Protein AF-A0A1Q8AJU6-F1 (afdb_monomer_lite)

Sequence (545 aa):
MKRQIVTFAAGGICALSWLALGLWSGASAQSSFPDPNANCPPAECGRVSPFIPMQSAEAVHMGLVWKKDSEKPKILFHARFPQYIPNDMSDPALVDRAIARGAFTTAGNQFNSSLRDVLHGFDPFLGLGQARSADDSFQRLTYGGYLMRQGLSMSVPTRIKANRTMERQLLFDISHPDAFKNTEPQNGKFHTALLDEADFAMNRAAFAENGYSKNMFYNTYCNARVTLADGRVYVFGGHDMQSDNGLYKVQVFDPETETWRKRREPCDLANWKRDPFGRELFARDPNAQFFDNCDPRNQQSTQPSEPSDQKYARWYPSAAPLPNDMVLVLGGFDQDNTVAPDPARATKGRANQSQSDTAFTASRVNIVVPEVYDPKTDRNIALENARMAFPLYPQMESVQTGPGRDDWKVCTMNGEIDYGAETAEDTPATPGYRNAQGVRTLGGARFGVGGGTPNFTKGTTWCLDVLGALKDPNRNMPAQNHWTLVDTASEVRPYCVVHDLRHGRQRSDRDRRAHRLRRCEPAMGEGGQHPAAARHDQGRAAARR

Radius of gyration: 27.24 Å; chains: 1; bounding box: 111×90×65 Å

Foldseek 3Di:
DDDDDDDDDDDPDVPVVVVVVVVVVLVVVCVVPDFPCPPPDCVPPNGQALFDQDPFPFWPDWDWFDDPPDPFTKIWTFGFPLQDFLCLQFPPVLLVLLVVLQAVNDPPSAQFPQRRADPQGDDPSSPSDQRDQLARLCCQAFQVVFDPPDCSNSRSRDQAPVSRPARRTKIFRCVDPLHRDAPDDPRHDSDSSSGYNRRCVSNVVRMDRADVVQQHAAGQAQWAWDQFPVRKIKTAWHDGRYPQAIFQDIWIADPNVSGIDHDDHAQSSVVCVVQRSCPVPCVVPVPDRYPPPARVLQVCRRHNDDQLGHLDGFRQWYWDQDLVRKIKIDKGKHWQSNQHFQPCSSVCSSVSHRGDRPVRVQRMFMFFWMKIADPVVSHIDTQLAAGWHDFRNWDKDWAAQDDDSLRIWIKTWLIGPVQDDQVQAAADPDPGQQDSSRGGHGGTQRDDDVGPDDLSWFGWIKIFSPVCSVPDPCRVPHHNPRIDTDDTDPGDDGDADDPDPPDDPDDDDPPPPDPPDDRRDHPDDPDDDPDPDDPPDDDDDDDDD

Secondary structure (DSSP, 8-state):
-----------SSTTTHHHHHHHHHHHHHHTTS--TTTTS-HHHH-PPPS----SSTT--EEEEE--TT-SS-EEEEE-SSTTS-HHHHS-HHHHHHHHHTTTTTSTT-S--GGGT--SS---TTTT--S---SS-HHHHHTTTT----SGGGGTS--S-GGGGGS-SEEEE-TTSTTTT--S-TTT---SGGG--HHHHHHHGGGEEE-SGGGT--S--TT-EEEE-TTS-EEEE----SSTT--B--EEEEETTTTEEPP-PPPHHHHHHHHSGGGHHHHHH-TT--SBTTB-TTSHHHHS---TT--SS-BBS-EEEE-TTS-EEEE--EE--TTS---TTHHHHHTTTPPP--HHHHHT-EEE---EEEETTTTEEEE-TTB--B--SS--EEEEE-SSSTT-EEEEEES-BS-S--GGGS---SSSSSB-TT--B-SSEEE-BTTB------S-EEEEE-HHHHHH-TTTTS--BTTEEEEEE-S------------------TT-TT---------------PPPP-------------

Structure (mmCIF, N/CA/C/O backbone):
data_AF-A0A1Q8AJU6-F1
#
_entry.id   AF-A0A1Q8AJU6-F1
#
loop_
_atom_site.group_PDB
_atom_site.id
_atom_site.type_symbol
_atom_site.label_atom_id
_atom_site.label_alt_id
_atom_site.label_comp_id
_atom_site.label_asym_id
_atom_site.label_entity_id
_atom_site.label_seq_id
_atom_site.pdbx_PDB_ins_code
_atom_site.Cartn_x
_atom_site.Cartn_y
_atom_site.Cartn_z
_atom_site.occupancy
_atom_site.B_iso_or_equiv
_atom_site.auth_seq_id
_atom_site.auth_comp_id
_atom_site.auth_asym_id
_atom_site.auth_atom_id
_atom_site.pdbx_PDB_model_num
ATOM 1 N N . MET A 1 1 ? 84.936 -14.784 -27.485 1.00 31.22 1 MET A N 1
ATOM 2 C CA . MET A 1 1 ? 83.935 -14.213 -28.417 1.00 31.22 1 MET A CA 1
ATOM 3 C C . MET A 1 1 ? 82.621 -14.969 -28.267 1.00 31.22 1 MET A C 1
ATOM 5 O O . MET A 1 1 ? 82.679 -16.173 -28.435 1.00 31.22 1 MET A O 1
ATOM 9 N N . LYS A 1 2 ? 81.498 -14.245 -28.065 1.00 27.53 2 LYS A N 1
ATOM 10 C CA . LYS A 1 2 ? 80.086 -14.641 -28.338 1.00 27.53 2 LYS A CA 1
ATOM 11 C C . LYS A 1 2 ? 79.533 -15.838 -27.533 1.00 27.53 2 LYS A C 1
ATOM 13 O O . LYS A 1 2 ? 80.229 -16.809 -27.330 1.00 27.53 2 LYS A O 1
ATOM 18 N N . ARG A 1 3 ? 78.269 -15.936 -27.124 1.00 26.30 3 ARG A N 1
ATOM 19 C CA . ARG A 1 3 ? 77.118 -15.054 -26.841 1.00 26.30 3 ARG A CA 1
ATOM 20 C C . ARG A 1 3 ? 76.179 -15.984 -26.042 1.00 26.30 3 ARG A C 1
ATOM 22 O O . ARG A 1 3 ? 76.022 -17.134 -26.443 1.00 26.30 3 ARG A O 1
ATOM 29 N N . GLN A 1 4 ? 75.583 -15.527 -24.942 1.00 29.44 4 GLN A N 1
ATOM 30 C CA . GLN A 1 4 ? 74.501 -16.263 -24.273 1.00 29.44 4 GLN A CA 1
ATOM 31 C C . GLN A 1 4 ? 73.245 -16.244 -25.156 1.00 29.44 4 GLN A C 1
ATOM 33 O O . GLN A 1 4 ? 72.909 -15.202 -25.721 1.00 29.44 4 GLN A O 1
ATOM 38 N N . ILE A 1 5 ? 72.548 -17.378 -25.239 1.00 29.41 5 ILE A N 1
ATOM 39 C CA . ILE A 1 5 ? 71.154 -17.459 -25.682 1.00 29.41 5 ILE A CA 1
ATOM 40 C C . ILE A 1 5 ? 70.374 -18.158 -24.568 1.00 29.41 5 ILE A C 1
ATOM 42 O O . ILE A 1 5 ? 70.626 -19.316 -24.248 1.00 29.41 5 ILE A O 1
ATOM 46 N N . VAL A 1 6 ? 69.445 -17.406 -23.984 1.00 32.38 6 VAL A N 1
ATOM 47 C CA . VAL A 1 6 ? 68.338 -17.865 -23.141 1.00 32.38 6 VAL A CA 1
ATOM 48 C C . VAL A 1 6 ? 67.067 -17.655 -23.949 1.00 32.38 6 VAL A C 1
ATOM 50 O O . VAL A 1 6 ? 66.868 -16.542 -24.434 1.00 32.38 6 VAL A O 1
ATOM 53 N N . THR A 1 7 ? 66.227 -18.687 -24.079 1.00 29.64 7 THR A N 1
ATOM 54 C CA . THR A 1 7 ? 64.756 -18.666 -24.294 1.00 29.64 7 THR A CA 1
ATOM 55 C C . THR A 1 7 ? 64.281 -20.118 -24.530 1.00 29.64 7 THR A C 1
ATOM 57 O O . THR A 1 7 ? 65.058 -20.905 -25.051 1.00 29.64 7 THR A O 1
ATOM 60 N N . PHE A 1 8 ? 63.091 -20.620 -24.174 1.00 25.86 8 PHE A N 1
ATOM 61 C CA . PHE A 1 8 ? 61.785 -20.067 -23.789 1.00 25.86 8 PHE A CA 1
ATOM 62 C C . PHE A 1 8 ? 61.041 -21.114 -22.924 1.00 25.86 8 PHE A C 1
ATOM 64 O O . PHE A 1 8 ? 61.012 -22.284 -23.293 1.00 25.86 8 PHE A O 1
ATOM 71 N N . ALA A 1 9 ? 60.355 -20.694 -21.857 1.00 27.05 9 ALA A N 1
ATOM 72 C CA . ALA A 1 9 ? 59.189 -21.404 -21.315 1.00 27.05 9 ALA A CA 1
ATOM 73 C C . ALA A 1 9 ? 58.299 -20.401 -20.562 1.00 27.05 9 ALA A C 1
ATOM 75 O O . ALA A 1 9 ? 58.438 -20.198 -19.360 1.00 27.05 9 ALA A O 1
ATOM 76 N N . ALA A 1 10 ? 57.413 -19.720 -21.290 1.00 30.78 10 ALA A N 1
ATOM 77 C CA . ALA A 1 10 ? 56.381 -18.859 -20.721 1.00 30.78 10 ALA A CA 1
ATOM 78 C C . ALA A 1 10 ? 55.037 -19.236 -21.352 1.00 30.78 10 ALA A C 1
ATOM 80 O O . ALA A 1 10 ? 54.733 -18.853 -22.476 1.00 30.78 10 ALA A O 1
ATOM 81 N N . GLY A 1 11 ? 54.257 -20.030 -20.624 1.00 31.48 11 GLY A N 1
ATOM 82 C CA . GLY A 1 11 ? 52.937 -20.485 -21.044 1.00 31.48 11 GLY A CA 1
ATOM 83 C C . GLY A 1 11 ? 52.254 -21.239 -19.912 1.00 31.48 11 GLY A C 1
ATOM 84 O O . GLY A 1 11 ? 52.114 -22.450 -19.984 1.00 31.48 11 GLY A O 1
ATOM 85 N N . GLY A 1 12 ? 51.903 -20.543 -18.825 1.00 32.88 12 GLY A N 1
ATOM 86 C CA . GLY A 1 12 ? 51.253 -21.209 -17.688 1.00 32.88 12 GLY A CA 1
ATOM 87 C C . GLY A 1 12 ? 50.854 -20.355 -16.484 1.00 32.88 12 GLY A C 1
ATOM 88 O O . GLY A 1 12 ? 50.574 -20.928 -15.440 1.00 32.88 12 GLY A O 1
ATOM 89 N N . ILE A 1 13 ? 50.833 -19.016 -16.571 1.00 33.94 13 ILE A N 1
ATOM 90 C CA . ILE A 1 13 ? 50.554 -18.162 -15.391 1.00 33.94 13 ILE A CA 1
ATOM 91 C C . ILE A 1 13 ? 49.262 -17.326 -15.525 1.00 33.94 13 ILE A C 1
ATOM 93 O O . ILE A 1 13 ? 48.682 -16.936 -14.517 1.00 33.94 13 ILE A O 1
ATOM 97 N N . CYS A 1 14 ? 48.708 -17.121 -16.725 1.00 31.61 14 CYS A N 1
ATOM 98 C CA . CYS A 1 14 ? 47.535 -16.243 -16.889 1.00 31.61 14 CYS A CA 1
ATOM 99 C C . CYS A 1 14 ? 46.168 -16.873 -16.560 1.00 31.61 14 CYS A C 1
ATOM 101 O O . CYS A 1 14 ? 45.204 -16.131 -16.411 1.00 31.61 14 CYS A O 1
ATOM 103 N N . ALA A 1 15 ? 46.055 -18.199 -16.416 1.00 33.25 15 ALA A N 1
ATOM 104 C CA . ALA A 1 15 ? 44.768 -18.850 -16.126 1.00 33.25 15 ALA A CA 1
ATOM 105 C C . ALA A 1 15 ? 44.458 -18.976 -14.618 1.00 33.25 15 ALA A C 1
ATOM 107 O O . ALA A 1 15 ? 43.296 -19.071 -14.234 1.00 33.25 15 ALA A O 1
ATOM 108 N N . LEU A 1 16 ? 45.476 -18.933 -13.749 1.00 34.44 16 LEU A N 1
ATOM 109 C CA . LEU A 1 16 ? 45.309 -19.084 -12.293 1.00 34.44 16 LEU A CA 1
ATOM 110 C C . LEU A 1 16 ? 45.021 -17.758 -11.570 1.00 34.44 16 LEU A C 1
ATOM 112 O O . LEU A 1 16 ? 44.424 -17.75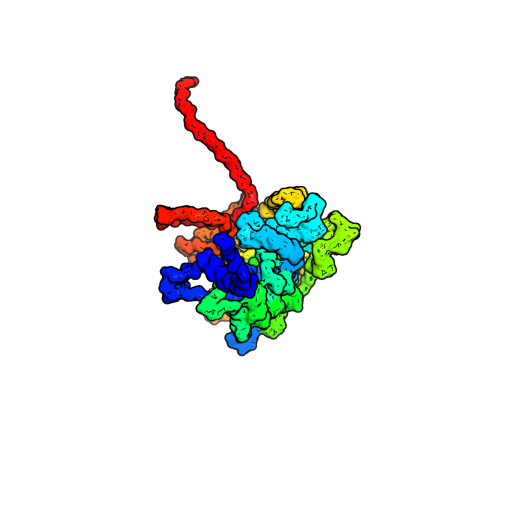9 -10.496 1.00 34.44 16 LEU A O 1
ATOM 116 N N . SER A 1 17 ? 45.376 -16.617 -12.163 1.00 32.22 17 SER A N 1
ATOM 117 C CA . SER A 1 17 ? 45.135 -15.292 -11.575 1.00 32.22 17 SER A CA 1
ATOM 118 C C . SER A 1 17 ? 43.679 -14.824 -11.686 1.00 32.22 17 SER A C 1
ATOM 120 O O . SER A 1 17 ? 43.228 -14.048 -10.846 1.00 32.22 17 SER A O 1
ATOM 122 N N . TRP A 1 18 ? 42.907 -15.335 -12.651 1.00 30.78 18 TRP A N 1
ATOM 123 C CA . TRP A 1 18 ? 41.479 -15.011 -12.791 1.00 30.78 18 TRP A CA 1
ATOM 124 C C . TRP A 1 18 ? 40.580 -15.762 -11.796 1.00 30.78 18 TRP A C 1
ATOM 126 O O . TRP A 1 18 ? 39.552 -15.229 -11.387 1.00 30.78 18 TRP A O 1
ATOM 136 N N . LEU A 1 19 ? 40.991 -16.947 -11.331 1.00 33.62 19 LEU A N 1
ATOM 137 C CA . LEU A 1 19 ? 40.275 -17.700 -10.289 1.00 33.62 19 LEU A CA 1
ATOM 138 C C . LEU A 1 19 ? 40.506 -17.128 -8.877 1.00 33.62 19 LEU A C 1
ATOM 140 O O . LEU A 1 19 ? 39.612 -17.186 -8.037 1.00 33.62 19 LEU A O 1
ATOM 144 N N . ALA A 1 20 ? 41.665 -16.512 -8.620 1.00 33.91 20 ALA A N 1
ATOM 145 C CA . ALA A 1 20 ? 41.986 -15.921 -7.317 1.00 33.91 20 ALA A CA 1
ATOM 146 C C . ALA A 1 20 ? 41.314 -14.552 -7.074 1.00 33.91 20 ALA A C 1
ATOM 148 O O . ALA A 1 20 ? 40.976 -14.224 -5.937 1.00 33.91 20 ALA A O 1
ATOM 149 N N . LEU A 1 21 ? 41.065 -13.765 -8.128 1.00 34.06 21 LEU A N 1
ATOM 150 C CA . LEU A 1 21 ? 40.417 -12.449 -8.015 1.00 34.06 21 LEU A CA 1
ATOM 151 C C . LEU A 1 21 ? 38.921 -12.540 -7.656 1.00 34.06 21 LEU A C 1
ATOM 153 O O . LEU A 1 21 ? 38.396 -11.637 -7.005 1.00 34.06 21 LEU A O 1
ATOM 157 N N . GLY A 1 22 ? 38.249 -13.642 -8.010 1.00 32.56 22 GLY A N 1
ATOM 158 C CA . GLY A 1 22 ? 36.867 -13.906 -7.592 1.00 32.56 22 GLY A CA 1
ATOM 159 C C . GLY A 1 22 ? 36.748 -14.161 -6.086 1.00 32.56 22 GLY A C 1
ATOM 160 O O . GLY A 1 22 ? 35.898 -13.565 -5.428 1.00 32.56 22 GLY A O 1
ATOM 161 N N . LEU A 1 23 ? 37.666 -14.958 -5.526 1.00 35.25 23 LEU A N 1
ATOM 162 C CA . LEU A 1 23 ? 37.679 -15.346 -4.107 1.00 35.25 23 LEU A CA 1
ATOM 163 C C . LEU A 1 23 ? 38.007 -14.183 -3.153 1.00 35.25 23 LEU A C 1
ATOM 165 O O . LEU A 1 23 ? 37.605 -14.203 -1.994 1.00 35.25 23 LEU A O 1
ATOM 169 N N . TRP A 1 24 ? 38.720 -13.151 -3.615 1.00 34.66 24 TRP A N 1
ATOM 170 C CA . TRP A 1 24 ? 39.114 -12.011 -2.770 1.00 34.66 24 TRP A CA 1
ATOM 171 C C . TRP A 1 24 ? 38.124 -10.839 -2.795 1.00 34.66 24 TRP A C 1
ATOM 173 O O . TRP A 1 24 ? 38.148 -9.993 -1.899 1.00 34.66 24 TRP A O 1
ATOM 183 N N . SER A 1 25 ? 37.221 -10.797 -3.778 1.00 41.56 25 SER A N 1
ATOM 184 C CA . SER A 1 25 ? 36.211 -9.738 -3.889 1.00 41.56 25 SER A CA 1
ATOM 185 C C . SER A 1 25 ? 35.169 -9.785 -2.756 1.00 41.56 25 SER A C 1
ATOM 187 O O . SER A 1 25 ? 34.806 -8.741 -2.214 1.00 41.56 25 SER A O 1
ATOM 189 N N . GLY A 1 26 ? 34.764 -10.986 -2.321 1.00 39.94 26 GLY A N 1
ATOM 190 C CA . GLY A 1 26 ? 33.839 -11.182 -1.197 1.00 39.94 26 GLY A CA 1
ATOM 191 C C . GLY A 1 26 ? 34.438 -10.778 0.155 1.00 39.94 26 GLY A C 1
ATOM 192 O O . GLY A 1 26 ? 33.827 -10.016 0.903 1.00 39.94 26 GLY A O 1
ATOM 193 N N . ALA A 1 27 ? 35.679 -11.193 0.433 1.00 41.84 27 ALA A N 1
ATOM 194 C CA . ALA A 1 27 ? 36.384 -10.854 1.673 1.00 41.84 27 ALA A CA 1
ATOM 195 C C . ALA A 1 27 ? 36.676 -9.342 1.803 1.00 41.84 27 ALA A C 1
ATOM 197 O O . ALA A 1 27 ? 36.556 -8.773 2.889 1.00 41.84 27 ALA A O 1
ATOM 198 N N . SER A 1 28 ? 37.003 -8.670 0.691 1.00 42.31 28 SER A N 1
ATOM 199 C CA . SER A 1 28 ? 37.232 -7.216 0.628 1.00 42.31 28 SER A CA 1
ATOM 200 C C . SER A 1 28 ? 35.961 -6.379 0.815 1.00 42.31 28 SER A C 1
ATOM 202 O O . SER A 1 28 ? 36.034 -5.232 1.258 1.00 42.31 28 SER A O 1
ATOM 204 N N . ALA A 1 29 ? 34.799 -6.896 0.424 1.00 42.94 29 ALA A N 1
ATOM 205 C CA . ALA A 1 29 ? 33.542 -6.170 0.551 1.00 42.94 29 ALA A CA 1
ATOM 206 C C . ALA A 1 29 ? 32.915 -6.376 1.943 1.00 42.94 29 ALA A C 1
ATOM 208 O O . ALA A 1 29 ? 32.362 -5.434 2.507 1.00 42.94 29 ALA A O 1
ATOM 209 N N . GLN A 1 30 ? 33.097 -7.551 2.558 1.00 49.72 30 GLN A N 1
ATOM 210 C CA . GLN A 1 30 ? 32.697 -7.810 3.948 1.00 49.72 30 GLN A CA 1
ATOM 211 C C . GLN A 1 30 ? 33.544 -7.011 4.955 1.00 49.72 30 GLN A C 1
ATOM 213 O O . GLN A 1 30 ? 33.018 -6.538 5.958 1.00 49.72 30 GLN A O 1
ATOM 218 N N . SER A 1 31 ? 34.830 -6.761 4.667 1.00 51.69 31 SER A N 1
ATOM 219 C CA . SER A 1 31 ? 35.675 -5.890 5.504 1.00 51.69 31 SER A CA 1
ATOM 220 C C . SER A 1 31 ? 35.243 -4.416 5.487 1.00 51.69 31 SER A C 1
ATOM 222 O O . SER A 1 31 ? 35.493 -3.695 6.452 1.00 51.69 31 SER A O 1
ATOM 224 N N . SER A 1 32 ? 34.552 -3.974 4.428 1.00 56.06 32 SER A N 1
ATOM 225 C CA . SER A 1 32 ? 33.973 -2.623 4.321 1.00 56.06 32 SER A CA 1
ATOM 226 C C . SER A 1 32 ? 32.671 -2.465 5.115 1.00 56.06 32 SER A C 1
ATOM 228 O O . SER A 1 32 ? 32.260 -1.342 5.405 1.00 56.06 32 SER A O 1
ATOM 230 N N . PHE A 1 33 ? 32.038 -3.578 5.495 1.00 60.44 33 PHE A N 1
ATOM 231 C CA . PHE A 1 33 ? 30.838 -3.608 6.321 1.00 60.44 33 PHE A CA 1
ATOM 232 C C . PHE A 1 33 ? 30.990 -4.666 7.427 1.00 60.44 33 PHE A C 1
ATOM 234 O O . PHE A 1 33 ? 30.360 -5.727 7.357 1.00 60.44 33 PHE A O 1
ATOM 241 N N . PRO A 1 34 ? 31.843 -4.410 8.436 1.00 64.69 34 PRO A N 1
ATOM 242 C CA . PRO A 1 34 ? 32.099 -5.374 9.498 1.00 64.69 34 PRO A CA 1
ATOM 243 C C . PRO A 1 34 ? 30.802 -5.750 10.216 1.00 64.69 34 PRO A C 1
ATOM 245 O O . PRO A 1 34 ? 29.851 -4.964 10.248 1.00 64.69 34 PRO A O 1
ATOM 248 N N . ASP A 1 35 ? 30.775 -6.949 10.800 1.00 70.62 35 ASP A N 1
ATOM 249 C CA . ASP A 1 35 ? 29.685 -7.355 11.684 1.00 70.62 35 ASP A CA 1
ATOM 250 C C . ASP A 1 35 ? 29.515 -6.266 12.770 1.00 70.62 35 ASP A C 1
ATOM 252 O O . ASP A 1 35 ? 30.467 -5.993 13.512 1.00 70.62 35 ASP A O 1
ATOM 256 N N . PRO A 1 36 ? 28.347 -5.596 12.854 1.00 70.75 36 PRO A N 1
ATOM 257 C CA . PRO A 1 36 ? 28.113 -4.538 13.836 1.00 70.75 36 PRO A CA 1
ATOM 258 C C . PRO A 1 36 ? 28.238 -5.036 15.283 1.00 70.75 36 PRO A C 1
ATOM 260 O O . PRO A 1 36 ? 28.523 -4.241 16.178 1.00 70.75 36 PRO A O 1
ATOM 263 N N . ASN A 1 37 ? 28.088 -6.343 15.501 1.00 75.94 37 ASN A N 1
ATOM 264 C CA . ASN A 1 37 ? 28.223 -7.006 16.788 1.00 75.94 37 ASN A CA 1
ATOM 265 C C . ASN A 1 37 ? 29.612 -7.637 16.988 1.00 75.94 37 ASN A C 1
ATOM 267 O O . ASN A 1 37 ? 29.845 -8.224 18.041 1.00 75.94 37 ASN A O 1
ATOM 271 N N . ALA A 1 38 ? 30.558 -7.487 16.048 1.00 76.94 38 ALA A N 1
ATOM 272 C CA . ALA A 1 38 ? 31.886 -8.117 16.116 1.00 76.94 38 ALA A CA 1
ATOM 273 C C . ALA A 1 38 ? 32.651 -7.805 17.413 1.00 76.94 38 ALA A C 1
ATOM 275 O O . ALA A 1 38 ? 33.454 -8.612 17.877 1.00 76.94 38 ALA A O 1
ATOM 276 N N . ASN A 1 39 ? 32.400 -6.629 17.995 1.00 82.19 39 ASN A N 1
ATOM 277 C CA . ASN A 1 39 ? 33.058 -6.147 19.209 1.00 82.19 39 ASN A CA 1
ATOM 278 C C . ASN A 1 39 ? 32.180 -6.272 20.467 1.00 82.19 39 ASN A C 1
ATOM 280 O O . ASN A 1 39 ? 32.500 -5.664 21.487 1.00 82.19 39 ASN A O 1
ATOM 284 N N . CYS A 1 40 ? 31.071 -7.010 20.401 1.00 80.12 40 CYS A N 1
ATOM 285 C CA . CYS A 1 40 ? 30.154 -7.206 21.517 1.00 80.12 40 CYS A CA 1
ATOM 286 C C . CYS A 1 40 ? 30.025 -8.697 21.857 1.00 80.12 40 CYS A C 1
ATOM 288 O O . CYS A 1 40 ? 29.910 -9.524 20.947 1.00 80.12 40 CYS A O 1
ATOM 290 N N . PRO A 1 41 ? 30.015 -9.079 23.148 1.00 84.56 41 PRO A N 1
ATOM 291 C CA . PRO A 1 41 ? 29.715 -10.448 23.537 1.00 84.56 41 PRO A CA 1
ATOM 292 C C . PRO A 1 41 ? 28.381 -10.911 22.923 1.00 84.56 41 PRO A C 1
ATOM 294 O O . PRO A 1 41 ? 27.370 -10.218 23.059 1.00 84.56 41 PRO A O 1
ATOM 297 N N . PRO A 1 42 ? 28.316 -12.103 22.302 1.00 78.38 42 PRO A N 1
ATOM 298 C CA . PRO A 1 42 ? 27.075 -12.625 21.729 1.00 78.38 42 PRO A CA 1
ATOM 299 C C . PRO A 1 42 ? 25.896 -12.701 22.703 1.00 78.38 42 PRO A C 1
ATOM 301 O O . PRO A 1 42 ? 24.750 -12.630 22.275 1.00 78.38 42 PRO A O 1
ATOM 304 N N . ALA A 1 43 ? 26.172 -12.852 24.001 1.00 84.25 43 ALA A N 1
ATOM 305 C CA . ALA A 1 43 ? 25.153 -12.864 25.047 1.00 84.25 43 ALA A CA 1
ATOM 306 C C . ALA A 1 43 ? 24.486 -11.492 25.264 1.00 84.25 43 ALA A C 1
ATOM 308 O O . ALA A 1 43 ? 23.384 -11.441 25.797 1.00 84.25 43 ALA A O 1
ATOM 309 N N . GLU A 1 44 ? 25.135 -10.398 24.854 1.00 82.81 44 GLU A N 1
ATOM 310 C CA . GLU A 1 44 ? 24.655 -9.026 25.051 1.00 82.81 44 GLU A CA 1
ATOM 311 C C . GLU A 1 44 ? 24.007 -8.456 23.785 1.00 82.81 44 GLU A C 1
ATOM 313 O O . GLU A 1 44 ? 22.920 -7.889 23.855 1.00 82.81 44 GLU A O 1
ATOM 318 N N . CYS A 1 45 ? 24.640 -8.631 22.619 1.00 81.81 45 CYS A N 1
ATOM 319 C CA . CYS A 1 45 ? 24.156 -8.046 21.359 1.00 81.81 45 CYS A CA 1
ATOM 320 C C . CYS A 1 45 ? 23.529 -9.058 20.390 1.00 81.81 45 CYS A C 1
ATOM 322 O O . CYS A 1 45 ? 23.017 -8.670 19.339 1.00 81.81 45 CYS A O 1
ATOM 324 N N . GLY A 1 46 ? 23.578 -10.354 20.710 1.00 76.75 46 GLY A N 1
ATOM 325 C CA . GLY A 1 46 ? 23.254 -11.420 19.765 1.00 76.75 46 GLY A CA 1
ATOM 326 C C . GLY A 1 46 ? 24.349 -11.631 18.711 1.00 76.75 46 GLY A C 1
ATOM 327 O O . GLY A 1 46 ? 25.249 -10.808 18.530 1.00 76.75 46 GLY A O 1
ATOM 328 N N . ARG A 1 47 ? 24.284 -12.757 17.992 1.00 70.38 47 ARG A N 1
ATOM 329 C CA . ARG A 1 47 ? 25.136 -13.008 16.815 1.00 70.38 47 ARG A CA 1
ATOM 330 C C . ARG A 1 47 ? 24.427 -12.519 15.563 1.00 70.38 47 ARG A C 1
ATOM 332 O O . ARG A 1 47 ? 23.239 -12.796 15.399 1.00 70.38 47 ARG A O 1
ATOM 339 N N . VAL A 1 48 ? 25.152 -11.858 14.665 1.00 67.69 48 VAL A N 1
ATOM 340 C CA . VAL A 1 48 ? 24.624 -11.601 13.324 1.00 67.69 48 VAL A CA 1
ATOM 341 C C . VAL A 1 48 ? 24.480 -12.932 12.598 1.00 67.69 48 VAL A C 1
ATOM 343 O O . VAL A 1 48 ? 25.397 -13.752 12.564 1.00 67.69 48 VAL A O 1
ATOM 346 N N . SER A 1 49 ? 23.279 -13.170 12.079 1.00 66.62 49 SER A N 1
ATOM 347 C CA . SER A 1 49 ? 22.957 -14.408 11.388 1.00 66.62 49 SER A CA 1
ATOM 348 C C . SER A 1 49 ? 23.573 -14.412 9.982 1.00 66.62 49 SER A C 1
ATOM 350 O O . SER A 1 49 ? 23.404 -13.426 9.261 1.00 66.62 49 SER A O 1
ATOM 352 N N . PRO A 1 50 ? 24.215 -15.514 9.545 1.00 63.31 50 PRO A N 1
ATOM 353 C CA . PRO A 1 50 ? 24.639 -15.694 8.152 1.00 63.31 50 PRO A CA 1
ATOM 354 C C . PRO A 1 50 ? 23.453 -15.890 7.194 1.00 63.31 50 PRO A C 1
ATOM 356 O O . PRO A 1 50 ? 23.623 -15.964 5.977 1.00 63.31 50 PRO A O 1
ATOM 359 N N . PHE A 1 51 ? 22.251 -16.044 7.749 1.00 67.75 51 PHE A N 1
ATOM 360 C CA . PHE A 1 51 ? 21.027 -16.310 7.023 1.00 67.75 51 PHE A CA 1
ATOM 361 C C . PHE A 1 51 ? 20.398 -14.992 6.581 1.00 67.75 51 PHE A C 1
ATOM 363 O O . PHE A 1 51 ? 19.663 -14.366 7.346 1.00 67.75 51 PHE A O 1
ATOM 370 N N . ILE A 1 52 ? 20.668 -14.571 5.343 1.00 69.25 52 ILE A N 1
ATOM 371 C CA . ILE A 1 52 ? 19.925 -13.467 4.733 1.00 69.25 52 ILE A CA 1
ATOM 372 C C . ILE A 1 52 ? 18.584 -14.023 4.230 1.00 69.25 52 ILE A C 1
ATOM 374 O O . ILE A 1 52 ? 18.579 -14.828 3.298 1.00 69.25 52 ILE A O 1
ATOM 378 N N . PRO A 1 53 ? 17.431 -13.596 4.784 1.00 63.47 53 PRO A N 1
ATOM 379 C CA . PRO A 1 53 ? 16.114 -14.059 4.338 1.00 63.47 53 PRO A CA 1
ATOM 380 C C . PRO A 1 53 ? 15.716 -13.548 2.949 1.00 63.47 53 PRO A C 1
ATOM 382 O O . PRO A 1 53 ? 14.564 -13.688 2.556 1.00 63.47 53 PRO A O 1
ATOM 385 N N . MET A 1 54 ? 16.596 -12.839 2.243 1.00 70.44 54 MET A N 1
ATOM 386 C CA . MET A 1 54 ? 16.194 -11.908 1.195 1.00 70.44 54 MET A CA 1
ATOM 387 C C . MET A 1 54 ? 17.023 -12.113 -0.059 1.00 70.44 54 MET A C 1
ATOM 389 O O . MET A 1 54 ? 18.241 -11.988 -0.050 1.00 70.44 54 MET A O 1
ATOM 393 N N . GLN A 1 55 ? 16.326 -12.350 -1.161 1.00 68.06 55 GLN A N 1
ATOM 394 C CA . GLN A 1 55 ? 16.899 -12.384 -2.504 1.00 68.06 55 GLN A CA 1
ATOM 395 C C . GLN A 1 55 ? 17.124 -10.981 -3.090 1.00 68.06 55 GLN A C 1
ATOM 397 O O . GLN A 1 55 ? 17.767 -10.829 -4.128 1.00 68.06 55 GLN A O 1
ATOM 402 N N . SER A 1 56 ? 16.608 -9.947 -2.419 1.00 60.72 56 SER A N 1
ATOM 403 C CA . SER A 1 56 ? 16.747 -8.548 -2.809 1.00 60.72 56 SER A CA 1
ATOM 404 C C . SER A 1 56 ? 16.890 -7.642 -1.589 1.00 60.72 56 SER A C 1
ATOM 406 O O . SER A 1 56 ? 16.392 -7.939 -0.504 1.00 60.72 56 SER A O 1
ATOM 408 N N . ALA A 1 57 ? 17.553 -6.500 -1.765 1.00 54.88 57 ALA A N 1
ATOM 409 C CA . ALA A 1 57 ? 17.763 -5.502 -0.714 1.00 54.88 57 ALA A CA 1
ATOM 410 C C . ALA A 1 57 ? 16.494 -4.689 -0.364 1.00 54.88 57 ALA A C 1
ATOM 412 O O . ALA A 1 57 ? 16.594 -3.613 0.222 1.00 54.88 57 ALA A O 1
ATOM 413 N N . GLU A 1 58 ? 15.309 -5.144 -0.779 1.00 68.75 58 GLU A N 1
ATOM 414 C CA . GLU A 1 58 ? 14.178 -4.248 -1.019 1.00 68.75 58 GLU A CA 1
ATOM 415 C C . GLU A 1 58 ? 12.920 -4.519 -0.194 1.00 68.75 58 GLU A C 1
ATOM 417 O O . GLU A 1 58 ? 11.975 -3.736 -0.321 1.00 68.75 58 GLU A O 1
ATOM 422 N N . ALA A 1 59 ? 12.848 -5.576 0.629 1.00 73.31 59 ALA A N 1
ATOM 423 C CA . ALA A 1 59 ? 11.621 -5.789 1.402 1.00 73.31 59 ALA A CA 1
ATOM 424 C C . ALA A 1 59 ? 11.452 -4.694 2.454 1.00 73.31 59 ALA A C 1
ATOM 426 O O . ALA A 1 59 ? 12.331 -4.449 3.278 1.00 73.31 59 ALA A O 1
ATOM 427 N N . VAL A 1 60 ? 10.286 -4.059 2.421 1.00 77.56 60 VAL A N 1
ATOM 428 C CA . VAL A 1 60 ? 9.938 -2.958 3.321 1.00 77.56 60 VAL A CA 1
ATOM 429 C C . VAL A 1 60 ? 9.019 -3.460 4.426 1.00 77.56 60 VAL A C 1
ATOM 431 O O . VAL A 1 60 ? 9.155 -3.061 5.575 1.00 77.56 60 VAL A O 1
ATOM 434 N N . HIS A 1 61 ? 8.089 -4.351 4.086 1.00 82.31 61 HIS A N 1
ATOM 435 C CA . HIS A 1 61 ? 7.165 -4.967 5.029 1.00 82.31 61 HIS A CA 1
ATOM 436 C C . HIS A 1 61 ? 7.259 -6.482 4.890 1.00 82.31 61 HIS A C 1
ATOM 438 O O . HIS A 1 61 ? 7.189 -7.008 3.782 1.00 82.31 61 HIS A O 1
ATOM 444 N N . MET A 1 62 ? 7.390 -7.179 6.019 1.00 86.69 62 MET A N 1
ATOM 445 C CA . MET A 1 62 ? 7.445 -8.643 6.090 1.00 86.69 62 MET A CA 1
ATOM 446 C C . MET A 1 62 ? 6.701 -9.155 7.313 1.00 86.69 62 MET A C 1
ATOM 448 O O . MET A 1 62 ? 6.839 -8.569 8.387 1.00 86.69 62 MET A O 1
ATOM 452 N N . GLY A 1 63 ? 5.864 -10.169 7.158 1.00 89.00 63 GLY A N 1
ATOM 453 C CA . GLY A 1 63 ? 5.074 -10.745 8.239 1.00 89.00 63 GLY A CA 1
ATOM 454 C C . GLY A 1 63 ? 5.033 -12.255 8.116 1.00 89.00 63 GLY A C 1
ATOM 455 O O . GLY A 1 63 ? 5.061 -12.791 7.009 1.00 89.00 63 GLY A O 1
ATOM 456 N N . LEU A 1 64 ? 4.988 -12.934 9.256 1.00 93.44 64 LEU A N 1
ATOM 457 C CA . LEU A 1 64 ? 4.763 -14.369 9.274 1.00 93.44 64 LEU A CA 1
ATOM 458 C C . LEU A 1 64 ? 3.300 -14.653 8.929 1.00 93.44 64 LEU A C 1
ATOM 460 O O . LEU A 1 64 ? 2.397 -13.960 9.400 1.00 93.44 64 LEU A O 1
ATOM 464 N N . VAL A 1 65 ? 3.090 -15.669 8.104 1.00 95.56 65 VAL A N 1
ATOM 465 C CA . VAL A 1 65 ? 1.778 -16.195 7.737 1.00 95.56 65 VAL A CA 1
ATOM 466 C C . VAL A 1 65 ? 1.780 -17.701 7.931 1.00 95.56 65 VAL A C 1
ATOM 468 O O . VAL A 1 65 ? 2.763 -18.375 7.618 1.00 95.56 65 VAL A O 1
ATOM 471 N N . TRP A 1 66 ? 0.679 -18.228 8.449 1.00 94.75 66 TRP A N 1
ATOM 472 C CA . TRP A 1 66 ? 0.513 -19.651 8.707 1.00 94.75 66 TRP A CA 1
ATOM 473 C C . TRP A 1 66 ? -0.627 -20.173 7.861 1.00 94.75 66 TRP A C 1
ATOM 475 O O . TRP A 1 66 ? -1.697 -19.569 7.828 1.00 94.75 66 TRP A O 1
ATOM 485 N N . LYS A 1 67 ? -0.394 -21.319 7.223 1.00 94.50 67 LYS A N 1
ATOM 486 C CA . LYS A 1 67 ? -1.506 -22.186 6.857 1.00 94.50 67 LYS A CA 1
ATOM 487 C C . LYS A 1 67 ? -2.122 -22.753 8.127 1.00 94.50 67 LYS A C 1
ATOM 489 O O . LYS A 1 67 ? -1.413 -22.998 9.108 1.00 94.50 67 LYS A O 1
ATOM 494 N N . LYS A 1 68 ? -3.425 -22.972 8.098 1.00 91.38 68 LYS A N 1
ATOM 495 C CA . LYS A 1 68 ? -4.184 -23.638 9.137 1.00 91.38 68 LYS A CA 1
ATOM 496 C C . LYS A 1 68 ? -3.518 -24.973 9.462 1.00 91.38 68 LYS A C 1
ATOM 498 O O . LYS A 1 68 ? -3.105 -25.710 8.570 1.00 91.38 68 LYS A O 1
ATOM 503 N N . ASP A 1 69 ? -3.367 -25.232 10.755 1.00 89.25 69 ASP A N 1
ATOM 504 C CA . ASP A 1 69 ? -2.748 -26.442 11.303 1.00 89.25 69 ASP A CA 1
ATOM 505 C C . ASP A 1 69 ? -1.268 -26.662 10.897 1.00 89.25 69 ASP A C 1
ATOM 507 O O . ASP A 1 69 ? -0.691 -27.707 11.194 1.00 89.25 69 ASP A O 1
ATOM 511 N N . SER A 1 70 ? -0.609 -25.679 10.262 1.00 92.25 70 SER A N 1
ATOM 512 C CA . SER A 1 70 ? 0.828 -25.729 9.967 1.00 92.25 70 SER A CA 1
ATOM 513 C C . SER A 1 70 ? 1.647 -25.184 11.133 1.00 92.25 70 SER A C 1
ATOM 515 O O . SER A 1 70 ? 1.502 -24.028 11.523 1.00 92.25 70 SER A O 1
ATOM 517 N N . GLU A 1 71 ? 2.610 -25.966 11.617 1.00 93.75 71 GLU A N 1
ATOM 518 C CA . GLU A 1 71 ? 3.625 -25.487 12.569 1.00 93.75 71 GLU A CA 1
ATOM 519 C C . GLU A 1 71 ? 4.704 -24.618 11.901 1.00 93.75 71 GLU A C 1
ATOM 521 O O . GLU A 1 71 ? 5.495 -23.954 12.571 1.00 93.75 71 GLU A O 1
ATOM 526 N N . LYS A 1 72 ? 4.755 -24.626 10.565 1.00 93.81 72 LYS A N 1
ATOM 527 C CA . LYS A 1 72 ? 5.784 -23.957 9.769 1.00 93.81 72 LYS A CA 1
ATOM 528 C C . LYS A 1 72 ? 5.195 -22.707 9.112 1.00 93.81 72 LYS A C 1
ATOM 530 O O . LYS A 1 72 ? 4.429 -22.849 8.151 1.00 93.81 72 LYS A O 1
ATOM 535 N N . PRO A 1 73 ? 5.516 -21.495 9.601 1.00 94.94 73 PRO A N 1
ATOM 536 C CA . PRO A 1 73 ? 5.113 -20.279 8.918 1.00 94.94 73 PRO A CA 1
ATOM 537 C C . PRO A 1 73 ? 5.892 -20.083 7.623 1.00 94.94 73 PRO A C 1
ATOM 539 O O . PRO A 1 73 ? 6.985 -20.615 7.437 1.00 94.94 73 PRO A O 1
ATOM 542 N N . LYS A 1 74 ? 5.351 -19.221 6.771 1.00 95.19 74 LYS A N 1
ATOM 543 C CA . LYS A 1 74 ? 6.071 -18.569 5.679 1.00 95.19 74 LYS A CA 1
ATOM 544 C C . LYS A 1 74 ? 6.187 -17.078 5.979 1.00 95.19 74 LYS A C 1
ATOM 546 O O . LYS A 1 74 ? 5.452 -16.548 6.809 1.00 95.19 74 LYS A O 1
ATOM 551 N N . ILE A 1 75 ? 7.092 -16.385 5.302 1.00 92.81 75 ILE A N 1
ATOM 552 C CA . ILE A 1 75 ? 7.170 -14.925 5.343 1.00 92.81 75 ILE A CA 1
ATOM 553 C C . ILE A 1 75 ? 6.468 -14.377 4.104 1.00 92.81 75 ILE A C 1
ATOM 555 O O . ILE A 1 75 ? 6.943 -14.561 2.985 1.00 92.81 75 ILE A O 1
ATOM 559 N N . LEU A 1 76 ? 5.359 -13.670 4.303 1.00 92.69 76 LEU A N 1
ATOM 560 C CA . LEU A 1 76 ? 4.767 -12.817 3.280 1.00 92.69 76 LEU A CA 1
ATOM 561 C C . LEU A 1 76 ? 5.456 -11.457 3.354 1.00 92.69 76 LEU A C 1
ATOM 563 O O . LEU A 1 76 ? 5.379 -10.772 4.379 1.00 92.69 76 LEU A O 1
ATOM 567 N N . PHE A 1 77 ? 6.133 -11.049 2.288 1.00 87.94 77 PHE A N 1
ATOM 568 C CA . PHE A 1 77 ? 6.780 -9.743 2.254 1.00 87.94 77 PHE A CA 1
ATOM 569 C C . PHE A 1 77 ? 6.581 -9.037 0.928 1.00 87.94 77 PHE A C 1
ATOM 571 O O . PHE A 1 77 ? 6.318 -9.655 -0.103 1.00 87.94 77 PHE A O 1
ATOM 578 N N . HIS A 1 78 ? 6.749 -7.720 0.967 1.00 86.62 78 HIS A N 1
ATOM 579 C CA . HIS A 1 78 ? 6.737 -6.912 -0.232 1.00 86.62 78 HIS A CA 1
ATOM 580 C C . HIS A 1 78 ? 7.786 -5.816 -0.232 1.00 86.62 78 HIS A C 1
ATOM 582 O O . HIS A 1 78 ? 8.129 -5.213 0.793 1.00 86.62 78 HIS A O 1
ATOM 588 N N . ALA A 1 79 ? 8.286 -5.561 -1.431 1.00 82.25 79 ALA A N 1
ATOM 589 C CA . ALA A 1 79 ? 9.090 -4.408 -1.753 1.00 82.25 79 ALA A CA 1
ATOM 590 C C . ALA A 1 79 ? 8.194 -3.215 -2.125 1.00 82.25 79 ALA A C 1
ATOM 592 O O . ALA A 1 79 ? 6.966 -3.244 -2.010 1.00 82.25 79 ALA A O 1
ATOM 593 N N . ARG A 1 80 ? 8.825 -2.120 -2.544 1.00 81.06 80 ARG A N 1
ATOM 594 C CA . ARG A 1 80 ? 8.124 -0.968 -3.140 1.00 81.06 80 ARG A CA 1
ATOM 595 C C . ARG A 1 80 ? 7.548 -1.332 -4.495 1.00 81.06 80 ARG A C 1
ATOM 597 O O . ARG A 1 80 ? 8.157 -2.154 -5.162 1.00 81.06 80 ARG A O 1
ATOM 604 N N . PHE A 1 81 ? 6.471 -0.684 -4.927 1.00 83.31 81 PHE A N 1
ATOM 605 C CA . PHE A 1 81 ? 5.775 -1.016 -6.178 1.00 83.31 81 PHE A CA 1
ATOM 606 C C . PHE A 1 81 ? 5.427 -2.514 -6.303 1.00 83.31 81 PHE A C 1
ATOM 608 O O . PHE A 1 81 ? 5.785 -3.140 -7.301 1.00 83.31 81 PHE A O 1
ATOM 615 N N . PRO A 1 82 ? 4.798 -3.135 -5.289 1.00 87.88 82 PRO A N 1
ATOM 616 C CA . PRO A 1 82 ? 4.623 -4.580 -5.285 1.00 87.88 82 PRO A CA 1
ATOM 617 C C . PRO A 1 82 ? 3.656 -5.127 -6.345 1.00 87.88 82 PRO A C 1
ATOM 619 O O . PRO A 1 82 ? 3.648 -6.331 -6.590 1.00 87.88 82 PRO A O 1
ATOM 622 N N . GLN A 1 83 ? 2.901 -4.251 -7.011 1.00 88.38 83 GLN A N 1
ATOM 623 C CA . GLN A 1 83 ? 2.037 -4.574 -8.147 1.00 88.38 83 GLN A CA 1
ATOM 624 C C . GLN A 1 83 ? 2.783 -4.674 -9.497 1.00 88.38 83 GLN A C 1
ATOM 626 O O . GLN A 1 83 ? 2.207 -5.128 -10.489 1.00 88.38 83 GLN A O 1
ATOM 631 N N . TYR A 1 84 ? 4.057 -4.269 -9.531 1.00 88.50 84 TYR A N 1
ATOM 632 C CA . TYR A 1 84 ? 4.930 -4.266 -10.708 1.00 88.50 84 TYR A CA 1
ATOM 633 C C . TYR A 1 84 ? 6.141 -5.190 -10.504 1.00 88.50 84 TYR A C 1
ATOM 635 O O . TYR A 1 84 ? 6.492 -5.535 -9.371 1.00 88.50 84 TYR A O 1
ATOM 643 N N . ILE A 1 85 ? 6.815 -5.567 -11.591 1.00 88.62 85 ILE A N 1
ATOM 644 C CA . ILE A 1 85 ? 8.159 -6.166 -11.533 1.00 88.62 85 ILE A CA 1
ATOM 645 C C . ILE A 1 85 ? 9.232 -5.077 -11.688 1.00 88.62 85 ILE A C 1
ATOM 647 O O . ILE A 1 85 ? 8.946 -3.995 -12.200 1.00 88.62 85 ILE A O 1
ATOM 651 N N . PRO A 1 86 ? 10.494 -5.310 -11.290 1.00 84.31 86 PRO A N 1
ATOM 652 C CA . PRO A 1 86 ? 11.531 -4.291 -11.452 1.00 84.31 86 PRO A CA 1
ATOM 653 C C . PRO A 1 86 ? 11.730 -3.840 -12.907 1.00 84.31 86 PRO A C 1
ATOM 655 O O . PRO A 1 86 ? 11.925 -2.652 -13.158 1.00 84.31 86 PRO A O 1
ATOM 658 N N . ASN A 1 87 ? 11.613 -4.764 -13.865 1.00 84.19 87 ASN A N 1
ATOM 659 C CA . ASN A 1 87 ? 11.700 -4.450 -15.293 1.00 84.19 87 ASN A CA 1
ATOM 660 C C . ASN A 1 87 ? 10.504 -3.651 -15.842 1.00 84.19 87 ASN A C 1
ATOM 662 O O . ASN A 1 87 ? 10.611 -3.142 -16.949 1.00 84.19 87 ASN A O 1
ATOM 666 N N . ASP A 1 88 ? 9.399 -3.506 -15.103 1.00 83.31 88 ASP A N 1
ATOM 667 C CA . ASP A 1 88 ? 8.328 -2.568 -15.470 1.00 83.31 88 ASP A CA 1
ATOM 668 C C . ASP A 1 88 ? 8.743 -1.123 -15.165 1.00 83.31 88 ASP A C 1
ATOM 670 O O . ASP A 1 88 ? 8.274 -0.183 -15.786 1.00 83.31 88 ASP A O 1
ATOM 674 N N . MET A 1 89 ? 9.628 -0.931 -14.190 1.00 78.94 89 MET A N 1
ATOM 675 C CA . MET A 1 89 ? 9.982 0.376 -13.634 1.00 78.94 89 MET A CA 1
ATOM 676 C C . MET A 1 89 ? 11.297 0.926 -14.204 1.00 78.94 89 MET A C 1
ATOM 678 O O . MET A 1 89 ? 11.624 2.101 -14.025 1.00 78.94 89 MET A O 1
ATOM 682 N N . SER A 1 90 ? 12.137 0.058 -14.769 1.00 75.88 90 SER A N 1
ATOM 683 C CA . SER A 1 90 ? 13.477 0.392 -15.261 1.00 75.88 90 SER A CA 1
ATOM 684 C C . SER A 1 90 ? 13.878 -0.565 -16.382 1.00 75.88 90 SER A C 1
ATOM 686 O O . SER A 1 90 ? 13.792 -1.779 -16.206 1.00 75.88 90 SER A O 1
ATOM 688 N N . ASP A 1 91 ? 14.359 -0.042 -17.516 1.00 76.44 91 ASP A N 1
ATOM 689 C CA . ASP A 1 91 ? 14.793 -0.895 -18.634 1.00 76.44 91 ASP A CA 1
ATOM 690 C C . ASP A 1 91 ? 16.018 -1.728 -18.236 1.00 76.44 91 ASP A C 1
ATOM 692 O O . ASP A 1 91 ? 17.062 -1.150 -17.897 1.00 76.44 91 ASP A O 1
ATOM 696 N N . PRO A 1 92 ? 15.963 -3.067 -18.340 1.00 79.75 92 PRO A N 1
ATOM 697 C CA . PRO A 1 92 ? 17.119 -3.915 -18.084 1.00 79.75 92 PRO A CA 1
ATOM 698 C C . PRO A 1 92 ? 18.366 -3.538 -18.904 1.00 79.75 92 PRO A C 1
ATOM 700 O O . PRO A 1 92 ? 19.474 -3.635 -18.377 1.00 79.75 92 PRO A O 1
ATOM 703 N N . ALA A 1 93 ? 18.226 -3.072 -20.149 1.00 78.25 93 ALA A N 1
ATOM 704 C CA . ALA A 1 93 ? 19.342 -2.643 -20.992 1.00 78.25 93 ALA A CA 1
ATOM 705 C C . ALA A 1 93 ? 20.004 -1.356 -20.477 1.00 78.25 93 ALA A C 1
ATOM 707 O O . ALA A 1 93 ? 21.232 -1.228 -20.513 1.00 78.25 93 ALA A O 1
ATOM 708 N N . LEU A 1 94 ? 19.211 -0.413 -19.961 1.00 76.25 94 LEU A N 1
ATOM 709 C CA . LEU A 1 94 ? 19.734 0.806 -19.346 1.00 76.25 94 LEU A CA 1
ATOM 710 C C . LEU A 1 94 ? 20.419 0.503 -18.014 1.00 76.25 94 LEU A C 1
ATOM 712 O O . LEU A 1 94 ? 21.509 1.017 -17.760 1.00 76.25 94 LEU A O 1
ATOM 716 N N . VAL A 1 95 ? 19.831 -0.381 -17.203 1.00 77.88 95 VAL A N 1
ATOM 717 C CA . VAL A 1 95 ? 20.437 -0.852 -15.952 1.00 77.88 95 VAL A CA 1
ATOM 718 C C . VAL A 1 95 ? 21.774 -1.550 -16.223 1.00 77.88 95 VAL A C 1
ATOM 720 O O . VAL A 1 95 ? 22.776 -1.210 -15.595 1.00 77.88 95 VAL A O 1
ATOM 723 N N . ASP A 1 96 ? 21.835 -2.472 -17.187 1.00 81.69 96 ASP A N 1
ATOM 724 C CA . ASP A 1 96 ? 23.076 -3.174 -17.542 1.00 81.69 96 ASP A CA 1
ATOM 725 C C . ASP A 1 96 ? 24.147 -2.204 -18.067 1.00 81.69 96 ASP A C 1
ATOM 727 O O . ASP A 1 96 ? 25.314 -2.292 -17.678 1.00 81.69 96 ASP A O 1
ATOM 731 N N . ARG A 1 97 ? 23.755 -1.219 -18.884 1.00 79.00 97 ARG A N 1
ATOM 732 C CA . ARG A 1 97 ? 24.660 -0.168 -19.368 1.00 79.00 97 ARG A CA 1
ATOM 733 C C . ARG A 1 97 ? 25.180 0.717 -18.235 1.00 79.00 97 ARG A C 1
ATOM 735 O O . ARG A 1 97 ? 26.348 1.100 -18.268 1.00 79.00 97 ARG A O 1
ATOM 742 N N . ALA A 1 98 ? 24.348 1.024 -17.240 1.00 75.88 98 ALA A N 1
ATOM 743 C CA . ALA A 1 98 ? 24.753 1.786 -16.063 1.00 75.88 98 ALA A CA 1
ATOM 744 C C . ALA A 1 98 ? 25.782 1.020 -15.226 1.00 75.88 98 ALA A C 1
ATOM 746 O O . ALA A 1 98 ? 26.825 1.561 -14.857 1.00 75.88 98 ALA A O 1
ATOM 747 N N . ILE A 1 99 ? 25.516 -0.263 -14.972 1.00 78.38 99 ILE A N 1
ATOM 748 C CA . ILE A 1 99 ? 26.415 -1.151 -14.227 1.00 78.38 99 ILE A CA 1
ATOM 749 C C . ILE A 1 99 ? 27.756 -1.285 -14.954 1.00 78.38 99 ILE A C 1
ATOM 751 O O . ILE A 1 99 ? 28.800 -1.095 -14.335 1.00 78.38 99 ILE A O 1
ATOM 755 N N . ALA A 1 100 ? 27.746 -1.503 -16.273 1.00 82.06 100 ALA A N 1
ATOM 756 C CA . ALA A 1 100 ? 28.964 -1.592 -17.083 1.00 82.06 100 ALA A CA 1
ATOM 757 C C . ALA A 1 100 ? 29.827 -0.316 -17.042 1.00 82.06 100 ALA A C 1
ATOM 759 O O . ALA A 1 100 ? 31.024 -0.367 -17.317 1.00 82.06 100 ALA A O 1
ATOM 760 N N . ARG A 1 101 ? 29.236 0.831 -16.688 1.00 76.81 101 ARG A N 1
ATOM 761 C CA . ARG A 1 101 ? 29.924 2.121 -16.537 1.00 76.81 101 ARG A CA 1
ATOM 762 C C . ARG A 1 101 ? 30.271 2.474 -15.086 1.00 76.81 101 ARG A C 1
ATOM 764 O O . ARG A 1 101 ? 30.746 3.577 -14.830 1.00 76.81 101 ARG A O 1
ATOM 771 N N . GLY A 1 102 ? 30.073 1.549 -14.147 1.00 73.50 102 GLY A N 1
ATOM 772 C CA . GLY A 1 102 ? 30.488 1.694 -12.750 1.00 73.50 102 GLY A CA 1
ATOM 773 C C . GLY A 1 102 ? 29.375 2.072 -11.769 1.00 73.50 102 GLY A C 1
ATOM 774 O O . GLY A 1 102 ? 29.674 2.508 -10.652 1.00 73.50 102 GLY A O 1
ATOM 775 N N . ALA A 1 103 ? 28.096 1.911 -12.136 1.00 72.88 103 ALA A N 1
ATOM 776 C CA . ALA A 1 103 ? 27.017 1.998 -11.150 1.00 72.88 103 ALA A CA 1
ATOM 777 C C . ALA A 1 103 ? 27.243 0.966 -10.020 1.00 72.88 103 ALA A C 1
ATOM 779 O O . ALA A 1 103 ? 27.766 -0.120 -10.256 1.00 72.88 103 ALA A O 1
ATOM 780 N N . PHE A 1 104 ? 26.878 1.329 -8.785 1.00 67.88 104 PHE A N 1
ATOM 781 C CA . PHE A 1 104 ? 27.203 0.648 -7.512 1.00 67.88 104 PHE A CA 1
ATOM 782 C C . PHE A 1 104 ? 28.669 0.679 -7.056 1.00 67.88 104 PHE A C 1
ATOM 784 O O . PHE A 1 104 ? 28.917 0.548 -5.861 1.00 67.88 104 PHE A O 1
ATOM 791 N N . THR A 1 105 ? 29.636 0.885 -7.951 1.00 66.12 105 THR A N 1
ATOM 792 C CA . THR A 1 105 ? 31.070 0.878 -7.601 1.00 66.12 105 THR A CA 1
ATOM 793 C C . THR A 1 105 ? 31.691 2.273 -7.534 1.00 66.12 105 THR A C 1
ATOM 795 O O . THR A 1 105 ? 32.737 2.456 -6.918 1.00 66.12 105 THR A O 1
ATOM 798 N N . THR A 1 106 ? 31.052 3.279 -8.138 1.00 59.12 106 THR A N 1
ATOM 799 C CA . THR A 1 106 ? 31.502 4.678 -8.122 1.00 59.12 106 THR A CA 1
ATOM 800 C C . THR A 1 106 ? 30.524 5.545 -7.325 1.00 59.12 106 THR A C 1
ATOM 802 O O . THR A 1 106 ? 29.315 5.519 -7.569 1.00 59.12 106 THR A O 1
ATOM 805 N N . ALA A 1 107 ? 31.030 6.317 -6.358 1.00 53.22 107 ALA A N 1
ATOM 806 C CA . ALA A 1 107 ? 30.219 7.248 -5.573 1.00 53.22 107 ALA A CA 1
ATOM 807 C C . ALA A 1 107 ? 29.665 8.380 -6.464 1.00 53.22 107 ALA A C 1
ATOM 809 O O . ALA A 1 107 ? 30.399 8.947 -7.269 1.00 53.22 107 ALA A O 1
ATOM 810 N N . GLY A 1 108 ? 28.376 8.708 -6.320 1.00 49.81 108 GLY A N 1
ATOM 811 C CA . GLY A 1 108 ? 27.717 9.809 -7.042 1.00 49.81 108 GLY A CA 1
ATOM 812 C C . GLY A 1 108 ? 27.115 9.474 -8.418 1.00 49.81 108 GLY A C 1
ATOM 813 O O . GLY A 1 108 ? 26.362 10.291 -8.934 1.00 49.81 108 GLY A O 1
ATOM 814 N N . ASN A 1 109 ? 27.364 8.281 -8.975 1.00 49.66 109 ASN A N 1
ATOM 815 C CA . ASN A 1 109 ? 26.885 7.850 -10.307 1.00 49.66 109 ASN A CA 1
ATOM 816 C C . ASN A 1 109 ? 25.796 6.761 -10.245 1.00 49.66 109 ASN A C 1
ATOM 818 O O . ASN A 1 109 ? 25.783 5.826 -11.043 1.00 49.66 109 ASN A O 1
ATOM 822 N N . GLN A 1 110 ? 24.914 6.810 -9.249 1.00 54.91 110 GLN A N 1
ATOM 823 C CA . GLN A 1 110 ? 24.014 5.696 -8.951 1.00 54.91 110 GLN A CA 1
ATOM 824 C C . GLN A 1 110 ? 22.562 6.129 -9.136 1.00 54.91 110 GLN A C 1
ATOM 826 O O . GLN A 1 110 ? 22.056 6.940 -8.370 1.00 54.91 110 GLN A O 1
ATOM 831 N N . PHE A 1 111 ? 21.921 5.581 -10.170 1.00 58.12 111 PHE A N 1
ATOM 832 C CA . PHE A 1 111 ? 20.468 5.534 -10.356 1.00 58.12 111 PHE A CA 1
ATOM 833 C C . PHE A 1 111 ? 19.703 6.849 -10.117 1.00 58.12 111 PHE A C 1
ATOM 835 O O . PHE A 1 111 ? 18.655 6.868 -9.478 1.00 58.12 111 PHE A O 1
ATOM 842 N N . ASN A 1 112 ? 20.181 7.962 -10.684 1.00 54.22 112 ASN A N 1
ATOM 843 C CA . ASN A 1 112 ? 19.380 9.186 -10.788 1.00 54.22 112 ASN A CA 1
ATOM 844 C C . ASN A 1 112 ? 18.128 8.958 -11.660 1.00 54.22 112 ASN A C 1
ATOM 846 O O . ASN A 1 112 ? 17.905 7.890 -12.231 1.00 54.22 112 ASN A O 1
ATOM 850 N N . SER A 1 113 ? 17.290 9.988 -11.782 1.00 52.38 113 SER A N 1
ATOM 851 C CA . SER A 1 113 ? 16.046 9.949 -12.562 1.00 52.38 113 SER A CA 1
ATOM 852 C C . SER A 1 113 ? 16.202 9.505 -14.030 1.00 52.38 113 SER A C 1
ATOM 854 O O . SER A 1 113 ? 15.196 9.209 -14.663 1.00 52.38 113 SER A O 1
ATOM 856 N N . SER A 1 114 ? 17.426 9.440 -14.566 1.00 46.56 114 SER A N 1
ATOM 857 C CA . SER A 1 114 ? 17.751 9.070 -15.951 1.00 46.56 114 SER A CA 1
ATOM 858 C C . SER A 1 114 ? 17.508 7.604 -16.317 1.00 46.56 114 SER A C 1
ATOM 860 O O . SER A 1 114 ? 17.300 7.317 -17.490 1.00 46.56 114 SER A O 1
ATOM 862 N N . LEU A 1 115 ? 17.506 6.671 -15.356 1.00 51.22 115 LEU A N 1
ATOM 863 C CA . LEU A 1 115 ? 17.286 5.238 -15.638 1.00 51.22 115 LEU A CA 1
ATOM 864 C C . LEU A 1 115 ? 15.813 4.833 -15.738 1.00 51.22 115 LEU A C 1
ATOM 866 O O . LEU A 1 115 ? 15.502 3.658 -15.928 1.00 51.22 115 LEU A O 1
ATOM 870 N N . ARG A 1 116 ? 14.923 5.815 -15.600 1.00 58.78 116 ARG A N 1
ATOM 871 C CA . ARG A 1 116 ? 13.477 5.626 -15.596 1.00 58.78 116 ARG A CA 1
ATOM 872 C C . ARG A 1 116 ? 12.902 5.784 -17.013 1.00 58.78 116 ARG A C 1
ATOM 874 O O . ARG A 1 116 ? 12.122 4.946 -17.439 1.00 58.78 116 ARG A O 1
ATOM 881 N N . ASP A 1 117 ? 13.391 6.754 -17.797 1.00 57.44 117 ASP A N 1
ATOM 882 C CA . ASP A 1 117 ? 12.916 6.997 -19.170 1.00 57.44 117 ASP A CA 1
ATOM 883 C C . ASP A 1 117 ? 13.606 6.102 -20.217 1.00 57.44 117 ASP A C 1
ATOM 885 O O . ASP A 1 117 ? 14.701 6.381 -20.713 1.00 57.44 117 ASP A O 1
ATOM 889 N N . VAL A 1 118 ? 12.923 5.012 -20.551 1.00 51.78 118 VAL A N 1
ATOM 890 C CA . VAL A 1 118 ? 13.399 3.915 -21.400 1.00 51.78 118 VAL A CA 1
ATOM 891 C C . VAL A 1 118 ? 13.332 4.210 -22.899 1.00 51.78 118 VAL A C 1
ATOM 893 O O . VAL A 1 118 ? 14.126 3.686 -23.681 1.00 51.78 118 VAL A O 1
ATOM 896 N N . LEU A 1 119 ? 12.381 5.036 -23.329 1.00 53.38 119 LEU A N 1
ATOM 897 C CA . LEU A 1 119 ? 12.040 5.136 -24.748 1.00 53.38 119 LEU A CA 1
ATOM 898 C C . LEU A 1 119 ? 12.924 6.098 -25.529 1.00 53.38 119 LEU A C 1
ATOM 900 O O . LEU A 1 119 ? 13.169 5.890 -26.717 1.00 53.38 119 LEU A O 1
ATOM 904 N N . HIS A 1 120 ? 13.413 7.144 -24.873 1.00 55.00 120 HIS A N 1
ATOM 905 C CA . HIS A 1 120 ? 14.165 8.208 -25.537 1.00 55.00 120 HIS A CA 1
ATOM 906 C C . HIS A 1 120 ? 15.294 8.712 -24.634 1.00 55.00 120 HIS A C 1
ATOM 908 O O . HIS A 1 120 ? 15.511 9.916 -24.502 1.00 55.00 120 HIS A O 1
ATOM 914 N N . GLY A 1 121 ? 15.946 7.767 -23.949 1.00 50.03 121 GLY A N 1
ATOM 915 C CA . GLY A 1 121 ? 16.791 8.003 -22.788 1.00 50.03 121 GLY A CA 1
ATOM 916 C C . GLY A 1 121 ? 17.734 9.201 -22.884 1.00 50.03 121 GLY A C 1
ATOM 917 O O . GLY A 1 121 ? 18.359 9.483 -23.904 1.00 50.03 121 GLY A O 1
ATOM 918 N N . PHE A 1 122 ? 17.907 9.865 -21.748 1.00 50.09 122 PHE A N 1
ATOM 919 C CA . PHE A 1 122 ? 19.025 10.759 -21.517 1.00 50.09 122 PHE A CA 1
ATOM 920 C C . PHE A 1 122 ? 19.820 10.286 -20.326 1.00 50.09 122 PHE A C 1
ATOM 922 O O . PHE A 1 122 ? 19.311 10.248 -19.210 1.00 50.09 122 PHE A O 1
ATOM 929 N N . ASP A 1 123 ? 21.109 10.086 -20.553 1.00 55.91 123 ASP A N 1
ATOM 930 C CA . ASP A 1 123 ? 22.083 10.159 -19.484 1.00 55.91 123 ASP A CA 1
ATOM 931 C C . ASP A 1 123 ? 23.471 10.425 -20.094 1.00 55.91 123 ASP A C 1
ATOM 933 O O . ASP A 1 123 ? 23.886 9.654 -20.965 1.00 55.91 123 ASP A O 1
ATOM 937 N N . PRO A 1 124 ? 24.229 11.464 -19.693 1.00 54.59 124 PRO A N 1
ATOM 938 C CA . PRO A 1 124 ? 25.630 11.613 -20.077 1.00 54.59 124 PRO A CA 1
ATOM 939 C C . PRO A 1 124 ? 26.448 10.430 -19.557 1.00 54.59 124 PRO A C 1
ATOM 941 O O . PRO A 1 124 ? 27.351 9.955 -20.248 1.00 54.59 124 PRO A O 1
ATOM 944 N N . PHE A 1 125 ? 26.067 9.897 -18.388 1.00 56.53 125 PHE A N 1
ATOM 945 C CA . PHE A 1 125 ? 26.632 8.679 -17.836 1.00 56.53 125 PHE A CA 1
ATOM 946 C C . PHE A 1 125 ? 26.338 7.475 -18.721 1.00 56.53 125 PHE A C 1
ATOM 948 O O . PHE A 1 125 ? 27.209 6.628 -18.812 1.00 56.53 125 PHE A O 1
ATOM 955 N N . LEU A 1 126 ? 25.222 7.402 -19.459 1.00 60.03 126 LEU A N 1
ATOM 956 C CA . LEU A 1 126 ? 24.943 6.306 -20.405 1.00 60.03 126 LEU A CA 1
ATOM 957 C C . LEU A 1 126 ? 25.328 6.649 -21.849 1.00 60.03 126 LEU A C 1
ATOM 959 O O . LEU A 1 126 ? 25.503 5.740 -22.645 1.00 60.03 126 LEU A O 1
ATOM 963 N N . GLY A 1 127 ? 25.563 7.909 -22.214 1.00 57.06 127 GLY A N 1
ATOM 964 C CA . GLY A 1 127 ? 25.949 8.325 -23.567 1.00 57.06 127 GLY A CA 1
ATOM 965 C C . GLY A 1 127 ? 24.859 8.080 -24.617 1.00 57.06 127 GLY A C 1
ATOM 966 O O . GLY A 1 127 ? 25.158 7.519 -25.668 1.00 57.06 127 GLY A O 1
ATOM 967 N N . LEU A 1 128 ? 23.607 8.438 -24.310 1.00 60.31 128 LEU A N 1
ATOM 968 C CA . LEU A 1 128 ? 22.425 8.209 -25.166 1.00 60.31 128 LEU A CA 1
ATOM 969 C C . LEU A 1 128 ? 22.071 9.387 -26.105 1.00 60.31 128 LEU A C 1
ATOM 971 O O . LEU A 1 128 ? 21.075 9.334 -26.814 1.00 60.31 128 LEU A O 1
ATOM 975 N N . GLY A 1 129 ? 22.912 10.426 -26.182 1.00 55.78 129 GLY A N 1
ATOM 976 C CA . GLY A 1 129 ? 22.685 11.591 -27.053 1.00 55.78 129 GLY A CA 1
ATOM 977 C C . GLY A 1 129 ? 21.778 12.667 -26.435 1.00 55.78 129 GLY A C 1
ATOM 978 O O . GLY A 1 129 ? 21.509 12.652 -25.235 1.00 55.78 129 GLY A O 1
ATOM 979 N N . GLN A 1 130 ? 21.368 13.659 -27.239 1.00 53.81 130 GLN A N 1
ATOM 980 C CA . GLN A 1 130 ? 20.564 14.817 -26.793 1.00 53.81 130 GLN A CA 1
ATOM 981 C C . GLN A 1 130 ? 19.059 14.702 -27.102 1.00 53.81 130 GLN A C 1
ATOM 983 O O . GLN A 1 130 ? 18.287 15.549 -26.653 1.00 53.81 130 GLN A O 1
ATOM 988 N N . ALA A 1 131 ? 18.636 13.684 -27.855 1.00 53.22 131 ALA A N 1
ATOM 989 C CA . ALA A 1 131 ? 17.237 13.466 -28.215 1.00 53.22 131 ALA A CA 1
ATOM 990 C C . ALA A 1 131 ? 16.471 12.875 -27.020 1.00 53.22 131 ALA A C 1
ATOM 992 O O . ALA A 1 131 ? 16.327 11.664 -26.918 1.00 53.22 131 ALA A O 1
ATOM 993 N N . ARG A 1 132 ? 16.036 13.735 -26.092 1.00 56.38 132 ARG A N 1
ATOM 994 C CA . ARG A 1 132 ? 15.292 13.324 -24.893 1.00 56.38 132 ARG A CA 1
ATOM 995 C C . ARG A 1 132 ? 13.793 13.274 -25.159 1.00 56.38 132 ARG A C 1
ATOM 997 O O . ARG A 1 132 ? 13.274 14.187 -25.810 1.00 56.38 132 ARG A O 1
ATOM 1004 N N . SER A 1 133 ? 13.084 12.327 -24.543 1.00 54.09 133 SER A N 1
ATOM 1005 C CA . SER A 1 133 ? 11.661 12.553 -24.275 1.00 54.09 133 SER A CA 1
ATOM 1006 C C . SER A 1 133 ? 11.513 13.681 -23.249 1.00 54.09 133 SER A C 1
ATOM 1008 O O . SER A 1 133 ? 12.457 14.085 -22.562 1.00 54.09 133 SER A O 1
ATOM 1010 N N . ALA A 1 134 ? 10.310 14.235 -23.178 1.00 49.47 134 ALA A N 1
ATOM 1011 C CA . ALA A 1 134 ? 9.960 15.217 -22.175 1.00 49.47 134 ALA A CA 1
ATOM 1012 C C . ALA A 1 134 ? 9.907 14.624 -20.749 1.00 49.47 134 ALA A C 1
ATOM 1014 O O . ALA A 1 134 ? 10.293 15.340 -19.835 1.00 49.47 134 ALA A O 1
ATOM 1015 N N . ASP A 1 135 ? 9.485 13.364 -20.563 1.00 60.06 135 ASP A N 1
ATOM 1016 C CA . ASP A 1 135 ? 9.104 12.762 -19.271 1.00 60.06 135 ASP A CA 1
ATOM 1017 C C . ASP A 1 135 ? 9.346 11.234 -19.243 1.00 60.06 135 ASP A C 1
ATOM 1019 O O . ASP A 1 135 ? 9.124 10.550 -20.237 1.00 60.06 135 ASP A O 1
ATOM 1023 N N . ASP A 1 136 ? 9.684 10.673 -18.077 1.00 73.81 136 ASP A N 1
ATOM 1024 C CA . ASP A 1 136 ? 9.715 9.217 -17.866 1.00 73.81 136 ASP A CA 1
ATOM 1025 C C . ASP A 1 136 ? 8.347 8.566 -18.159 1.00 73.81 136 ASP A C 1
ATOM 1027 O O . ASP A 1 136 ? 7.333 8.943 -17.569 1.00 73.81 136 ASP A O 1
ATOM 1031 N N . SER A 1 137 ? 8.325 7.569 -19.053 1.00 80.75 137 SER A N 1
ATOM 1032 C CA . SER A 1 137 ? 7.106 6.842 -19.433 1.00 80.75 137 SER A CA 1
ATOM 1033 C C . SER A 1 137 ? 6.385 6.212 -18.240 1.00 80.75 137 SER A C 1
ATOM 1035 O O . SER A 1 137 ? 5.159 6.296 -18.181 1.00 80.75 137 SER A O 1
ATOM 1037 N N . PHE A 1 138 ? 7.114 5.648 -17.268 1.00 83.31 138 PHE A N 1
ATOM 1038 C CA . PHE A 1 138 ? 6.492 5.055 -16.086 1.00 83.31 138 PHE A CA 1
ATOM 1039 C C . PHE A 1 138 ? 5.861 6.154 -15.227 1.00 83.31 138 PHE A C 1
ATOM 1041 O O . PHE A 1 138 ? 4.651 6.157 -15.008 1.00 83.31 138 PHE A O 1
ATOM 1048 N N . GLN A 1 139 ? 6.654 7.160 -14.840 1.00 81.75 139 GLN A N 1
ATOM 1049 C CA . GLN A 1 139 ? 6.186 8.344 -14.118 1.00 81.75 139 GLN A CA 1
ATOM 1050 C C . GLN A 1 139 ? 4.921 8.955 -14.733 1.00 81.75 139 GLN A C 1
ATOM 1052 O O . GLN A 1 139 ? 4.004 9.369 -14.027 1.00 81.75 139 GLN A O 1
ATOM 1057 N N . ARG A 1 140 ? 4.883 9.040 -16.059 1.00 81.88 140 ARG A N 1
ATOM 1058 C CA . ARG A 1 140 ? 3.805 9.658 -16.821 1.00 81.88 140 ARG A CA 1
ATOM 1059 C C . ARG A 1 140 ? 2.546 8.793 -16.865 1.00 81.88 140 ARG A C 1
ATOM 1061 O O . ARG A 1 140 ? 1.473 9.276 -16.512 1.00 81.88 140 ARG A O 1
ATOM 1068 N N . LEU A 1 141 ? 2.679 7.539 -17.295 1.00 88.31 141 LEU A N 1
ATOM 1069 C CA . LEU A 1 141 ? 1.541 6.680 -17.631 1.00 88.31 141 LEU A CA 1
ATOM 1070 C C . LEU A 1 141 ? 0.943 5.947 -16.426 1.00 88.31 141 LEU A C 1
ATOM 1072 O O . LEU A 1 141 ? -0.230 5.593 -16.483 1.00 88.31 141 LEU A O 1
ATOM 1076 N N . THR A 1 142 ? 1.708 5.737 -15.351 1.00 87.06 142 THR A N 1
ATOM 1077 C CA . THR A 1 142 ? 1.225 5.054 -14.132 1.00 87.06 142 THR A CA 1
ATOM 1078 C C . THR A 1 142 ? 1.146 5.993 -12.931 1.00 87.06 142 THR A C 1
ATOM 1080 O O . THR A 1 142 ? 0.307 5.823 -12.057 1.00 87.06 142 THR A O 1
ATOM 1083 N N . TYR A 1 143 ? 2.001 7.015 -12.889 1.00 84.75 143 TYR A N 1
ATOM 1084 C CA . TYR A 1 143 ? 2.130 7.940 -11.760 1.00 84.75 143 TYR A CA 1
ATOM 1085 C C . TYR A 1 143 ? 1.588 9.337 -12.072 1.00 84.75 143 TYR A C 1
ATOM 1087 O O . TYR A 1 143 ? 1.858 10.265 -11.322 1.00 84.75 143 TYR A O 1
ATOM 1095 N N . GLY A 1 144 ? 0.868 9.536 -13.182 1.00 86.69 144 GLY A N 1
ATOM 1096 C CA . GLY A 1 144 ? 0.210 10.808 -13.517 1.00 86.69 144 GLY A CA 1
ATOM 1097 C C . GLY A 1 144 ? 1.153 12.006 -13.703 1.00 86.69 144 GLY A C 1
ATOM 1098 O O . GLY A 1 144 ? 0.699 13.150 -13.693 1.00 86.69 144 GLY A O 1
ATOM 1099 N N . GLY A 1 145 ? 2.458 11.761 -13.857 1.00 83.94 145 GLY A N 1
ATOM 1100 C CA . GLY A 1 145 ? 3.501 12.783 -13.946 1.00 83.94 145 GLY A CA 1
ATOM 1101 C C . GLY A 1 145 ? 4.066 13.249 -12.600 1.00 83.94 145 GLY A C 1
ATOM 1102 O O . GLY A 1 145 ? 4.919 14.135 -12.599 1.00 83.94 145 GLY A O 1
ATOM 1103 N N . TYR A 1 146 ? 3.626 12.681 -11.473 1.00 85.31 146 TYR A N 1
ATOM 1104 C CA . TYR A 1 146 ? 4.114 13.038 -10.137 1.00 85.31 146 TYR A CA 1
ATOM 1105 C C . TYR A 1 146 ? 5.547 12.580 -9.900 1.00 85.31 146 TYR A C 1
ATOM 1107 O O . TYR A 1 146 ? 5.966 11.503 -10.328 1.00 85.31 146 TYR A O 1
ATOM 1115 N N . LEU A 1 147 ? 6.320 13.392 -9.187 1.00 79.06 147 LEU A N 1
ATOM 1116 C CA . LEU A 1 147 ? 7.676 13.094 -8.770 1.00 79.06 147 LEU A CA 1
ATOM 1117 C C . LEU A 1 147 ? 7.717 11.771 -8.008 1.00 79.06 147 LEU A C 1
ATOM 1119 O O . LEU A 1 147 ? 7.251 11.641 -6.875 1.00 79.06 147 LEU A O 1
ATOM 1123 N N . MET A 1 148 ? 8.433 10.811 -8.584 1.00 74.81 148 MET A N 1
ATOM 1124 C CA . MET A 1 148 ? 8.848 9.604 -7.877 1.00 74.81 148 MET A CA 1
ATOM 1125 C C . MET A 1 148 ? 10.000 9.963 -6.920 1.00 74.81 148 MET A C 1
ATOM 1127 O O . MET A 1 148 ? 11.182 9.774 -7.231 1.00 74.81 148 MET A O 1
ATOM 1131 N N . ARG A 1 149 ? 9.622 10.582 -5.790 1.00 62.12 149 ARG A N 1
ATOM 1132 C CA . ARG A 1 149 ? 10.466 11.342 -4.838 1.00 62.12 149 ARG A CA 1
ATOM 1133 C C . ARG A 1 149 ? 11.354 10.478 -3.963 1.00 62.12 149 ARG A C 1
ATOM 1135 O O . ARG A 1 149 ? 12.338 10.935 -3.395 1.00 62.12 149 ARG A O 1
ATOM 1142 N N . GLN A 1 150 ? 10.991 9.223 -3.822 1.00 53.91 150 GLN A N 1
ATOM 1143 C CA . GLN A 1 150 ? 11.678 8.331 -2.925 1.00 53.91 150 GLN A CA 1
ATOM 1144 C C . GLN A 1 150 ? 12.758 7.581 -3.722 1.00 53.91 150 GLN A C 1
ATOM 1146 O O . GLN A 1 150 ? 12.526 7.191 -4.868 1.00 53.91 150 GLN A O 1
ATOM 1151 N N . GLY A 1 151 ? 13.928 7.328 -3.128 1.00 47.84 151 GLY A N 1
ATOM 1152 C CA . GLY A 1 151 ? 15.019 6.528 -3.718 1.00 47.84 151 GLY A CA 1
ATOM 1153 C C . GLY A 1 151 ? 14.660 5.066 -4.060 1.00 47.84 151 GLY A C 1
ATOM 1154 O O . GLY A 1 151 ? 15.534 4.222 -4.206 1.00 47.84 151 GLY A O 1
ATOM 1155 N N . LEU A 1 152 ? 13.371 4.753 -4.185 1.00 48.16 152 LEU A N 1
ATOM 1156 C CA . LEU A 1 152 ? 12.756 3.469 -4.509 1.00 48.16 152 LEU A CA 1
ATOM 1157 C C . LEU A 1 152 ? 13.089 3.020 -5.927 1.00 48.16 152 LEU A C 1
ATOM 1159 O O . LEU A 1 152 ? 13.293 1.834 -6.145 1.00 48.16 152 LEU A O 1
ATOM 1163 N N . SER A 1 153 ? 13.210 3.952 -6.881 1.00 51.44 153 SER A N 1
ATOM 1164 C CA . SER A 1 153 ? 13.719 3.609 -8.215 1.00 51.44 153 SER A CA 1
ATOM 1165 C C . SER A 1 153 ? 15.223 3.331 -8.214 1.00 51.44 153 SER A C 1
ATOM 1167 O O . SER A 1 153 ? 15.762 3.034 -9.265 1.00 51.44 153 SER A O 1
ATOM 1169 N N . MET A 1 154 ? 15.933 3.574 -7.109 1.00 52.22 154 MET A N 1
ATOM 1170 C CA . MET A 1 154 ? 17.328 3.148 -6.944 1.00 52.22 154 MET A CA 1
ATOM 1171 C C . MET A 1 154 ? 17.398 1.786 -6.258 1.00 52.22 154 MET A C 1
ATOM 1173 O O . MET A 1 154 ? 18.450 1.165 -6.247 1.00 52.22 154 MET A O 1
ATOM 1177 N N . SER A 1 155 ? 16.282 1.339 -5.668 1.00 58.50 155 SER A N 1
ATOM 1178 C CA . SER A 1 155 ? 16.138 -0.002 -5.101 1.00 58.50 155 SER A CA 1
ATOM 1179 C C . SER A 1 155 ? 15.815 -1.016 -6.201 1.00 58.50 155 SER A C 1
ATOM 1181 O O . SER A 1 155 ? 16.398 -2.088 -6.214 1.00 58.50 155 SER A O 1
ATOM 1183 N N . VAL A 1 156 ? 14.941 -0.629 -7.140 1.00 71.00 156 VAL A N 1
ATOM 1184 C CA . VAL A 1 156 ? 14.490 -1.438 -8.286 1.00 71.00 156 VAL A CA 1
ATOM 1185 C C . VAL A 1 156 ? 15.651 -1.941 -9.170 1.00 71.00 156 VAL A C 1
ATOM 1187 O O . VAL A 1 156 ? 15.693 -3.131 -9.491 1.00 71.00 156 VAL A O 1
ATOM 1190 N N . PRO A 1 157 ? 16.608 -1.092 -9.587 1.00 73.69 157 PRO A N 1
ATOM 1191 C CA . PRO A 1 157 ? 17.764 -1.530 -10.337 1.00 73.69 157 PRO A CA 1
ATOM 1192 C C . PRO A 1 157 ? 18.686 -2.312 -9.412 1.00 73.69 157 PRO A C 1
ATOM 1194 O O . PRO A 1 157 ? 19.200 -1.794 -8.427 1.00 73.69 157 PRO A O 1
ATOM 1197 N N . THR A 1 158 ? 18.924 -3.569 -9.753 1.00 77.31 158 THR A N 1
ATOM 1198 C CA . THR A 1 158 ? 19.833 -4.461 -9.027 1.00 77.31 158 THR A CA 1
ATOM 1199 C C . THR A 1 158 ? 20.773 -5.132 -10.011 1.00 77.31 158 THR A C 1
ATOM 1201 O O . THR A 1 158 ? 20.431 -5.298 -11.175 1.00 77.31 158 THR A O 1
ATOM 1204 N N . ARG A 1 159 ? 21.959 -5.565 -9.584 1.00 79.69 159 ARG A N 1
ATOM 1205 C CA . ARG A 1 159 ? 22.840 -6.408 -10.414 1.00 79.69 159 ARG A CA 1
ATOM 1206 C C . ARG A 1 159 ? 22.320 -7.840 -10.603 1.00 79.69 159 ARG A C 1
ATOM 1208 O O . ARG A 1 159 ? 22.757 -8.495 -11.537 1.00 79.69 159 ARG A O 1
ATOM 1215 N N . ILE A 1 160 ? 21.397 -8.290 -9.749 1.00 84.06 160 ILE A N 1
ATOM 1216 C CA . ILE A 1 160 ? 20.804 -9.633 -9.786 1.00 84.06 160 ILE A CA 1
ATOM 1217 C C . ILE A 1 160 ? 19.646 -9.626 -10.793 1.00 84.06 160 ILE A C 1
ATOM 1219 O O . ILE A 1 160 ? 18.522 -9.246 -10.465 1.00 84.06 160 ILE A O 1
ATOM 1223 N N . LYS A 1 161 ? 19.925 -10.003 -12.038 1.00 87.31 161 LYS A N 1
ATOM 1224 C CA . LYS A 1 161 ? 18.990 -10.093 -13.165 1.00 87.31 161 LYS A CA 1
ATOM 1225 C C . LYS A 1 161 ? 17.796 -10.974 -12.845 1.00 87.31 161 LYS A C 1
ATOM 1227 O O . LYS A 1 161 ? 16.684 -10.584 -13.186 1.00 87.31 161 LYS A O 1
ATOM 1232 N N . ALA A 1 162 ? 17.998 -12.099 -12.161 1.00 85.62 162 ALA A N 1
ATOM 1233 C CA . ALA A 1 162 ? 16.900 -13.001 -11.828 1.00 85.62 162 ALA A CA 1
ATOM 1234 C C . ALA A 1 162 ? 15.852 -12.343 -10.907 1.00 85.62 162 ALA A C 1
ATOM 1236 O O . ALA A 1 162 ? 14.655 -12.571 -11.067 1.00 85.62 162 ALA A O 1
ATOM 1237 N N . ASN A 1 163 ? 16.274 -11.438 -10.018 1.00 85.44 163 ASN A N 1
ATOM 1238 C CA . ASN A 1 163 ? 15.360 -10.655 -9.185 1.00 85.44 163 ASN A CA 1
ATOM 1239 C C . ASN A 1 163 ? 14.580 -9.598 -9.992 1.00 85.44 163 ASN A C 1
ATOM 1241 O O . ASN A 1 163 ? 13.492 -9.199 -9.591 1.00 85.44 163 ASN A O 1
ATOM 1245 N N . ARG A 1 164 ? 15.098 -9.144 -11.145 1.00 85.69 164 ARG A N 1
ATOM 1246 C CA . ARG A 1 164 ? 14.451 -8.094 -11.957 1.00 85.69 164 ARG A CA 1
ATOM 1247 C C . ARG A 1 164 ? 13.177 -8.549 -12.670 1.00 85.69 164 ARG A C 1
ATOM 1249 O O . ARG A 1 164 ? 12.403 -7.714 -13.135 1.00 85.69 164 ARG A O 1
ATOM 1256 N N . THR A 1 165 ? 12.989 -9.859 -12.783 1.00 87.56 165 THR A N 1
ATOM 1257 C CA . THR A 1 165 ? 11.833 -10.486 -13.433 1.00 87.56 165 THR A CA 1
ATOM 1258 C C . THR A 1 165 ? 10.842 -11.087 -12.443 1.00 87.56 165 THR A C 1
ATOM 1260 O O . THR A 1 165 ? 9.793 -11.554 -12.872 1.00 87.56 165 THR A O 1
ATOM 1263 N N . MET A 1 166 ? 11.171 -11.106 -11.148 1.00 88.06 166 MET A N 1
ATOM 1264 C CA . MET A 1 166 ? 10.255 -11.577 -10.111 1.00 88.06 166 MET A CA 1
ATOM 1265 C C . MET A 1 166 ? 9.266 -10.487 -9.718 1.00 88.06 166 MET A C 1
ATOM 1267 O O . MET A 1 166 ? 9.554 -9.286 -9.790 1.00 88.06 166 MET A O 1
ATOM 1271 N N . GLU A 1 167 ? 8.102 -10.921 -9.256 1.00 91.00 167 GLU A N 1
ATOM 1272 C CA . GLU A 1 167 ? 7.151 -10.067 -8.576 1.00 91.00 167 GLU A CA 1
ATOM 1273 C C . GLU A 1 167 ? 7.757 -9.533 -7.286 1.00 91.00 167 GLU A C 1
ATOM 1275 O O . GLU A 1 167 ? 8.635 -10.112 -6.644 1.00 91.00 167 GLU A O 1
ATOM 1280 N N . ARG A 1 168 ? 7.277 -8.357 -6.906 1.00 89.25 168 ARG A N 1
ATOM 1281 C CA . ARG A 1 168 ? 7.814 -7.607 -5.773 1.00 89.25 168 ARG A CA 1
ATOM 1282 C C . ARG A 1 168 ? 7.011 -7.835 -4.493 1.00 89.25 168 ARG A C 1
ATOM 1284 O O . ARG A 1 168 ? 7.339 -7.270 -3.453 1.00 89.25 168 ARG A O 1
ATOM 1291 N N . GLN A 1 169 ? 6.002 -8.694 -4.568 1.00 90.81 169 GLN A N 1
ATOM 1292 C CA . GLN A 1 169 ? 5.278 -9.308 -3.465 1.00 90.81 169 GLN A CA 1
ATOM 1293 C C . GLN A 1 169 ? 5.563 -10.809 -3.535 1.00 90.81 169 GLN A C 1
ATOM 1295 O O . GLN A 1 169 ? 5.227 -11.461 -4.522 1.00 90.81 169 GLN A O 1
ATOM 1300 N N . LEU A 1 170 ? 6.206 -11.343 -2.502 1.00 91.62 170 LEU A N 1
ATOM 1301 C CA . LEU A 1 170 ? 6.720 -12.708 -2.496 1.00 91.62 170 LEU A CA 1
ATOM 1302 C C . LEU A 1 170 ? 6.306 -13.438 -1.226 1.00 91.62 170 LEU A C 1
ATOM 1304 O O . LEU A 1 170 ? 6.086 -12.837 -0.169 1.00 91.62 170 LEU A O 1
ATOM 1308 N N . LEU A 1 171 ? 6.239 -14.758 -1.349 1.00 93.38 171 LEU A N 1
ATOM 1309 C CA . LEU A 1 171 ? 6.073 -15.667 -0.230 1.00 93.38 171 LEU A CA 1
ATOM 1310 C C . LEU A 1 171 ? 7.354 -16.484 -0.075 1.00 93.38 171 LEU A C 1
ATOM 1312 O O . LEU A 1 171 ? 7.740 -17.217 -0.982 1.00 93.38 171 LEU A O 1
ATOM 1316 N N . PHE A 1 172 ? 8.014 -16.342 1.068 1.00 93.12 172 PHE A N 1
ATOM 1317 C CA . PHE A 1 172 ? 9.243 -17.053 1.393 1.00 93.12 172 PHE A CA 1
ATOM 1318 C C . PHE A 1 172 ? 8.951 -18.202 2.358 1.00 93.12 172 PHE A C 1
ATOM 1320 O O . PHE A 1 172 ? 8.556 -17.993 3.507 1.00 93.12 172 PHE A O 1
ATOM 1327 N N . ASP A 1 173 ? 9.143 -19.427 1.883 1.00 93.69 173 ASP A N 1
ATOM 1328 C CA . ASP A 1 173 ? 9.071 -20.637 2.688 1.00 93.69 173 ASP A CA 1
ATOM 1329 C C . ASP A 1 173 ? 10.380 -20.842 3.450 1.00 93.69 173 ASP A C 1
ATOM 1331 O O . ASP A 1 173 ? 11.334 -21.445 2.960 1.00 93.69 173 ASP A O 1
ATOM 1335 N N . ILE A 1 174 ? 10.407 -20.344 4.684 1.00 91.44 174 ILE A N 1
ATOM 1336 C CA . ILE A 1 174 ? 11.564 -20.453 5.579 1.00 91.44 174 ILE A CA 1
ATOM 1337 C C . ILE A 1 174 ? 11.865 -21.895 6.009 1.00 91.44 174 ILE A C 1
ATOM 1339 O O . ILE A 1 174 ? 12.908 -22.143 6.609 1.00 91.44 174 ILE A O 1
ATOM 1343 N N . SER A 1 175 ? 10.959 -22.839 5.737 1.00 92.44 175 SER A N 1
ATOM 1344 C CA . SER A 1 175 ? 11.143 -24.258 6.041 1.00 92.44 175 SER A CA 1
ATOM 1345 C C . SER A 1 175 ? 11.693 -25.063 4.864 1.00 92.44 175 SER A C 1
ATOM 1347 O O . SER A 1 175 ? 12.031 -26.239 5.028 1.00 92.44 175 SER A O 1
ATOM 1349 N N . HIS A 1 176 ? 11.788 -24.444 3.684 1.00 93.88 176 HIS A N 1
ATOM 1350 C CA . HIS A 1 176 ? 12.337 -25.073 2.494 1.00 93.88 176 HIS A CA 1
ATOM 1351 C C . HIS A 1 176 ? 13.831 -25.404 2.700 1.00 93.88 176 HIS A C 1
ATOM 1353 O O . HIS A 1 176 ? 14.559 -24.574 3.245 1.00 93.88 176 HIS A O 1
ATOM 1359 N N . PRO A 1 177 ? 14.347 -26.556 2.222 1.00 92.31 177 PRO A N 1
ATOM 1360 C CA . PRO A 1 177 ? 15.761 -26.929 2.386 1.00 92.31 177 PRO A CA 1
ATOM 1361 C C . PRO A 1 177 ? 16.766 -25.943 1.780 1.00 92.31 177 PRO A C 1
ATOM 1363 O O . PRO A 1 177 ? 17.946 -25.979 2.122 1.00 92.31 177 PRO A O 1
ATOM 1366 N N . ASP A 1 178 ? 16.306 -25.106 0.852 1.00 89.75 178 ASP A N 1
ATOM 1367 C CA . ASP A 1 178 ? 17.092 -24.058 0.194 1.00 89.75 178 ASP A CA 1
ATOM 1368 C C . ASP A 1 178 ? 16.948 -22.676 0.836 1.00 89.75 178 ASP A C 1
ATOM 1370 O O . ASP A 1 178 ? 17.590 -21.732 0.387 1.00 89.75 178 ASP A O 1
ATOM 1374 N N . ALA A 1 179 ? 16.115 -22.534 1.867 1.00 88.56 179 ALA A N 1
ATOM 1375 C CA . ALA A 1 179 ? 15.956 -21.268 2.557 1.00 88.56 179 ALA A CA 1
ATOM 1376 C C . ALA A 1 179 ? 17.287 -20.816 3.177 1.00 88.56 179 ALA A C 1
ATOM 1378 O O . ALA A 1 179 ? 18.007 -21.606 3.789 1.00 88.56 179 ALA A O 1
ATOM 1379 N N . PHE A 1 180 ? 17.582 -19.522 3.043 1.00 84.94 180 PHE A N 1
ATOM 1380 C CA . PHE A 1 180 ? 18.748 -18.852 3.623 1.00 84.94 180 PHE A CA 1
ATOM 1381 C C . PHE A 1 180 ? 20.130 -19.340 3.150 1.00 84.94 180 PHE A C 1
ATOM 1383 O O . PHE A 1 180 ? 21.142 -18.981 3.759 1.00 84.94 180 PHE A O 1
ATOM 1390 N N . LYS A 1 181 ? 20.208 -20.135 2.077 1.00 85.00 181 LYS A N 1
ATOM 1391 C CA . LYS A 1 181 ? 21.488 -20.519 1.468 1.00 85.00 181 LYS A CA 1
ATOM 1392 C C . LYS A 1 181 ? 22.208 -19.294 0.905 1.00 85.00 181 LYS A C 1
ATOM 1394 O O . LYS A 1 181 ? 21.619 -18.257 0.652 1.00 85.00 181 LYS A O 1
ATOM 1399 N N . ASN A 1 182 ? 23.510 -19.378 0.715 1.00 83.12 182 ASN A N 1
ATOM 1400 C CA . ASN A 1 182 ? 24.276 -18.451 -0.116 1.00 83.12 182 ASN A CA 1
ATOM 1401 C C . ASN A 1 182 ? 25.592 -19.143 -0.479 1.00 83.12 182 ASN A C 1
ATOM 1403 O O . ASN A 1 182 ? 25.893 -20.217 0.047 1.00 83.12 182 ASN A O 1
ATOM 1407 N N . THR A 1 183 ? 26.359 -18.567 -1.397 1.00 82.69 183 THR A N 1
ATOM 1408 C CA . THR A 1 183 ? 27.562 -19.206 -1.935 1.00 82.69 183 THR A CA 1
ATOM 1409 C C . THR A 1 183 ? 28.707 -19.306 -0.930 1.00 82.69 183 THR A C 1
ATOM 1411 O O . THR A 1 183 ? 29.708 -19.932 -1.264 1.00 82.69 183 THR A O 1
ATOM 1414 N N . GLU A 1 184 ? 28.608 -18.691 0.257 1.00 76.94 184 GLU A N 1
ATOM 1415 C CA . GLU A 1 184 ? 29.706 -18.605 1.222 1.00 76.94 184 GLU A CA 1
ATOM 1416 C C . GLU A 1 184 ? 29.541 -19.600 2.393 1.00 76.94 184 GLU A C 1
ATOM 1418 O O . GLU A 1 184 ? 28.748 -19.355 3.308 1.00 76.94 184 GLU A O 1
ATOM 1423 N N . PRO A 1 185 ? 30.304 -20.713 2.435 1.00 60.56 185 PRO A N 1
ATOM 1424 C CA . PRO A 1 185 ? 30.035 -21.817 3.362 1.00 60.56 185 PRO A CA 1
ATOM 1425 C C . PRO A 1 185 ? 30.457 -21.560 4.813 1.00 60.56 185 PRO A C 1
ATOM 1427 O O . PRO A 1 185 ? 29.937 -22.215 5.713 1.00 60.56 185 PRO A O 1
ATOM 1430 N N . GLN A 1 186 ? 31.436 -20.677 5.058 1.00 54.72 186 GLN A N 1
ATOM 1431 C CA . GLN A 1 186 ? 32.124 -20.623 6.359 1.00 54.72 186 GLN A CA 1
ATOM 1432 C C . GLN A 1 186 ? 31.664 -19.505 7.296 1.00 54.72 186 GLN A C 1
ATOM 1434 O O . GLN A 1 186 ? 31.976 -19.589 8.475 1.00 54.72 186 GLN A O 1
ATOM 1439 N N . ASN A 1 187 ? 30.900 -18.514 6.828 1.00 57.22 187 ASN A N 1
ATOM 1440 C CA . ASN A 1 187 ? 30.298 -17.468 7.675 1.00 57.22 187 ASN A CA 1
ATOM 1441 C C . ASN A 1 187 ? 29.041 -16.823 7.061 1.00 57.22 187 ASN A C 1
ATOM 1443 O O . ASN A 1 187 ? 28.516 -15.873 7.637 1.00 57.22 187 ASN A O 1
ATOM 1447 N N . GLY A 1 188 ? 28.578 -17.308 5.901 1.00 68.31 188 GLY A N 1
ATOM 1448 C CA . GLY A 1 188 ? 27.527 -16.684 5.102 1.00 68.31 188 GLY A CA 1
ATOM 1449 C C . GLY A 1 188 ? 27.829 -15.250 4.651 1.00 68.31 188 GLY A C 1
ATOM 1450 O O . GLY A 1 188 ? 28.654 -14.520 5.209 1.00 68.31 188 GLY A O 1
ATOM 1451 N N . LYS A 1 189 ? 27.112 -14.802 3.625 1.00 76.38 189 LYS A N 1
ATOM 1452 C CA . LYS A 1 189 ? 26.953 -13.369 3.359 1.00 76.38 189 LYS A CA 1
ATOM 1453 C C . LYS A 1 189 ? 25.903 -12.841 4.342 1.00 76.38 189 LYS A C 1
ATOM 1455 O O . LYS A 1 189 ? 24.852 -13.454 4.459 1.00 76.38 189 LYS A O 1
ATOM 1460 N N . PHE A 1 190 ? 26.156 -11.723 5.031 1.00 71.88 190 PHE A N 1
ATOM 1461 C CA . PHE A 1 190 ? 25.163 -11.070 5.915 1.00 71.88 190 PHE A CA 1
ATOM 1462 C C . PHE A 1 190 ? 24.688 -9.697 5.410 1.00 71.88 190 PHE A C 1
ATOM 1464 O O . PHE A 1 190 ? 23.661 -9.188 5.855 1.00 71.88 190 PHE A O 1
ATOM 1471 N N . HIS A 1 191 ? 25.377 -9.124 4.417 1.00 72.12 191 HIS A N 1
ATOM 1472 C CA . HIS A 1 191 ? 24.934 -7.919 3.714 1.00 72.12 191 HIS A CA 1
ATOM 1473 C C . HIS A 1 191 ? 24.287 -8.266 2.382 1.00 72.12 191 HIS A C 1
ATOM 1475 O O . HIS A 1 191 ? 24.908 -8.895 1.525 1.00 72.12 191 HIS A O 1
ATOM 1481 N N . THR A 1 192 ? 23.077 -7.757 2.151 1.00 72.62 192 THR A N 1
ATOM 1482 C CA . THR A 1 192 ? 22.376 -7.883 0.860 1.00 72.62 192 THR A CA 1
ATOM 1483 C C . THR A 1 192 ? 23.197 -7.312 -0.299 1.00 72.62 192 THR A C 1
ATOM 1485 O O . THR A 1 192 ? 23.142 -7.821 -1.415 1.00 72.62 192 THR A O 1
ATOM 1488 N N . ALA A 1 193 ? 24.039 -6.309 -0.026 1.00 72.75 193 ALA A N 1
ATOM 1489 C CA . ALA A 1 193 ? 24.974 -5.718 -0.980 1.00 72.75 193 ALA A CA 1
ATOM 1490 C C . ALA A 1 193 ? 26.097 -6.661 -1.445 1.00 72.75 193 ALA A C 1
ATOM 1492 O O . ALA A 1 193 ? 26.849 -6.270 -2.338 1.00 72.75 193 ALA A O 1
ATOM 1493 N N . LEU A 1 194 ? 26.213 -7.878 -0.899 1.00 75.94 194 LEU A N 1
ATOM 1494 C CA . LEU A 1 194 ? 27.149 -8.930 -1.327 1.00 75.94 194 LEU A CA 1
ATOM 1495 C C . LEU A 1 194 ? 26.472 -10.041 -2.139 1.00 75.94 194 LEU A C 1
ATOM 1497 O O . LEU A 1 194 ? 27.168 -10.851 -2.750 1.00 75.94 194 LEU A O 1
ATOM 1501 N N . LEU A 1 195 ? 25.136 -10.065 -2.174 1.00 79.75 195 LEU A N 1
ATOM 1502 C CA . LEU A 1 195 ? 24.382 -11.098 -2.875 1.00 79.75 195 LEU A CA 1
ATOM 1503 C C . LEU A 1 195 ? 24.522 -10.980 -4.398 1.00 79.75 195 LEU A C 1
ATOM 1505 O O . LEU A 1 195 ? 24.528 -9.879 -4.957 1.00 79.75 195 LEU A O 1
ATOM 1509 N N . ASP A 1 196 ? 24.633 -12.105 -5.081 1.00 82.00 196 ASP A N 1
ATO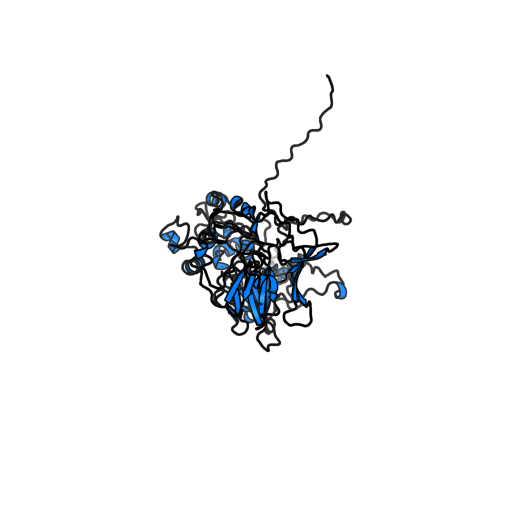M 1510 C CA . ASP A 1 196 ? 24.763 -12.202 -6.530 1.00 82.00 196 ASP A CA 1
ATOM 1511 C C . ASP A 1 196 ? 23.802 -13.249 -7.124 1.00 82.00 196 ASP A C 1
ATOM 1513 O O . ASP A 1 196 ? 22.913 -13.774 -6.452 1.00 82.00 196 ASP A O 1
ATOM 1517 N N . GLU A 1 197 ? 23.941 -13.509 -8.425 1.00 86.94 197 GLU A N 1
ATOM 1518 C CA . GLU A 1 197 ? 23.098 -14.466 -9.151 1.00 86.94 197 GLU A CA 1
ATOM 1519 C C . GLU A 1 197 ? 23.215 -15.894 -8.619 1.00 86.94 197 GLU A C 1
ATOM 1521 O O . GLU A 1 197 ? 22.234 -16.636 -8.632 1.00 86.94 197 GLU A O 1
ATOM 1526 N N . ALA A 1 198 ? 24.403 -16.298 -8.162 1.00 88.06 198 ALA A N 1
ATOM 1527 C CA . ALA A 1 198 ? 24.621 -17.644 -7.661 1.00 88.06 198 ALA A CA 1
ATOM 1528 C C . ALA A 1 198 ? 23.974 -17.812 -6.280 1.00 88.06 198 ALA A C 1
ATOM 1530 O O . ALA A 1 198 ? 23.320 -18.829 -6.042 1.00 88.06 198 ALA A O 1
ATOM 1531 N N . ASP A 1 199 ? 24.050 -16.796 -5.411 1.00 85.56 199 ASP A N 1
ATOM 1532 C CA . ASP A 1 199 ? 23.309 -16.802 -4.138 1.00 85.56 199 ASP A CA 1
ATOM 1533 C C . ASP A 1 199 ? 21.801 -16.883 -4.362 1.00 85.56 199 ASP A C 1
ATOM 1535 O O . ASP A 1 199 ? 21.082 -17.619 -3.680 1.00 85.56 199 ASP A O 1
ATOM 1539 N N . PHE A 1 200 ? 21.314 -16.108 -5.330 1.00 85.94 200 PHE A N 1
ATOM 1540 C CA . PHE A 1 200 ? 19.909 -16.089 -5.684 1.00 85.94 200 PHE A CA 1
ATOM 1541 C C . PHE A 1 200 ? 19.456 -17.460 -6.196 1.00 85.94 200 PHE A C 1
ATOM 1543 O O . PHE A 1 200 ? 18.453 -17.994 -5.719 1.00 85.94 200 PHE A O 1
ATOM 1550 N N . ALA A 1 201 ? 20.215 -18.064 -7.116 1.00 88.62 201 ALA A N 1
ATOM 1551 C CA . ALA A 1 201 ? 19.915 -19.382 -7.664 1.00 88.62 201 ALA A CA 1
ATOM 1552 C C . ALA A 1 201 ? 19.826 -20.455 -6.567 1.00 88.62 201 ALA A C 1
ATOM 1554 O O . ALA A 1 201 ? 18.922 -21.287 -6.608 1.00 88.62 201 ALA A O 1
ATOM 1555 N N . MET A 1 202 ? 20.698 -20.393 -5.552 1.00 87.94 202 MET A N 1
ATOM 1556 C CA . MET A 1 202 ? 20.680 -21.326 -4.421 1.00 87.94 202 MET A CA 1
ATOM 1557 C C . MET A 1 202 ? 19.441 -21.208 -3.531 1.00 87.94 202 MET A C 1
ATOM 1559 O O . MET A 1 202 ? 19.091 -22.200 -2.908 1.00 87.94 202 MET A O 1
ATOM 1563 N N . ASN A 1 203 ? 18.787 -20.041 -3.456 1.00 86.56 203 ASN A N 1
ATOM 1564 C CA . ASN A 1 203 ? 17.582 -19.836 -2.636 1.00 86.56 203 ASN A CA 1
ATOM 1565 C C . ASN A 1 203 ? 16.276 -19.865 -3.426 1.00 86.56 203 ASN A C 1
ATOM 1567 O O . ASN A 1 203 ? 15.203 -19.854 -2.820 1.00 86.56 203 ASN A O 1
ATOM 1571 N N . ARG A 1 204 ? 16.330 -19.801 -4.762 1.00 88.31 204 ARG A N 1
ATOM 1572 C CA . ARG A 1 204 ? 15.168 -19.477 -5.606 1.00 88.31 204 ARG A CA 1
ATOM 1573 C C . ARG A 1 204 ? 13.953 -20.356 -5.328 1.00 88.31 204 ARG A C 1
ATOM 1575 O O . ARG A 1 204 ? 12.832 -19.849 -5.356 1.00 88.31 204 ARG A O 1
ATOM 1582 N N . ALA A 1 205 ? 14.174 -21.637 -5.048 1.00 91.88 205 ALA A N 1
ATOM 1583 C CA . ALA A 1 205 ? 13.117 -22.609 -4.786 1.00 91.88 205 ALA A CA 1
ATOM 1584 C C . ALA A 1 205 ? 12.319 -22.326 -3.499 1.00 91.88 205 ALA A C 1
ATOM 1586 O O . ALA A 1 205 ? 11.158 -22.710 -3.410 1.00 91.88 205 ALA A O 1
ATOM 1587 N N . ALA A 1 206 ? 12.894 -21.600 -2.535 1.00 92.19 206 ALA A N 1
ATOM 1588 C CA . ALA A 1 206 ? 12.199 -21.224 -1.307 1.00 92.19 206 ALA A CA 1
ATOM 1589 C C . ALA A 1 206 ? 11.219 -20.047 -1.491 1.00 92.19 206 ALA A C 1
ATOM 1591 O O . ALA A 1 206 ? 10.490 -19.713 -0.562 1.00 92.19 206 ALA A O 1
ATOM 1592 N N . PHE A 1 207 ? 11.195 -19.394 -2.659 1.00 91.69 207 PHE A N 1
ATOM 1593 C CA . PHE A 1 207 ? 10.386 -18.198 -2.907 1.00 91.69 207 PHE A CA 1
ATOM 1594 C C . PHE A 1 207 ? 9.330 -18.456 -3.982 1.00 91.69 207 PHE A C 1
ATOM 1596 O O . PHE A 1 207 ? 9.623 -18.980 -5.060 1.00 91.69 207 PHE A O 1
ATOM 1603 N N . ALA A 1 208 ? 8.104 -18.022 -3.710 1.00 92.81 208 ALA A N 1
ATOM 1604 C CA . ALA A 1 208 ? 6.991 -18.059 -4.647 1.00 92.81 208 ALA A CA 1
ATOM 1605 C C . ALA A 1 208 ? 6.529 -16.642 -5.015 1.00 92.81 208 ALA A C 1
ATOM 1607 O O . ALA A 1 208 ? 6.458 -15.759 -4.156 1.00 92.81 208 ALA A O 1
ATOM 1608 N N . GLU A 1 209 ? 6.186 -16.462 -6.293 1.00 93.19 209 GLU A N 1
ATOM 1609 C CA . GLU A 1 209 ? 5.545 -15.250 -6.812 1.00 93.19 209 GLU A CA 1
ATOM 1610 C C . GLU A 1 209 ? 4.173 -15.085 -6.151 1.00 93.19 209 GLU A C 1
ATOM 1612 O O . GLU A 1 209 ? 3.351 -16.012 -6.156 1.00 93.19 209 GLU A O 1
ATOM 1617 N N . ASN A 1 210 ? 3.948 -13.932 -5.522 1.00 93.75 210 ASN A N 1
ATOM 1618 C CA . ASN A 1 210 ? 2.737 -13.674 -4.753 1.00 93.75 210 ASN A CA 1
ATOM 1619 C C . ASN A 1 210 ? 2.136 -12.284 -4.984 1.00 93.75 210 ASN A C 1
ATOM 1621 O O . ASN A 1 210 ? 1.334 -11.816 -4.184 1.00 93.75 210 ASN A O 1
ATOM 1625 N N . GLY A 1 211 ? 2.517 -11.618 -6.066 1.00 93.12 211 GLY A N 1
ATOM 1626 C CA . GLY A 1 211 ? 2.013 -10.317 -6.467 1.00 93.12 211 GLY A CA 1
ATOM 1627 C C . GLY A 1 211 ? 0.850 -10.423 -7.438 1.00 93.12 211 GLY A C 1
ATOM 1628 O O . GLY A 1 211 ? -0.178 -11.049 -7.161 1.00 93.12 211 GLY A O 1
ATOM 1629 N N . TYR A 1 212 ? 0.987 -9.741 -8.568 1.00 92.50 212 TYR A N 1
ATOM 1630 C CA . TYR A 1 212 ? -0.065 -9.606 -9.566 1.00 92.50 212 TYR A CA 1
ATOM 1631 C C . TYR A 1 212 ? -0.614 -10.953 -10.055 1.00 92.50 212 TYR A C 1
ATOM 1633 O O . TYR A 1 212 ? -1.828 -11.124 -10.165 1.00 92.50 212 TYR A O 1
ATOM 1641 N N . SER A 1 213 ? 0.261 -11.937 -10.261 1.00 94.25 213 SER A N 1
ATOM 1642 C CA . SER A 1 213 ? -0.065 -13.317 -10.639 1.00 94.25 213 SER A CA 1
ATOM 1643 C C . SER A 1 213 ? -0.997 -14.018 -9.643 1.00 94.25 213 SER A C 1
ATOM 1645 O O . SER A 1 213 ? -1.622 -15.029 -9.969 1.00 94.25 213 SER A O 1
ATOM 1647 N N . LYS A 1 214 ? -1.116 -13.467 -8.430 1.00 96.62 214 LYS A N 1
ATOM 1648 C CA . LYS A 1 214 ? -1.968 -13.928 -7.333 1.00 96.62 214 LYS A CA 1
ATOM 1649 C C . LYS A 1 214 ? -3.031 -12.900 -6.929 1.00 96.62 214 LYS A C 1
ATOM 1651 O O . LYS A 1 214 ? -3.539 -12.981 -5.815 1.00 96.62 214 LYS A O 1
ATOM 1656 N N . ASN A 1 215 ? -3.420 -12.006 -7.845 1.00 96.00 215 ASN A N 1
ATOM 1657 C CA . ASN A 1 215 ? -4.450 -10.963 -7.700 1.00 96.00 215 ASN A CA 1
ATOM 1658 C C . ASN A 1 215 ? -4.093 -9.772 -6.789 1.00 96.00 215 ASN A C 1
ATOM 1660 O O . ASN A 1 215 ? -4.993 -9.123 -6.253 1.00 96.00 215 ASN A O 1
ATOM 1664 N N . MET A 1 216 ? -2.808 -9.470 -6.604 1.00 93.56 216 MET A N 1
ATOM 1665 C CA . MET A 1 216 ? -2.380 -8.247 -5.922 1.00 93.56 216 MET A CA 1
ATOM 1666 C C . MET A 1 216 ? -2.309 -7.088 -6.928 1.00 93.56 216 MET A C 1
ATOM 1668 O O . MET A 1 216 ? -1.467 -7.092 -7.827 1.00 93.56 216 MET A O 1
ATOM 1672 N N . PHE A 1 217 ? -3.208 -6.107 -6.803 1.00 94.81 217 PHE A N 1
ATOM 1673 C CA . PHE A 1 217 ? -3.362 -5.034 -7.803 1.00 94.81 217 PHE A CA 1
ATOM 1674 C C . PHE A 1 217 ? -2.985 -3.639 -7.304 1.00 94.81 217 PHE A C 1
ATOM 1676 O O . PHE A 1 217 ? -2.791 -2.738 -8.113 1.00 94.81 217 PHE A O 1
ATOM 1683 N N . TYR A 1 218 ? -2.862 -3.438 -5.993 1.00 94.25 218 TYR A N 1
ATOM 1684 C CA . TYR A 1 218 ? -2.644 -2.106 -5.424 1.00 94.25 218 TYR A CA 1
ATOM 1685 C C . TYR A 1 218 ? -1.336 -2.016 -4.657 1.00 94.25 218 TYR A C 1
ATOM 1687 O O . TYR A 1 218 ? -0.937 -2.965 -3.994 1.00 94.25 218 TYR A O 1
ATOM 1695 N N . ASN A 1 219 ? -0.697 -0.850 -4.682 1.00 90.75 219 ASN A N 1
ATOM 1696 C CA . ASN A 1 219 ? 0.590 -0.626 -4.033 1.00 90.75 219 ASN A CA 1
ATOM 1697 C C . ASN A 1 219 ? 0.499 -0.607 -2.499 1.00 90.75 219 ASN A C 1
ATOM 1699 O O . ASN A 1 219 ? 0.240 0.427 -1.891 1.00 90.75 219 ASN A O 1
ATOM 1703 N N . THR A 1 220 ? 0.810 -1.725 -1.855 1.00 90.62 220 THR A N 1
ATOM 1704 C CA . THR A 1 220 ? 0.757 -1.877 -0.391 1.00 90.62 220 THR A CA 1
ATOM 1705 C C . THR A 1 220 ? 1.924 -1.239 0.359 1.00 90.62 220 THR A C 1
ATOM 1707 O O . THR A 1 220 ? 2.082 -1.458 1.556 1.00 90.62 220 THR A O 1
ATOM 1710 N N . TYR A 1 221 ? 2.786 -0.468 -0.301 1.00 86.56 221 TYR A N 1
ATOM 1711 C CA . TYR A 1 221 ? 3.914 0.171 0.365 1.00 86.56 221 TYR A CA 1
ATOM 1712 C C . TYR A 1 221 ? 3.456 1.130 1.478 1.00 86.56 221 TYR A C 1
ATOM 1714 O O . TYR A 1 221 ? 2.717 2.076 1.221 1.00 86.56 221 TYR A O 1
ATOM 1722 N N . CYS A 1 222 ? 3.942 0.892 2.702 1.00 88.12 222 CYS A N 1
ATOM 1723 C CA . CYS A 1 222 ? 3.569 1.614 3.924 1.00 88.12 222 CYS A CA 1
ATOM 1724 C C . CYS A 1 222 ? 2.078 1.506 4.293 1.00 88.12 222 CYS A C 1
ATOM 1726 O O . CYS A 1 222 ? 1.421 2.492 4.637 1.00 88.12 222 CYS A O 1
ATOM 1728 N N . ASN A 1 223 ? 1.559 0.287 4.181 1.00 92.69 223 ASN A N 1
ATOM 1729 C CA . ASN A 1 223 ? 0.222 -0.128 4.588 1.00 92.69 223 ASN A CA 1
ATOM 1730 C C . ASN A 1 223 ? 0.103 -0.404 6.100 1.00 92.69 223 ASN A C 1
ATOM 1732 O O . ASN A 1 223 ? 1.086 -0.642 6.801 1.00 92.69 223 ASN A O 1
ATOM 1736 N N . ALA A 1 224 ? -1.141 -0.496 6.563 1.00 94.44 224 ALA A N 1
ATOM 1737 C CA . ALA A 1 224 ? -1.514 -1.251 7.750 1.00 94.44 224 ALA A CA 1
ATOM 1738 C C . ALA A 1 224 ? -1.664 -2.735 7.399 1.00 94.44 224 ALA A C 1
ATOM 1740 O O . ALA A 1 224 ? -2.083 -3.084 6.289 1.00 94.44 224 ALA A O 1
ATOM 1741 N N . ARG A 1 225 ? -1.398 -3.616 8.367 1.00 92.81 225 ARG A N 1
ATOM 1742 C CA . ARG A 1 225 ? -1.646 -5.054 8.229 1.00 92.81 225 ARG A CA 1
ATOM 1743 C C . ARG A 1 225 ? -2.036 -5.695 9.555 1.00 92.81 225 ARG A C 1
ATOM 1745 O O . ARG A 1 225 ? -1.507 -5.305 10.592 1.00 92.81 225 ARG A O 1
ATOM 1752 N N . VAL A 1 226 ? -2.887 -6.712 9.507 1.00 94.50 226 VAL A N 1
ATOM 1753 C CA . VAL A 1 226 ? -3.244 -7.517 10.680 1.00 94.50 226 VAL A CA 1
ATOM 1754 C C . VAL A 1 226 ? -3.723 -8.907 10.266 1.00 94.50 226 VAL A C 1
ATOM 1756 O O . VAL A 1 226 ? -4.329 -9.067 9.207 1.00 94.50 226 VAL A O 1
ATOM 1759 N N . THR A 1 227 ? -3.463 -9.915 11.095 1.00 94.38 227 THR A N 1
ATOM 1760 C CA . THR A 1 227 ? -4.039 -11.254 10.925 1.00 94.38 227 THR A CA 1
ATOM 1761 C C . THR A 1 227 ? -5.475 -11.266 11.449 1.00 94.38 227 THR A C 1
ATOM 1763 O O . THR A 1 227 ? -5.740 -10.839 12.571 1.00 94.38 227 THR A O 1
ATOM 1766 N N . LEU A 1 228 ? -6.404 -11.737 10.624 1.00 95.19 228 LEU A N 1
ATOM 1767 C CA . LEU A 1 228 ? -7.810 -11.927 10.954 1.00 95.19 228 LEU A CA 1
ATOM 1768 C C . LEU A 1 228 ? -8.002 -13.188 11.805 1.00 95.19 228 LEU A C 1
ATOM 1770 O O . LEU A 1 228 ? -7.165 -14.089 11.801 1.00 95.19 228 LEU A O 1
ATOM 1774 N N . ALA A 1 229 ? -9.142 -13.283 12.493 1.00 91.31 229 ALA A N 1
ATOM 1775 C CA . ALA A 1 229 ? -9.475 -14.424 13.352 1.00 91.31 229 ALA A CA 1
ATOM 1776 C C . ALA A 1 229 ? -9.504 -15.777 12.610 1.00 91.31 229 ALA A C 1
ATOM 1778 O O . ALA A 1 229 ? -9.322 -16.824 13.222 1.00 91.31 229 ALA A O 1
ATOM 1779 N N . ASP A 1 230 ? -9.706 -15.761 11.291 1.00 92.25 230 ASP A N 1
ATOM 1780 C CA . ASP A 1 230 ? -9.685 -16.949 10.433 1.00 92.25 230 ASP A CA 1
ATOM 1781 C C . ASP A 1 230 ? -8.311 -17.245 9.801 1.00 92.25 230 ASP A C 1
ATOM 1783 O O . ASP A 1 230 ? -8.203 -18.132 8.959 1.00 92.25 230 ASP A O 1
ATOM 1787 N N . GLY A 1 231 ? -7.263 -16.518 10.199 1.00 93.38 231 GLY A N 1
ATOM 1788 C CA . GLY A 1 231 ? -5.889 -16.709 9.729 1.00 93.38 231 GLY A CA 1
ATOM 1789 C C . GLY A 1 231 ? -5.531 -15.937 8.457 1.00 93.38 231 GLY A C 1
ATOM 1790 O O . GLY A 1 231 ? -4.347 -15.813 8.140 1.00 93.38 231 GLY A O 1
ATOM 1791 N N . ARG A 1 232 ? -6.508 -15.354 7.748 1.00 96.56 232 ARG A N 1
ATOM 1792 C CA . ARG A 1 232 ? -6.233 -14.483 6.594 1.00 96.56 232 ARG A CA 1
ATOM 1793 C C . ARG A 1 232 ? -5.542 -13.194 7.037 1.00 96.56 232 ARG A C 1
ATOM 1795 O O . ARG A 1 232 ? -5.683 -12.761 8.175 1.00 96.56 232 ARG A O 1
ATOM 1802 N N . VAL A 1 233 ? -4.823 -12.529 6.138 1.00 96.44 233 VAL A N 1
ATOM 1803 C CA . VAL A 1 233 ? -4.130 -11.266 6.441 1.00 96.44 233 VAL A CA 1
ATOM 1804 C C . VAL A 1 233 ? -4.856 -10.106 5.782 1.00 96.44 233 VAL A C 1
ATOM 1806 O O . VAL A 1 233 ? -4.903 -10.014 4.558 1.00 96.44 233 VAL A O 1
ATOM 1809 N N . TYR A 1 234 ? -5.391 -9.200 6.594 1.00 97.00 234 TYR A N 1
ATOM 1810 C CA . TYR A 1 234 ? -5.915 -7.917 6.148 1.00 97.00 234 TYR A CA 1
ATOM 1811 C C . TYR A 1 234 ? -4.771 -6.943 5.898 1.00 97.00 234 TYR A C 1
ATOM 1813 O O . TYR A 1 234 ? -3.864 -6.803 6.718 1.00 97.00 234 TYR A O 1
ATOM 1821 N N . VAL A 1 235 ? -4.847 -6.245 4.773 1.00 96.56 235 VAL A N 1
ATOM 1822 C CA . VAL A 1 235 ? -3.925 -5.200 4.360 1.00 96.56 235 VAL A CA 1
ATOM 1823 C C . VAL A 1 235 ? -4.733 -3.994 3.920 1.00 96.56 235 VAL A C 1
ATOM 1825 O O . VAL A 1 235 ? -5.637 -4.116 3.094 1.00 96.56 235 VAL A O 1
ATOM 1828 N N . PHE A 1 236 ? -4.383 -2.821 4.433 1.00 97.25 236 PHE A N 1
ATOM 1829 C CA . PHE A 1 236 ? -5.083 -1.595 4.094 1.00 97.25 236 PHE A CA 1
ATOM 1830 C C . PHE A 1 236 ? -4.150 -0.408 3.928 1.00 97.25 236 PHE A C 1
ATOM 1832 O O . PHE A 1 236 ? -3.148 -0.274 4.629 1.00 97.25 236 PHE A O 1
ATOM 1839 N N . GLY A 1 237 ? -4.530 0.484 3.023 1.00 94.75 237 GLY A N 1
ATOM 1840 C CA . GLY A 1 237 ? -3.741 1.651 2.701 1.00 94.75 237 GLY A CA 1
ATOM 1841 C C . GLY A 1 237 ? -2.551 1.280 1.836 1.00 94.75 237 GLY A C 1
ATOM 1842 O O . GLY A 1 237 ? -2.481 0.202 1.237 1.00 94.75 237 GLY A O 1
ATOM 1843 N N . GLY A 1 238 ? -1.617 2.209 1.747 1.00 91.31 238 GLY A N 1
ATOM 1844 C CA . GLY A 1 238 ? -0.461 2.074 0.886 1.00 91.31 238 GLY A CA 1
ATOM 1845 C C . GLY A 1 238 ? -0.096 3.411 0.276 1.00 91.31 238 GLY A C 1
ATOM 1846 O O . GLY A 1 238 ? -0.297 4.449 0.904 1.00 91.31 238 GLY A O 1
ATOM 1847 N N . HIS A 1 239 ? 0.436 3.383 -0.940 1.00 87.12 239 HIS A N 1
ATOM 1848 C CA . HIS A 1 239 ? 1.025 4.563 -1.561 1.00 87.12 239 HIS A CA 1
ATOM 1849 C C . HIS A 1 239 ? 0.603 4.730 -3.021 1.00 87.12 239 HIS A C 1
ATOM 1851 O O . HIS A 1 239 ? 0.795 3.825 -3.831 1.00 87.12 239 HIS A O 1
ATOM 1857 N N . ASP A 1 240 ? 0.158 5.926 -3.387 1.00 84.81 240 ASP A N 1
ATOM 1858 C CA . ASP A 1 240 ? -0.182 6.309 -4.764 1.00 84.81 240 ASP A CA 1
ATOM 1859 C C . ASP A 1 240 ? 0.576 7.587 -5.163 1.00 84.81 240 ASP A C 1
ATOM 1861 O O . ASP A 1 240 ? 0.881 8.392 -4.300 1.00 84.81 240 ASP A O 1
ATOM 1865 N N . MET A 1 241 ? 0.888 7.825 -6.438 1.00 82.69 241 MET A N 1
ATOM 1866 C CA . MET A 1 241 ? 1.526 9.081 -6.903 1.00 82.69 241 MET A CA 1
ATOM 1867 C C . MET A 1 241 ? 2.804 9.493 -6.117 1.00 82.69 241 MET A C 1
ATOM 1869 O O . MET A 1 241 ? 3.792 8.770 -6.123 1.00 82.69 241 MET A O 1
ATOM 1873 N N . GLN A 1 242 ? 2.858 10.659 -5.462 1.00 78.38 242 GLN A N 1
ATOM 1874 C CA . GLN A 1 242 ? 4.025 11.114 -4.683 1.00 78.38 242 GLN A CA 1
ATOM 1875 C C . GLN A 1 242 ? 3.916 10.712 -3.194 1.00 78.38 242 GLN A C 1
ATOM 1877 O O . GLN A 1 242 ? 2.846 10.358 -2.715 1.00 78.38 242 GLN A O 1
ATOM 1882 N N . SER A 1 243 ? 5.035 10.737 -2.451 1.00 72.19 243 SER A N 1
ATOM 1883 C CA . SER A 1 243 ? 5.043 10.465 -0.998 1.00 72.19 243 SER A CA 1
ATOM 1884 C C . SER A 1 243 ? 3.952 11.233 -0.250 1.00 72.19 243 SER A C 1
ATOM 1886 O O . SER A 1 243 ? 3.757 12.409 -0.536 1.00 72.19 243 SER A O 1
ATOM 1888 N N . ASP A 1 244 ? 3.371 10.604 0.775 1.00 77.44 244 ASP A N 1
ATOM 1889 C CA . ASP A 1 244 ? 2.263 11.129 1.589 1.00 77.44 244 ASP A CA 1
ATOM 1890 C C . ASP A 1 244 ? 0.865 11.028 0.981 1.00 77.44 244 ASP A C 1
ATOM 1892 O O . ASP A 1 244 ? -0.098 11.437 1.626 1.00 77.44 244 ASP A O 1
ATOM 1896 N N . ASN A 1 245 ? 0.731 10.388 -0.176 1.00 86.44 245 ASN A N 1
ATOM 1897 C CA . ASN A 1 245 ? -0.560 10.096 -0.776 1.00 86.44 245 ASN A CA 1
ATOM 1898 C C . ASN A 1 245 ? -0.969 8.632 -0.559 1.00 86.44 245 ASN A C 1
ATOM 1900 O O . ASN A 1 245 ? -0.242 7.697 -0.916 1.00 86.44 245 ASN A O 1
ATOM 1904 N N . GLY A 1 246 ? -2.130 8.443 0.064 1.00 91.12 246 GLY A N 1
ATOM 1905 C CA . GLY A 1 246 ? -2.600 7.150 0.533 1.00 91.12 246 GLY A CA 1
ATOM 1906 C C . GLY A 1 246 ? -3.432 6.379 -0.487 1.00 91.12 246 GLY A C 1
ATOM 1907 O O . GLY A 1 246 ? -3.922 6.910 -1.484 1.00 91.12 246 GLY A O 1
ATOM 1908 N N . LEU A 1 247 ? -3.671 5.103 -0.178 1.00 93.38 247 LEU A N 1
ATOM 1909 C CA . LEU A 1 247 ? -4.708 4.298 -0.827 1.00 93.38 247 LEU A CA 1
ATOM 1910 C C . LEU A 1 247 ? -5.901 4.115 0.108 1.00 93.38 247 LEU A C 1
ATOM 1912 O O . LEU A 1 247 ? -5.730 4.039 1.322 1.00 93.38 247 LEU A O 1
ATOM 1916 N N . TYR A 1 248 ? -7.099 3.967 -0.448 1.00 94.44 248 TYR A N 1
ATOM 1917 C CA . TYR A 1 248 ? -8.311 3.604 0.306 1.00 94.44 248 TYR A CA 1
ATOM 1918 C C . TYR A 1 248 ? -8.727 2.143 0.069 1.00 94.44 248 TYR A C 1
ATOM 1920 O O . TYR A 1 248 ? -9.860 1.738 0.336 1.00 94.44 248 TYR A O 1
ATOM 1928 N N . LYS A 1 249 ? -7.786 1.330 -0.427 1.00 96.38 249 LYS A N 1
ATOM 1929 C CA . LYS A 1 249 ? -8.009 -0.059 -0.830 1.00 96.38 249 LYS A CA 1
ATOM 1930 C C . LYS A 1 249 ? -7.675 -1.052 0.270 1.00 96.38 249 LYS A C 1
ATOM 1932 O O . LYS A 1 249 ? -6.638 -0.961 0.925 1.00 96.38 249 LYS A O 1
ATOM 1937 N N . VAL A 1 250 ? -8.550 -2.047 0.395 1.00 96.56 250 VAL A N 1
ATOM 1938 C CA . VAL A 1 250 ? -8.354 -3.240 1.222 1.00 96.56 250 VAL A CA 1
ATOM 1939 C C . VAL A 1 250 ? -7.902 -4.399 0.337 1.00 96.56 250 VAL A C 1
ATOM 1941 O O . VAL A 1 250 ? -8.577 -4.754 -0.632 1.00 96.56 250 VAL A O 1
ATOM 1944 N N . GLN A 1 251 ? -6.814 -5.060 0.714 1.00 95.75 251 GLN A N 1
ATOM 1945 C CA . GLN A 1 251 ? -6.394 -6.347 0.164 1.00 95.75 251 GLN A CA 1
ATOM 1946 C C . GLN A 1 251 ? -6.404 -7.398 1.276 1.00 95.75 251 GLN A C 1
ATOM 1948 O O . GLN A 1 251 ? -6.108 -7.096 2.427 1.00 95.75 251 GLN A O 1
ATOM 1953 N N . VAL A 1 252 ? -6.790 -8.630 0.949 1.00 96.81 252 VAL A N 1
ATOM 1954 C CA . VAL A 1 252 ? -6.812 -9.736 1.915 1.00 96.81 252 VAL A CA 1
ATOM 1955 C C . VAL A 1 252 ? -6.040 -10.897 1.323 1.00 96.81 252 VAL A C 1
ATOM 1957 O O . VAL A 1 252 ? -6.406 -11.375 0.252 1.00 96.81 252 VAL A O 1
ATOM 1960 N N . PHE A 1 253 ? -4.979 -11.325 1.993 1.00 97.62 253 PHE A N 1
ATOM 1961 C CA . PHE A 1 253 ? -4.215 -12.508 1.616 1.00 97.62 253 PHE A CA 1
ATOM 1962 C C . PHE A 1 253 ? -4.760 -13.730 2.349 1.00 97.62 253 PHE A C 1
ATOM 1964 O O . PHE A 1 253 ? -4.978 -13.683 3.559 1.00 97.62 253 PHE A O 1
ATOM 1971 N N . ASP A 1 254 ? -4.968 -14.815 1.614 1.00 97.44 254 ASP A N 1
ATOM 1972 C CA . ASP A 1 254 ? -5.356 -16.110 2.156 1.00 97.44 254 ASP A CA 1
ATOM 1973 C C . ASP A 1 254 ? -4.138 -17.051 2.155 1.00 97.44 254 ASP A C 1
ATOM 1975 O O . ASP A 1 254 ? -3.673 -17.438 1.076 1.00 97.44 254 ASP A O 1
ATOM 1979 N N . PRO A 1 255 ? -3.588 -17.409 3.333 1.00 96.88 255 PRO A N 1
ATOM 1980 C CA . PRO A 1 255 ? -2.474 -18.343 3.427 1.00 96.88 255 PRO A CA 1
ATOM 1981 C C . PRO A 1 255 ? -2.794 -19.745 2.909 1.00 96.88 255 PRO A C 1
ATOM 1983 O O . PRO A 1 255 ? -1.869 -20.414 2.454 1.00 96.88 255 PRO A O 1
ATOM 1986 N N . GLU A 1 256 ? -4.057 -20.188 2.937 1.00 96.69 256 GLU A N 1
ATOM 1987 C CA . GLU A 1 256 ? -4.448 -21.535 2.502 1.00 96.69 256 GLU A CA 1
ATOM 1988 C C . GLU A 1 256 ? -4.225 -21.708 1.006 1.00 96.69 256 GLU A C 1
ATOM 1990 O O . GLU A 1 256 ? -3.564 -22.649 0.554 1.00 96.69 256 GLU A O 1
ATOM 1995 N N . THR A 1 257 ? -4.750 -20.756 0.237 1.00 96.69 257 THR A N 1
ATOM 1996 C CA . THR A 1 257 ? -4.656 -20.746 -1.223 1.00 96.69 257 THR A CA 1
ATOM 1997 C C . THR A 1 257 ? -3.411 -20.019 -1.727 1.00 96.69 257 THR A C 1
ATOM 1999 O O . THR A 1 257 ? -3.111 -20.087 -2.918 1.00 96.69 257 THR A O 1
ATOM 2002 N N . GLU A 1 258 ? -2.684 -19.335 -0.838 1.00 96.88 258 GLU A N 1
ATOM 2003 C CA . GLU A 1 258 ? -1.547 -18.463 -1.147 1.00 96.88 258 GLU A CA 1
ATOM 2004 C C . GLU A 1 258 ? -1.900 -17.425 -2.225 1.00 96.88 258 GLU A C 1
ATOM 2006 O O . GLU A 1 258 ? -1.125 -17.145 -3.142 1.00 96.88 258 GLU A O 1
ATOM 2011 N N . THR A 1 259 ? -3.099 -16.845 -2.130 1.00 97.44 259 THR A N 1
ATOM 2012 C CA . THR A 1 259 ? -3.602 -15.846 -3.082 1.00 97.44 259 THR A CA 1
ATOM 2013 C C . THR A 1 259 ? -4.195 -14.642 -2.381 1.00 97.44 259 THR A C 1
ATOM 2015 O O . THR A 1 259 ? -4.726 -14.741 -1.277 1.00 97.44 259 THR A O 1
ATOM 2018 N N . TRP A 1 260 ? -4.209 -13.514 -3.079 1.00 97.75 260 TRP A N 1
ATOM 2019 C CA . TRP A 1 260 ? -4.987 -12.356 -2.678 1.00 97.75 260 TRP A CA 1
ATOM 2020 C C . TRP A 1 260 ? -6.432 -12.509 -3.130 1.00 97.75 260 TRP A C 1
ATOM 2022 O O . TRP A 1 260 ? -6.724 -12.996 -4.230 1.00 97.75 260 TRP A O 1
ATOM 2032 N N . ARG A 1 261 ? -7.356 -12.053 -2.284 1.00 96.12 261 ARG A N 1
ATOM 2033 C CA . ARG A 1 261 ? -8.749 -11.859 -2.665 1.00 96.12 261 ARG A CA 1
ATOM 2034 C C . ARG A 1 261 ? -8.784 -10.905 -3.850 1.00 96.12 261 ARG A C 1
ATOM 2036 O O . ARG A 1 261 ? -8.350 -9.760 -3.744 1.00 96.12 261 ARG A O 1
ATOM 2043 N N . LYS A 1 262 ? -9.345 -11.375 -4.961 1.00 95.56 262 LYS A N 1
ATOM 2044 C CA . LYS A 1 262 ? -9.458 -10.579 -6.178 1.00 95.56 262 LYS A CA 1
ATOM 2045 C C . LYS A 1 262 ? -10.268 -9.305 -5.918 1.00 95.56 262 LYS A C 1
ATOM 2047 O O . LYS A 1 262 ? -11.402 -9.370 -5.443 1.00 95.56 262 LYS A O 1
ATOM 2052 N N . ARG A 1 263 ? -9.667 -8.165 -6.251 1.00 95.50 263 ARG A N 1
ATOM 2053 C CA . ARG A 1 263 ? -10.302 -6.841 -6.317 1.00 95.50 263 ARG A CA 1
ATOM 2054 C C . ARG A 1 263 ? -10.426 -6.409 -7.780 1.00 95.50 263 ARG A C 1
ATOM 2056 O O . ARG A 1 263 ? -9.930 -7.102 -8.669 1.00 95.50 263 ARG A O 1
ATOM 2063 N N . ARG A 1 264 ? -11.088 -5.292 -8.063 1.00 96.00 264 ARG A N 1
ATOM 2064 C CA . ARG A 1 264 ? -11.140 -4.733 -9.416 1.00 96.00 264 ARG A CA 1
ATOM 2065 C C . ARG A 1 264 ? -9.770 -4.228 -9.855 1.00 96.00 264 ARG A C 1
ATOM 2067 O O . ARG A 1 264 ? -9.177 -3.368 -9.210 1.00 96.00 264 ARG A O 1
ATOM 2074 N N . GLU A 1 265 ? -9.294 -4.759 -10.971 1.00 95.81 265 GLU A N 1
ATOM 2075 C CA . GLU A 1 265 ? -8.027 -4.348 -11.563 1.00 95.81 265 GLU A CA 1
ATOM 2076 C C . GLU A 1 265 ? -8.111 -2.897 -12.083 1.00 95.81 265 GLU A C 1
ATOM 2078 O O . GLU A 1 265 ? -9.051 -2.573 -12.817 1.00 95.81 265 GLU A O 1
ATOM 2083 N N . PRO A 1 266 ? -7.167 -2.019 -11.698 1.00 96.06 266 PRO A N 1
ATOM 2084 C CA . PRO A 1 266 ? -7.047 -0.664 -12.235 1.00 96.06 266 PRO A CA 1
ATOM 2085 C C . PRO A 1 266 ? -6.751 -0.636 -13.739 1.00 96.06 266 PRO A C 1
ATOM 2087 O O . PRO A 1 266 ? -6.027 -1.493 -14.256 1.00 96.06 266 PRO A O 1
ATOM 2090 N N . CYS A 1 267 ? -7.271 0.365 -14.457 1.00 96.62 267 CYS A N 1
ATOM 2091 C CA . CYS A 1 267 ? -7.026 0.462 -15.898 1.00 96.62 267 CYS A CA 1
ATOM 2092 C C . CYS A 1 267 ? -5.572 0.830 -16.212 1.00 96.62 267 CYS A C 1
ATOM 2094 O O . CYS A 1 267 ? -5.064 0.431 -17.256 1.00 96.62 267 CYS A O 1
ATOM 2096 N N . ASP A 1 268 ? -4.899 1.578 -15.336 1.00 94.00 268 ASP A N 1
ATOM 2097 C CA . ASP A 1 268 ? -3.532 2.059 -15.548 1.00 94.00 268 ASP A CA 1
ATOM 2098 C C . ASP A 1 268 ? -2.556 0.885 -15.465 1.00 94.00 268 ASP A C 1
ATOM 2100 O O . ASP A 1 268 ? -1.747 0.691 -16.373 1.00 94.00 268 ASP A O 1
ATOM 2104 N N . LEU A 1 269 ? -2.730 0.027 -14.456 1.00 94.56 269 LEU A N 1
ATOM 2105 C CA . LEU A 1 269 ? -1.991 -1.219 -14.292 1.00 94.56 269 LEU A CA 1
ATOM 2106 C C . LEU A 1 269 ? -2.228 -2.179 -15.467 1.00 94.56 269 LEU A C 1
ATOM 2108 O O . LEU A 1 269 ? -1.271 -2.714 -16.032 1.00 94.56 269 LEU A O 1
ATOM 2112 N N . ALA A 1 270 ? -3.491 -2.381 -15.857 1.00 95.88 270 ALA A N 1
ATOM 2113 C CA . ALA A 1 270 ? -3.846 -3.267 -16.965 1.00 95.88 270 ALA A CA 1
ATOM 2114 C C . ALA A 1 270 ? -3.272 -2.769 -18.305 1.00 95.88 270 ALA A C 1
ATOM 2116 O O . ALA A 1 270 ? -2.742 -3.551 -19.098 1.00 95.88 270 ALA A O 1
ATOM 2117 N N . ASN A 1 271 ? -3.346 -1.459 -18.561 1.00 96.50 271 ASN A N 1
ATOM 2118 C CA . ASN A 1 271 ? -2.781 -0.844 -19.758 1.00 96.50 271 ASN A CA 1
ATOM 2119 C C . ASN A 1 271 ? -1.251 -0.915 -19.764 1.00 96.50 271 ASN A C 1
ATOM 2121 O O . ASN A 1 271 ? -0.684 -1.281 -20.792 1.00 96.50 271 ASN A O 1
ATOM 2125 N N . TRP A 1 272 ? -0.596 -0.644 -18.629 1.00 93.31 272 TRP A N 1
ATOM 2126 C CA . TRP A 1 272 ? 0.858 -0.743 -18.502 1.00 93.31 272 TRP A CA 1
ATOM 2127 C C . TRP A 1 272 ? 1.366 -2.153 -18.806 1.00 93.31 272 TRP A C 1
ATOM 2129 O O . TRP A 1 272 ? 2.355 -2.314 -19.507 1.00 93.31 272 TRP A O 1
ATOM 2139 N N . LYS A 1 273 ? 0.675 -3.196 -18.339 1.00 92.12 273 LYS A N 1
ATOM 2140 C CA . LYS A 1 273 ? 1.058 -4.587 -18.636 1.00 92.12 273 LYS A CA 1
ATOM 2141 C C . LYS A 1 273 ? 0.871 -4.964 -20.101 1.00 92.12 273 LYS A C 1
ATOM 2143 O O . LYS A 1 273 ? 1.614 -5.801 -20.608 1.00 92.12 273 LYS A O 1
ATOM 2148 N N . ARG A 1 274 ? -0.127 -4.379 -20.769 1.00 94.25 274 ARG A N 1
ATOM 2149 C CA . ARG A 1 274 ? -0.401 -4.629 -22.189 1.00 94.25 274 ARG A CA 1
ATOM 2150 C C . ARG A 1 274 ? 0.595 -3.914 -23.097 1.00 94.25 274 ARG A C 1
ATOM 2152 O O . ARG A 1 274 ? 1.067 -4.517 -24.052 1.00 94.25 274 ARG A O 1
ATOM 2159 N N . ASP A 1 275 ? 0.904 -2.659 -22.793 1.00 93.06 275 ASP A N 1
ATOM 2160 C CA . ASP A 1 275 ? 1.856 -1.831 -23.536 1.00 93.06 275 ASP A CA 1
ATOM 2161 C C . ASP A 1 275 ? 2.906 -1.242 -22.573 1.00 93.06 275 ASP A C 1
ATOM 2163 O O . ASP A 1 275 ? 2.853 -0.048 -22.250 1.00 93.06 275 ASP A O 1
ATOM 2167 N N . PRO A 1 276 ? 3.852 -2.064 -22.065 1.00 87.38 276 PRO A N 1
ATOM 2168 C CA . PRO A 1 276 ? 4.890 -1.592 -21.158 1.00 87.38 276 PRO A CA 1
ATOM 2169 C C . PRO A 1 276 ? 5.699 -0.474 -21.799 1.00 87.38 276 PRO A C 1
ATOM 2171 O O . PRO A 1 276 ? 6.109 -0.564 -22.961 1.00 87.38 276 PRO A O 1
ATOM 2174 N N . PHE A 1 277 ? 5.947 0.580 -21.025 1.00 85.06 277 PHE A N 1
ATOM 2175 C CA . PHE A 1 277 ? 6.571 1.819 -21.488 1.00 85.06 277 PHE A CA 1
ATOM 2176 C C . PHE A 1 277 ? 5.743 2.621 -22.499 1.00 85.06 277 PHE A C 1
ATOM 2178 O O . PHE A 1 277 ? 6.189 3.687 -22.894 1.00 85.06 277 PHE A O 1
ATOM 2185 N N . GLY A 1 278 ? 4.541 2.186 -22.890 1.00 88.81 278 GLY A N 1
ATOM 2186 C CA . GLY A 1 278 ? 3.684 2.917 -23.825 1.00 88.81 278 GLY A CA 1
ATOM 2187 C C . GLY A 1 278 ? 4.207 2.925 -25.264 1.00 88.81 278 GLY A C 1
ATOM 2188 O O . GLY A 1 278 ? 4.045 3.918 -25.966 1.00 88.81 278 GLY A O 1
ATOM 2189 N N . ARG A 1 279 ? 4.899 1.873 -25.714 1.00 87.06 279 ARG A N 1
ATOM 2190 C CA . ARG A 1 279 ? 5.529 1.825 -27.046 1.00 87.06 279 ARG A CA 1
ATOM 2191 C C . ARG A 1 279 ? 4.511 2.004 -28.167 1.00 87.06 279 ARG A C 1
ATOM 2193 O O . ARG A 1 279 ? 4.751 2.788 -29.086 1.00 87.06 279 ARG A O 1
ATOM 2200 N N . GLU A 1 280 ? 3.388 1.299 -28.094 1.00 92.06 280 GLU A N 1
ATOM 2201 C CA . GLU A 1 280 ? 2.314 1.422 -29.083 1.00 92.06 280 GLU A CA 1
ATOM 2202 C C . GLU A 1 280 ? 1.603 2.772 -28.955 1.00 92.06 280 GLU A C 1
ATOM 2204 O O . GLU A 1 280 ? 1.288 3.407 -29.964 1.00 92.06 280 GLU A O 1
ATOM 2209 N N . LEU A 1 281 ? 1.387 3.240 -27.720 1.00 92.12 281 LEU A N 1
ATOM 2210 C CA . LEU A 1 281 ? 0.842 4.566 -27.426 1.00 92.12 281 LEU A CA 1
ATOM 2211 C C . LEU A 1 281 ? 1.675 5.690 -28.050 1.00 92.12 281 LEU A C 1
ATOM 2213 O O . LEU A 1 281 ? 1.130 6.547 -28.740 1.00 92.12 281 LEU A O 1
ATOM 2217 N N . PHE A 1 282 ? 2.991 5.684 -27.869 1.00 87.19 282 PHE A N 1
ATOM 2218 C CA . PHE A 1 282 ? 3.843 6.761 -28.366 1.00 87.19 282 PHE A CA 1
ATOM 2219 C C . PHE A 1 282 ? 4.143 6.664 -29.860 1.00 87.19 282 PHE A C 1
ATOM 2221 O O . PHE A 1 282 ? 4.427 7.684 -30.484 1.00 87.19 282 PHE A O 1
ATOM 2228 N N . ALA A 1 283 ? 4.024 5.477 -30.463 1.00 88.56 283 ALA A N 1
ATOM 2229 C CA . ALA A 1 283 ? 4.066 5.342 -31.916 1.00 88.56 283 ALA A CA 1
ATOM 2230 C C . ALA A 1 283 ? 2.872 6.039 -32.595 1.00 88.56 283 ALA A C 1
ATOM 2232 O O . ALA A 1 283 ? 3.035 6.601 -33.679 1.00 88.56 283 ALA A O 1
ATOM 2233 N N . ARG A 1 284 ? 1.687 6.027 -31.959 1.00 92.38 284 ARG A N 1
ATOM 2234 C CA . ARG A 1 284 ? 0.489 6.727 -32.461 1.00 92.38 284 ARG A CA 1
ATOM 2235 C C . ARG A 1 284 ? 0.423 8.196 -32.042 1.00 92.38 284 ARG A C 1
ATOM 2237 O O . ARG A 1 284 ? 0.044 9.039 -32.849 1.00 92.38 284 ARG A O 1
ATOM 2244 N N . ASP A 1 285 ? 0.788 8.500 -30.801 1.00 89.25 285 ASP A N 1
ATOM 2245 C CA . ASP A 1 285 ? 0.777 9.842 -30.226 1.00 89.25 285 ASP A CA 1
ATOM 2246 C C . ASP A 1 285 ? 2.015 10.036 -29.336 1.00 89.25 285 ASP A C 1
ATOM 2248 O O . ASP A 1 285 ? 1.984 9.735 -28.138 1.00 89.25 285 ASP A O 1
ATOM 2252 N N . PRO A 1 286 ? 3.109 10.595 -29.887 1.00 82.50 286 PRO A N 1
ATOM 2253 C CA . PRO A 1 286 ? 4.330 10.874 -29.128 1.00 82.50 286 PRO A CA 1
ATOM 2254 C C . PRO A 1 286 ? 4.114 11.780 -27.899 1.00 82.50 286 PRO A C 1
ATOM 2256 O O . PRO A 1 286 ? 4.942 11.814 -26.986 1.00 82.50 286 PRO A O 1
ATOM 2259 N N . ASN A 1 287 ? 2.999 12.519 -27.848 1.00 81.88 287 ASN A N 1
ATOM 2260 C CA . ASN A 1 287 ? 2.664 13.469 -26.792 1.00 81.88 287 ASN A CA 1
ATOM 2261 C C . ASN A 1 287 ? 1.538 12.981 -25.859 1.00 81.88 287 ASN A C 1
ATOM 2263 O O . ASN A 1 287 ? 1.111 13.754 -24.989 1.00 81.88 287 ASN A O 1
ATOM 2267 N N . ALA A 1 288 ? 1.148 11.706 -25.935 1.00 87.06 288 ALA A N 1
ATOM 2268 C CA . ALA A 1 288 ? 0.097 11.112 -25.110 1.00 87.06 288 ALA A CA 1
ATOM 2269 C C . ALA A 1 288 ? 0.394 11.179 -23.609 1.00 87.06 288 ALA A C 1
ATOM 2271 O O . ALA A 1 288 ? 1.327 10.551 -23.122 1.00 87.06 288 ALA A O 1
ATOM 2272 N N . GLN A 1 289 ? -0.384 11.938 -22.837 1.00 84.44 289 GLN A N 1
ATOM 2273 C CA . GLN A 1 289 ? -0.122 12.100 -21.400 1.00 84.44 289 GLN A CA 1
ATOM 2274 C C . GLN A 1 289 ? -0.425 10.842 -20.579 1.00 84.44 289 GLN A C 1
ATOM 2276 O O . GLN A 1 289 ? 0.256 10.610 -19.587 1.00 84.44 289 GLN A O 1
ATOM 2281 N N . PHE A 1 290 ? -1.405 10.047 -21.003 1.00 91.19 290 PHE A N 1
ATOM 2282 C CA . PHE A 1 290 ? -1.895 8.857 -20.309 1.00 91.19 290 PHE A CA 1
ATOM 2283 C C . PHE A 1 290 ? -2.360 7.827 -21.340 1.00 91.19 290 PHE A C 1
ATOM 2285 O O . PHE A 1 290 ? -2.470 8.144 -22.526 1.00 91.19 290 PHE A O 1
ATOM 2292 N N . PHE A 1 291 ? -2.687 6.619 -20.888 1.00 94.88 291 PHE A N 1
ATOM 2293 C CA . PHE A 1 291 ? -3.399 5.665 -21.733 1.00 94.88 291 PHE A CA 1
ATOM 2294 C C . PHE A 1 291 ? -4.840 6.125 -22.005 1.00 94.88 291 PHE A C 1
ATOM 2296 O O . PHE A 1 291 ? -5.457 6.821 -21.193 1.00 94.88 291 PHE A O 1
ATOM 2303 N N . ASP A 1 292 ? -5.392 5.706 -23.145 1.00 92.62 292 ASP A N 1
ATOM 2304 C CA . ASP A 1 292 ? -6.753 6.060 -23.560 1.00 92.62 292 ASP A CA 1
ATOM 2305 C C . ASP A 1 292 ? -7.774 5.723 -22.461 1.00 92.62 292 ASP A C 1
ATOM 2307 O O . ASP A 1 292 ? -7.803 4.607 -21.936 1.00 92.62 292 ASP A O 1
ATOM 2311 N N . ASN A 1 293 ? -8.625 6.698 -22.125 1.00 91.31 293 ASN A N 1
ATOM 2312 C CA . ASN A 1 293 ? -9.654 6.604 -21.080 1.00 91.31 293 ASN A CA 1
ATOM 2313 C C . ASN A 1 293 ? -9.128 6.208 -19.689 1.00 91.31 293 ASN A C 1
ATOM 2315 O O . ASN A 1 293 ? -9.893 5.723 -18.857 1.00 91.31 293 ASN A O 1
ATOM 2319 N N . CYS A 1 294 ? -7.838 6.413 -19.431 1.00 94.94 294 CYS A N 1
ATOM 2320 C CA . CYS A 1 294 ? -7.199 6.006 -18.194 1.00 94.94 294 CYS A CA 1
ATOM 2321 C C . CYS A 1 294 ? -6.168 7.049 -17.751 1.00 94.94 294 CYS A C 1
ATOM 2323 O O . CYS A 1 294 ? -4.964 6.876 -17.921 1.00 94.94 294 CYS A O 1
ATOM 2325 N N . ASP A 1 295 ? -6.664 8.164 -17.214 1.00 92.38 295 ASP A N 1
ATOM 2326 C CA . ASP A 1 295 ? -5.843 9.220 -16.615 1.00 92.38 295 ASP A CA 1
ATOM 2327 C C . ASP A 1 295 ? -5.542 8.849 -15.155 1.00 92.38 295 ASP A C 1
ATOM 2329 O O . ASP A 1 295 ? -6.486 8.838 -14.363 1.00 92.38 295 ASP A O 1
ATOM 2333 N N . PRO A 1 296 ? -4.288 8.566 -14.753 1.00 89.69 296 PRO A N 1
ATOM 2334 C CA . PRO A 1 296 ? -3.958 8.225 -13.370 1.00 89.69 296 PRO A CA 1
ATOM 2335 C C . PRO A 1 296 ? -4.303 9.326 -12.359 1.00 89.69 296 PRO A C 1
ATOM 2337 O O . PRO A 1 296 ? -4.425 9.050 -11.172 1.00 89.69 296 PRO A O 1
ATOM 2340 N N . ARG A 1 297 ? -4.495 10.576 -12.805 1.00 87.00 297 ARG A N 1
ATOM 2341 C CA . ARG A 1 297 ? -4.954 11.683 -11.947 1.00 87.00 297 ARG A CA 1
ATOM 2342 C C . ARG A 1 297 ? -6.445 11.582 -11.628 1.00 87.00 297 ARG A C 1
ATOM 2344 O O . ARG A 1 297 ? -6.907 12.156 -10.651 1.00 87.00 297 ARG A O 1
ATOM 2351 N N . ASN A 1 298 ? -7.205 10.845 -12.436 1.00 90.00 298 ASN A N 1
ATOM 2352 C CA . ASN A 1 298 ? -8.537 10.395 -12.065 1.00 90.00 298 ASN A CA 1
ATOM 2353 C C . ASN A 1 298 ? -8.385 9.172 -11.157 1.00 90.00 298 ASN A C 1
ATOM 2355 O O . ASN A 1 298 ? -7.896 8.123 -11.571 1.00 90.00 298 ASN A O 1
ATOM 2359 N N . GLN A 1 299 ? -8.848 9.295 -9.919 1.00 89.12 299 GLN A N 1
ATOM 2360 C CA . GLN A 1 299 ? -8.669 8.268 -8.905 1.00 89.12 299 GLN A CA 1
ATOM 2361 C C . GLN A 1 299 ? -9.359 6.943 -9.252 1.00 89.12 299 GLN A C 1
ATOM 2363 O O . GLN A 1 299 ? -8.918 5.887 -8.807 1.00 89.12 299 GLN A O 1
ATOM 2368 N N . GLN A 1 300 ? -10.414 6.957 -10.071 1.00 92.50 300 GLN A N 1
ATOM 2369 C CA . GLN A 1 300 ? -11.035 5.714 -10.540 1.00 92.50 300 GLN A CA 1
ATOM 2370 C C . GLN A 1 300 ? -10.138 4.923 -11.499 1.00 92.50 300 GLN A C 1
ATOM 2372 O O . GLN A 1 300 ? -10.336 3.719 -11.644 1.00 92.50 300 GLN A O 1
ATOM 2377 N N . SER A 1 301 ? -9.148 5.564 -12.125 1.00 93.69 301 SER A N 1
ATOM 2378 C CA . SER A 1 301 ? -8.201 4.887 -13.011 1.00 93.69 301 SER A CA 1
ATOM 2379 C C . SER A 1 301 ? -7.242 3.985 -12.236 1.00 93.69 301 SER A C 1
ATOM 2381 O O . SER A 1 301 ? -6.991 2.871 -12.688 1.00 93.69 301 SER A O 1
ATOM 2383 N N . THR A 1 302 ? -6.764 4.449 -11.072 1.00 92.19 302 THR A N 1
ATOM 2384 C CA . THR A 1 302 ? -5.774 3.757 -10.220 1.00 92.19 302 THR A CA 1
ATOM 2385 C C . THR A 1 302 ? -6.416 2.959 -9.081 1.00 92.19 302 THR A C 1
ATOM 2387 O O . THR A 1 302 ? -5.851 1.991 -8.571 1.00 92.19 302 THR A O 1
ATOM 2390 N N . GLN A 1 303 ? -7.618 3.353 -8.654 1.00 94.06 303 GLN A N 1
ATOM 2391 C CA . GLN A 1 303 ? -8.295 2.830 -7.470 1.00 94.06 303 GLN A CA 1
ATOM 2392 C C . GLN A 1 303 ? -9.806 2.636 -7.717 1.00 94.06 303 GLN A C 1
ATOM 2394 O O . GLN A 1 303 ? -10.623 3.162 -6.967 1.00 94.06 303 GLN A O 1
ATOM 2399 N N . PRO A 1 304 ? -10.245 1.858 -8.719 1.00 95.06 304 PRO A N 1
ATOM 2400 C CA . PRO A 1 304 ? -11.660 1.790 -9.082 1.00 95.06 304 PRO A CA 1
ATOM 2401 C C . PRO A 1 304 ? -12.538 1.256 -7.933 1.00 95.06 304 PRO A C 1
ATOM 2403 O O . PRO A 1 304 ? -12.165 0.295 -7.258 1.00 95.06 304 PRO A O 1
ATOM 2406 N N . SER A 1 305 ? -13.691 1.888 -7.685 1.00 92.69 305 SER A N 1
ATOM 2407 C CA . SER A 1 305 ? -14.459 1.719 -6.436 1.00 92.69 305 SER A CA 1
ATOM 2408 C C . SER A 1 305 ? -14.982 0.306 -6.157 1.00 92.69 305 SER A C 1
ATOM 2410 O O . SER A 1 305 ? -15.550 -0.341 -7.038 1.00 92.69 305 SER A O 1
ATOM 2412 N N . GLU A 1 306 ? -14.889 -0.121 -4.898 1.00 93.50 306 GLU A N 1
ATOM 2413 C CA . GLU A 1 306 ? -15.344 -1.416 -4.385 1.00 93.50 306 GLU A CA 1
ATOM 2414 C C . GLU A 1 306 ? -16.123 -1.279 -3.062 1.00 93.50 306 GLU A C 1
ATOM 2416 O O . GLU A 1 306 ? -15.885 -0.356 -2.287 1.00 93.50 306 GLU A O 1
ATOM 2421 N N . PRO A 1 307 ? -17.024 -2.227 -2.740 1.00 92.31 307 PRO A N 1
ATOM 2422 C CA . PRO A 1 307 ? -17.744 -2.275 -1.462 1.00 92.31 307 PRO A CA 1
ATOM 2423 C C . PRO A 1 307 ? -16.886 -2.202 -0.192 1.00 92.31 307 PRO A C 1
ATOM 2425 O O . PRO A 1 307 ? -17.368 -1.712 0.831 1.00 92.31 307 PRO A O 1
ATOM 2428 N N . SER A 1 308 ? -15.658 -2.720 -0.270 1.00 94.69 308 SER A N 1
ATOM 2429 C CA . SER A 1 308 ? -14.699 -2.847 0.831 1.00 94.69 308 SER A CA 1
ATOM 2430 C C . SER A 1 308 ? -13.835 -1.613 1.052 1.00 94.69 308 SER A C 1
ATOM 2432 O O . SER A 1 308 ? -13.007 -1.610 1.959 1.00 94.69 308 SER A O 1
ATOM 2434 N N . ASP A 1 309 ? -13.949 -0.624 0.171 1.00 95.19 309 ASP A N 1
ATOM 2435 C CA . ASP A 1 309 ? -13.161 0.596 0.227 1.00 95.19 309 ASP A CA 1
ATOM 2436 C C . ASP A 1 309 ? -13.345 1.295 1.577 1.00 95.19 309 ASP A C 1
ATOM 2438 O O . ASP A 1 309 ? -14.468 1.435 2.074 1.00 95.19 309 ASP A O 1
ATOM 2442 N N . GLN A 1 310 ? -12.238 1.754 2.165 1.00 95.25 310 GLN A N 1
ATOM 2443 C CA . GLN A 1 310 ? -12.348 2.701 3.266 1.00 95.25 310 GLN A CA 1
ATOM 2444 C C . GLN A 1 310 ? -12.815 4.051 2.739 1.00 95.25 310 GLN A C 1
ATOM 2446 O O . GLN A 1 310 ? -12.594 4.400 1.578 1.00 95.25 310 GLN A O 1
ATOM 2451 N N . LYS A 1 311 ? -13.475 4.824 3.601 1.00 93.12 311 LYS A N 1
ATOM 2452 C CA . LYS A 1 311 ? -13.876 6.183 3.256 1.00 93.12 311 LYS A CA 1
ATOM 2453 C C . LYS A 1 311 ? -12.642 7.066 3.093 1.00 93.12 311 LYS A C 1
ATOM 2455 O O . LYS A 1 311 ? -12.664 7.931 2.224 1.00 93.12 311 LYS A O 1
ATOM 2460 N N . TYR A 1 312 ? -11.589 6.830 3.880 1.00 93.00 312 TYR A N 1
ATOM 2461 C CA . TYR A 1 312 ? -10.368 7.627 3.881 1.00 93.00 312 TYR A CA 1
ATOM 2462 C C . TYR A 1 312 ? -9.173 6.857 3.325 1.00 93.00 312 TYR A C 1
ATOM 2464 O O . TYR A 1 312 ? -8.905 5.727 3.724 1.00 93.00 312 TYR A O 1
ATOM 2472 N N . ALA A 1 313 ? -8.421 7.486 2.422 1.00 93.38 313 ALA A N 1
ATOM 2473 C CA . ALA A 1 313 ? -7.166 6.931 1.932 1.00 93.38 313 ALA A CA 1
ATOM 2474 C C . ALA A 1 313 ? -6.044 7.182 2.943 1.00 93.38 313 ALA A C 1
ATOM 2476 O O . ALA A 1 313 ? -6.037 8.215 3.611 1.00 93.38 313 ALA A O 1
ATOM 2477 N N . ARG A 1 314 ? -5.112 6.233 3.093 1.00 93.50 314 ARG A N 1
ATOM 2478 C CA . ARG A 1 314 ? -4.065 6.326 4.120 1.00 93.50 314 ARG A CA 1
ATOM 2479 C C . ARG A 1 314 ? -2.712 5.804 3.651 1.00 93.50 314 ARG A C 1
ATOM 2481 O O . ARG A 1 314 ? -2.593 4.665 3.193 1.00 93.50 314 ARG A O 1
ATOM 2488 N N . TRP A 1 315 ? -1.690 6.622 3.873 1.00 91.00 315 TRP A N 1
ATOM 2489 C CA . TRP A 1 315 ? -0.278 6.251 3.938 1.00 91.00 315 TRP A CA 1
ATOM 2490 C C . TRP A 1 315 ? 0.163 6.181 5.404 1.00 91.00 315 TRP A C 1
ATOM 2492 O O . TRP A 1 315 ? -0.184 7.073 6.175 1.00 91.00 315 TRP A O 1
ATOM 2502 N N . TYR A 1 316 ? 0.903 5.145 5.810 1.00 90.62 316 TYR A N 1
ATOM 2503 C CA . TYR A 1 316 ? 1.288 4.896 7.212 1.00 90.62 316 TYR A CA 1
ATOM 2504 C C . TYR A 1 316 ? 0.139 4.705 8.242 1.00 90.62 316 TYR A C 1
ATOM 2506 O O . TYR A 1 316 ? 0.273 5.170 9.382 1.00 90.62 316 TYR A O 1
ATOM 2514 N N . PRO A 1 317 ? -0.989 4.040 7.910 1.00 94.56 317 PRO A N 1
ATOM 2515 C CA . PRO A 1 317 ? -1.992 3.697 8.916 1.00 94.56 317 PRO A CA 1
ATOM 2516 C C . PRO A 1 317 ? -1.560 2.499 9.768 1.00 94.56 317 PRO A C 1
ATOM 2518 O O . PRO A 1 317 ? -0.761 1.673 9.331 1.00 94.56 317 PRO A O 1
ATOM 2521 N N . SER A 1 318 ? -2.177 2.337 10.936 1.00 95.25 318 SER A N 1
ATOM 2522 C CA . SER A 1 318 ? -2.117 1.086 11.707 1.00 95.25 318 SER A CA 1
ATOM 2523 C C . SER A 1 318 ? -3.458 0.359 11.672 1.00 95.25 318 SER A C 1
ATOM 2525 O O . SER A 1 318 ? -4.500 0.998 11.533 1.00 95.25 318 SER A O 1
ATOM 2527 N N . ALA A 1 319 ? -3.435 -0.966 11.841 1.00 96.81 319 ALA A N 1
ATOM 2528 C CA . ALA A 1 319 ? -4.629 -1.793 12.004 1.00 96.81 319 ALA A CA 1
ATOM 2529 C C . ALA A 1 319 ? -4.496 -2.706 13.228 1.00 96.81 319 ALA A C 1
ATOM 2531 O O . ALA A 1 319 ? -3.399 -3.192 13.501 1.00 96.81 319 ALA A O 1
ATOM 2532 N N . ALA A 1 320 ? -5.604 -2.969 13.921 1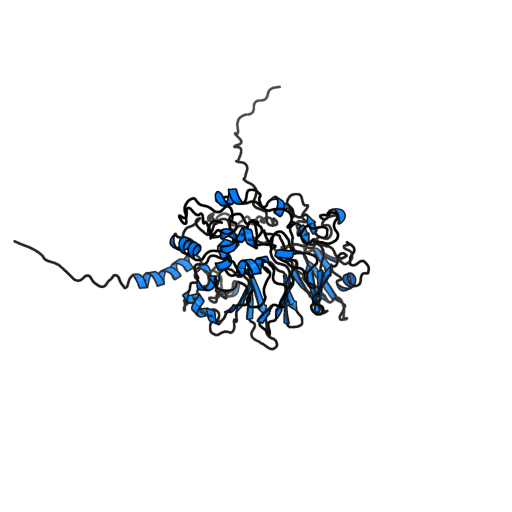.00 95.81 320 ALA A N 1
ATOM 2533 C CA . ALA A 1 320 ? -5.658 -3.919 15.030 1.00 95.81 320 ALA A CA 1
ATOM 2534 C C . ALA A 1 320 ? -6.877 -4.842 14.934 1.00 95.81 320 ALA A C 1
ATOM 2536 O O . ALA A 1 320 ? -7.947 -4.399 14.498 1.00 95.81 320 ALA A O 1
ATOM 2537 N N . PRO A 1 321 ? -6.736 -6.118 15.338 1.00 95.38 321 PRO A N 1
ATOM 2538 C CA . PRO A 1 321 ? -7.845 -7.050 15.347 1.00 95.38 321 PRO A CA 1
ATOM 2539 C C . PRO A 1 321 ? -8.695 -6.792 16.593 1.00 95.38 321 PRO A C 1
ATOM 2541 O O . PRO A 1 321 ? -8.178 -6.563 17.691 1.00 95.38 321 PRO A O 1
ATOM 2544 N N . LEU A 1 322 ? -10.010 -6.829 16.420 1.00 97.19 322 LEU A N 1
ATOM 2545 C CA . LEU A 1 322 ? -10.967 -6.593 17.492 1.00 97.19 322 LEU A CA 1
ATOM 2546 C C . LEU A 1 322 ? -11.550 -7.920 18.005 1.00 97.19 322 LEU A C 1
ATOM 2548 O O . LEU A 1 322 ? -11.723 -8.853 17.216 1.00 97.19 322 LEU A O 1
ATOM 2552 N N . PRO A 1 323 ? -11.935 -8.018 19.293 1.00 96.06 323 PRO A N 1
ATOM 2553 C CA . PRO A 1 323 ? -12.539 -9.233 19.863 1.00 96.06 323 PRO A CA 1
ATOM 2554 C C . PRO A 1 323 ? -13.845 -9.710 19.196 1.00 96.06 323 PRO A C 1
ATOM 2556 O O . PRO A 1 323 ? -14.308 -10.823 19.448 1.00 96.06 323 PRO A O 1
ATOM 2559 N N . ASN A 1 324 ? -14.461 -8.875 18.354 1.00 95.19 324 ASN A N 1
ATOM 2560 C CA . ASN A 1 324 ? -15.664 -9.185 17.578 1.00 95.19 324 ASN A CA 1
ATOM 2561 C C . ASN A 1 324 ? -15.372 -9.601 16.116 1.00 95.19 324 ASN A C 1
ATOM 2563 O O . ASN A 1 324 ? -16.286 -9.592 15.288 1.00 95.19 324 ASN A O 1
ATOM 2567 N N . ASP A 1 325 ? -14.124 -9.962 15.805 1.00 95.94 325 ASP A N 1
ATOM 2568 C CA . ASP A 1 325 ? -13.605 -10.341 14.479 1.00 95.94 325 ASP A CA 1
ATOM 2569 C C . ASP A 1 325 ? -13.522 -9.197 13.451 1.00 95.94 325 ASP A C 1
ATOM 2571 O O . ASP A 1 325 ? -13.208 -9.442 12.285 1.00 95.94 325 ASP A O 1
ATOM 2575 N N . MET A 1 326 ? -13.801 -7.953 13.850 1.00 97.50 326 MET A N 1
ATOM 2576 C CA . MET A 1 326 ? -13.605 -6.778 12.998 1.00 97.50 326 MET A CA 1
ATOM 2577 C C . MET A 1 326 ? -12.165 -6.254 13.097 1.00 97.50 326 MET A C 1
ATOM 2579 O O . MET A 1 326 ? -11.362 -6.716 13.908 1.00 97.50 326 MET A O 1
ATOM 2583 N N . VAL A 1 327 ? -11.829 -5.269 12.268 1.00 98.25 327 VAL A N 1
ATOM 2584 C CA . VAL A 1 327 ? -10.517 -4.611 12.263 1.00 98.25 327 VAL A CA 1
ATOM 2585 C C . VAL A 1 327 ? -10.698 -3.116 12.460 1.00 98.25 327 VAL A C 1
ATOM 2587 O O . VAL A 1 327 ? -11.432 -2.495 11.699 1.00 98.25 327 VAL A O 1
ATOM 2590 N N . LEU A 1 328 ? -10.005 -2.528 13.435 1.00 98.38 328 LEU A N 1
ATOM 2591 C CA . LEU A 1 328 ? -9.910 -1.074 13.579 1.00 98.38 328 LEU A CA 1
ATOM 2592 C C . LEU A 1 328 ? -8.709 -0.553 12.790 1.00 98.38 328 LEU A C 1
ATOM 2594 O O . LEU A 1 328 ? -7.630 -1.137 12.870 1.00 98.38 328 LEU A O 1
ATOM 2598 N N . VAL A 1 329 ? -8.879 0.562 12.083 1.00 98.19 329 VAL A N 1
ATOM 2599 C CA . VAL A 1 329 ? -7.810 1.301 11.403 1.00 98.19 329 VAL A CA 1
ATOM 2600 C C . VAL A 1 329 ? -7.729 2.726 11.944 1.00 98.19 329 VAL A C 1
ATOM 2602 O O . VAL A 1 329 ? -8.746 3.415 12.030 1.00 98.19 329 VAL A O 1
ATOM 2605 N N . LEU A 1 330 ? -6.511 3.168 12.277 1.00 96.00 330 LEU A N 1
ATOM 2606 C CA . LEU A 1 330 ? -6.219 4.497 12.829 1.00 96.00 330 LEU A CA 1
ATOM 2607 C C . LEU A 1 330 ? -5.096 5.215 12.066 1.00 96.00 330 LEU A C 1
ATOM 2609 O O . LEU A 1 330 ? -4.160 4.589 11.558 1.00 96.00 330 LEU A O 1
ATOM 2613 N N . GLY A 1 331 ? -5.162 6.549 12.078 1.00 91.69 331 GLY A N 1
ATOM 2614 C CA . GLY A 1 331 ? -4.094 7.452 11.644 1.00 91.69 331 GLY A CA 1
ATOM 2615 C C . GLY A 1 331 ? -3.807 7.443 10.149 1.00 91.69 331 GLY A C 1
ATOM 2616 O O . GLY A 1 331 ? -4.681 7.159 9.340 1.00 91.69 331 GLY A O 1
ATOM 2617 N N . GLY A 1 332 ? -2.572 7.764 9.780 1.00 90.12 332 GLY A N 1
ATOM 2618 C CA . GLY A 1 332 ? -2.133 7.852 8.391 1.00 90.12 332 GLY A CA 1
ATOM 2619 C C . GLY A 1 332 ? -2.369 9.216 7.739 1.00 90.12 332 GLY A C 1
ATOM 2620 O O . GLY A 1 332 ? -2.980 10.117 8.314 1.00 90.12 332 GLY A O 1
ATOM 2621 N N . PHE A 1 333 ? -1.819 9.372 6.540 1.00 87.25 333 PHE A N 1
ATOM 2622 C CA . PHE A 1 333 ? -1.773 10.629 5.797 1.00 87.25 333 PHE A CA 1
ATOM 2623 C C . PHE A 1 333 ? -2.320 10.475 4.387 1.00 87.25 333 PHE A C 1
ATOM 2625 O O . PHE A 1 333 ? -2.335 9.370 3.841 1.00 87.25 333 PHE A O 1
ATOM 2632 N N . ASP A 1 334 ? -2.742 11.598 3.815 1.00 88.88 334 ASP A N 1
ATOM 2633 C CA . ASP A 1 334 ? -3.235 11.646 2.447 1.00 88.88 334 ASP A CA 1
ATOM 2634 C C . ASP A 1 334 ? -3.015 13.006 1.766 1.00 88.88 334 ASP A C 1
ATOM 2636 O O . ASP A 1 334 ? -2.832 14.029 2.436 1.00 88.88 334 ASP A O 1
ATOM 2640 N N . GLN A 1 335 ? -3.090 13.037 0.432 1.00 86.25 335 GLN A N 1
ATOM 2641 C CA . GLN A 1 335 ? -2.900 14.224 -0.421 1.00 86.25 335 GLN A CA 1
ATOM 2642 C C . GLN A 1 335 ? -4.048 14.404 -1.435 1.00 86.25 335 GLN A C 1
ATOM 2644 O O . GLN A 1 335 ? -4.875 13.517 -1.614 1.00 86.25 335 GLN A O 1
ATOM 2649 N N . ASP A 1 336 ? -4.198 15.604 -2.003 1.00 85.62 336 ASP A N 1
ATOM 2650 C CA . ASP A 1 336 ? -5.268 15.926 -2.954 1.00 85.62 336 ASP A CA 1
ATOM 2651 C C . ASP A 1 336 ? -4.794 15.636 -4.375 1.00 85.62 336 ASP A C 1
ATOM 2653 O O . ASP A 1 336 ? -4.022 16.401 -4.958 1.00 85.62 336 ASP A O 1
ATOM 2657 N N . ASN A 1 337 ? -5.292 14.538 -4.942 1.00 85.75 337 ASN A N 1
ATOM 2658 C CA . ASN A 1 337 ? -4.897 14.023 -6.257 1.00 85.75 337 ASN A CA 1
ATOM 2659 C C . ASN A 1 337 ? -5.311 14.946 -7.412 1.00 85.75 337 ASN A C 1
ATOM 2661 O O . ASN A 1 337 ? -4.920 14.700 -8.550 1.00 85.75 337 ASN A O 1
ATOM 2665 N N . THR A 1 338 ? -6.070 16.017 -7.152 1.00 84.06 338 THR A N 1
ATOM 2666 C CA . THR A 1 338 ? -6.362 17.032 -8.175 1.00 84.06 338 THR A CA 1
ATOM 2667 C C . THR A 1 338 ? -5.306 18.114 -8.292 1.00 84.06 338 THR A C 1
ATOM 2669 O O . THR A 1 338 ? -5.245 18.804 -9.315 1.00 84.06 338 THR A O 1
ATOM 2672 N N . VAL A 1 339 ? -4.436 18.257 -7.291 1.00 87.81 339 VAL A N 1
ATOM 2673 C CA . VAL A 1 339 ? -3.319 19.192 -7.380 1.00 87.81 339 VAL A CA 1
ATOM 2674 C C . VAL A 1 339 ? -2.276 18.596 -8.313 1.00 87.81 339 VAL A C 1
ATOM 2676 O O . VAL A 1 339 ? -1.609 17.623 -7.974 1.00 87.81 339 VAL A O 1
ATOM 2679 N N . ALA A 1 340 ? -2.151 19.180 -9.503 1.00 89.19 340 ALA A N 1
ATOM 2680 C CA . ALA A 1 340 ? -1.266 18.693 -10.553 1.00 89.19 340 ALA A CA 1
ATOM 2681 C C . ALA A 1 340 ? 0.212 18.606 -10.102 1.00 89.19 340 ALA A C 1
ATOM 2683 O O . ALA A 1 340 ? 0.645 19.392 -9.250 1.00 89.19 340 ALA A O 1
ATOM 2684 N N . PRO A 1 341 ? 1.003 17.696 -10.703 1.00 87.88 341 PRO A N 1
ATOM 2685 C CA . PRO A 1 341 ? 2.442 17.622 -10.462 1.00 87.88 341 PRO A CA 1
ATOM 2686 C C . PRO A 1 341 ? 3.166 18.879 -10.956 1.00 87.88 341 PRO A C 1
ATOM 2688 O O . PRO A 1 341 ? 2.576 19.734 -11.623 1.00 87.88 341 PRO A O 1
ATOM 2691 N N . ASP A 1 342 ? 4.467 18.974 -10.668 1.00 87.06 342 ASP A N 1
ATOM 2692 C CA . ASP A 1 342 ? 5.325 20.083 -11.095 1.00 87.06 342 ASP A CA 1
ATOM 2693 C C . ASP A 1 342 ? 5.075 20.472 -12.575 1.00 87.06 342 ASP A C 1
ATOM 2695 O O . ASP A 1 342 ? 5.329 19.674 -13.485 1.00 87.06 342 ASP A O 1
ATOM 2699 N N . PRO A 1 343 ? 4.602 21.702 -12.865 1.00 88.12 343 PRO A N 1
ATOM 2700 C CA . PRO A 1 343 ? 4.288 22.113 -14.233 1.00 88.12 343 PRO A CA 1
ATOM 2701 C C . PRO A 1 343 ? 5.537 22.188 -15.121 1.00 88.12 343 PRO A C 1
ATOM 2703 O O . PRO A 1 343 ? 5.441 22.090 -16.343 1.00 88.12 343 PRO A O 1
ATOM 2706 N N . ALA A 1 344 ? 6.722 22.329 -14.520 1.00 85.06 344 ALA A N 1
ATOM 2707 C CA . ALA A 1 344 ? 7.999 22.321 -15.215 1.00 85.06 344 ALA A CA 1
ATOM 2708 C C . ALA A 1 344 ? 8.638 20.923 -15.272 1.00 85.06 344 ALA A C 1
ATOM 2710 O O . ALA A 1 344 ? 9.781 20.823 -15.729 1.00 85.06 344 ALA A O 1
ATOM 2711 N N . ARG A 1 345 ? 7.942 19.854 -14.842 1.00 80.62 345 ARG A N 1
ATOM 2712 C CA . ARG A 1 345 ? 8.493 18.488 -14.741 1.00 80.62 345 ARG A CA 1
ATOM 2713 C C . ARG A 1 345 ? 9.228 18.037 -16.000 1.00 80.62 345 ARG A C 1
ATOM 2715 O O . ARG A 1 345 ? 10.334 17.523 -15.885 1.00 80.62 345 ARG A O 1
ATOM 2722 N N . ALA A 1 346 ? 8.677 18.349 -17.172 1.00 75.62 346 ALA A N 1
ATOM 2723 C CA . ALA A 1 346 ? 9.224 17.931 -18.450 1.00 75.62 346 ALA A CA 1
ATOM 2724 C C . ALA A 1 346 ? 10.535 18.646 -18.770 1.00 75.62 346 ALA A C 1
ATOM 2726 O O . ALA A 1 346 ? 11.541 18.059 -19.162 1.00 75.62 346 ALA A O 1
ATOM 2727 N N . THR A 1 347 ? 10.560 19.962 -18.566 1.00 76.25 347 THR A N 1
ATOM 2728 C CA . THR A 1 347 ? 11.775 20.755 -18.769 1.00 76.25 347 THR A CA 1
ATOM 2729 C C . THR A 1 347 ? 12.839 20.420 -17.724 1.00 76.25 347 THR A C 1
ATOM 2731 O O . THR A 1 347 ? 14.012 20.319 -18.077 1.00 76.25 347 THR A O 1
ATOM 2734 N N . LYS A 1 348 ? 12.449 20.163 -16.469 1.00 77.31 348 LYS A N 1
ATOM 2735 C CA . LYS A 1 348 ? 13.356 19.734 -15.394 1.00 77.31 348 LYS A CA 1
ATOM 2736 C C . LYS A 1 348 ? 13.907 18.326 -15.629 1.00 77.31 348 LYS A C 1
ATOM 2738 O O . LYS A 1 348 ? 15.117 18.138 -15.534 1.00 77.31 348 LYS A O 1
ATOM 2743 N N . GLY A 1 349 ? 13.074 17.370 -16.039 1.00 70.88 349 GLY A N 1
ATOM 2744 C CA . GLY A 1 349 ? 13.492 16.030 -16.463 1.00 70.88 349 GLY A CA 1
ATOM 2745 C C . GLY A 1 349 ? 14.497 16.101 -17.615 1.00 70.88 349 GLY A C 1
ATOM 2746 O O . GLY A 1 349 ? 15.608 15.569 -17.520 1.00 70.88 349 GLY A O 1
ATOM 2747 N N . ARG A 1 350 ? 14.200 16.917 -18.637 1.00 70.31 350 ARG A N 1
ATOM 2748 C CA . ARG A 1 350 ? 15.127 17.251 -19.734 1.00 70.31 350 ARG A CA 1
ATOM 2749 C C . ARG A 1 350 ? 16.361 18.058 -19.337 1.00 70.31 350 ARG A C 1
ATOM 2751 O O . ARG A 1 350 ? 17.236 18.259 -20.172 1.00 70.31 350 ARG A O 1
ATOM 2758 N N . ALA A 1 351 ? 16.479 18.504 -18.097 1.00 70.12 351 ALA A N 1
ATOM 2759 C CA . ALA A 1 351 ? 17.678 19.141 -17.567 1.00 70.12 351 ALA A CA 1
ATOM 2760 C C . ALA A 1 351 ? 18.362 18.285 -16.485 1.00 70.12 351 ALA A C 1
ATOM 2762 O O . ALA A 1 351 ? 19.388 18.702 -15.956 1.00 70.12 351 ALA A O 1
ATOM 2763 N N . ASN A 1 352 ? 17.835 17.085 -16.180 1.00 68.69 352 ASN A N 1
ATOM 2764 C CA . ASN A 1 352 ? 18.223 16.273 -15.016 1.00 68.69 352 ASN A CA 1
ATOM 2765 C C . ASN A 1 352 ? 18.185 17.086 -13.705 1.00 68.69 352 ASN A C 1
ATOM 2767 O O . ASN A 1 352 ? 19.068 16.991 -12.855 1.00 68.69 352 ASN A O 1
ATOM 2771 N N . GLN A 1 353 ? 17.172 17.938 -13.578 1.00 72.69 353 GLN A N 1
ATOM 2772 C CA . GLN A 1 353 ? 16.888 18.724 -12.387 1.00 72.69 353 GLN A CA 1
ATOM 2773 C C . GLN A 1 353 ? 15.792 18.034 -11.581 1.00 72.69 353 GLN A C 1
ATOM 2775 O O . GLN A 1 353 ? 14.876 17.436 -12.148 1.00 72.69 353 GLN A O 1
ATOM 2780 N N . SER A 1 354 ? 15.859 18.153 -10.255 1.00 73.81 354 SER A N 1
ATOM 2781 C CA . SER A 1 354 ? 14.794 17.637 -9.398 1.00 73.81 354 SER A CA 1
ATOM 2782 C C . SER A 1 354 ? 13.484 18.356 -9.701 1.00 73.81 354 SER A C 1
ATOM 2784 O O . SER A 1 354 ? 13.419 19.587 -9.667 1.00 73.81 354 SER A O 1
ATOM 2786 N N . GLN A 1 355 ? 12.432 17.581 -9.947 1.00 77.44 355 GLN A N 1
ATOM 2787 C CA . GLN A 1 355 ? 11.065 18.091 -9.895 1.00 77.44 355 GLN A CA 1
ATOM 2788 C C . GLN A 1 355 ? 10.724 18.428 -8.436 1.00 77.44 355 GLN A C 1
ATOM 2790 O O . GLN A 1 355 ? 11.391 17.968 -7.499 1.00 77.44 355 GLN A O 1
ATOM 2795 N N . SER A 1 356 ? 9.711 19.261 -8.235 1.00 78.75 356 SER A N 1
ATOM 2796 C CA . SER A 1 356 ? 9.226 19.633 -6.910 1.00 78.75 356 SER A CA 1
ATOM 2797 C C . SER A 1 356 ? 7.706 19.756 -6.939 1.00 78.75 356 SER A C 1
ATOM 2799 O O . SER A 1 356 ? 7.178 20.804 -7.308 1.00 78.75 356 SER A O 1
ATOM 2801 N N . ASP A 1 357 ? 7.009 18.703 -6.515 1.00 83.81 357 ASP A N 1
ATOM 2802 C CA . ASP A 1 357 ? 5.544 18.673 -6.374 1.00 83.81 357 ASP A CA 1
ATOM 2803 C C . ASP A 1 357 ? 5.064 19.466 -5.145 1.00 83.81 357 ASP A C 1
ATOM 2805 O O . ASP A 1 357 ? 4.221 19.020 -4.375 1.00 83.81 357 ASP A O 1
ATOM 2809 N N . THR A 1 358 ? 5.622 20.656 -4.919 1.00 85.06 358 THR A N 1
ATOM 2810 C CA . THR A 1 358 ? 5.436 21.436 -3.688 1.00 85.06 358 THR A CA 1
ATOM 2811 C C . THR A 1 358 ? 3.967 21.746 -3.406 1.00 85.06 358 THR A C 1
ATOM 2813 O O . THR A 1 358 ? 3.543 21.658 -2.257 1.00 85.06 358 THR A O 1
ATOM 2816 N N . ALA A 1 359 ? 3.185 22.084 -4.437 1.00 84.94 359 ALA A N 1
ATOM 2817 C CA . ALA A 1 359 ? 1.757 22.361 -4.285 1.00 84.94 359 ALA A CA 1
ATOM 2818 C C . ALA A 1 359 ? 0.980 21.110 -3.843 1.00 84.94 359 ALA A C 1
ATOM 2820 O O . ALA A 1 359 ? 0.171 21.183 -2.923 1.00 84.94 359 ALA A O 1
ATOM 2821 N N . PHE A 1 360 ? 1.272 19.956 -4.449 1.00 85.19 360 PHE A N 1
ATOM 2822 C CA . PHE A 1 360 ? 0.676 18.678 -4.064 1.00 85.19 360 PHE A CA 1
ATOM 2823 C C . PHE A 1 360 ? 1.098 18.286 -2.644 1.00 85.19 360 PHE A C 1
ATOM 2825 O O . PHE A 1 360 ? 0.248 17.975 -1.813 1.00 85.19 360 PHE A O 1
ATOM 2832 N N . THR A 1 361 ? 2.383 18.436 -2.301 1.00 82.44 361 THR A N 1
ATOM 2833 C CA . THR A 1 361 ? 2.887 18.195 -0.942 1.00 82.44 361 THR A CA 1
ATOM 2834 C C . THR A 1 361 ? 2.200 19.073 0.106 1.00 82.44 361 THR A C 1
ATOM 2836 O O . THR A 1 361 ? 1.893 18.601 1.201 1.00 82.44 361 THR A O 1
ATOM 2839 N N . ALA A 1 362 ? 1.909 20.333 -0.227 1.00 80.81 362 ALA A N 1
ATOM 2840 C CA . ALA A 1 362 ? 1.209 21.262 0.657 1.00 80.81 362 ALA A CA 1
ATOM 2841 C C . ALA A 1 362 ? -0.259 20.874 0.918 1.00 80.81 362 ALA A C 1
ATOM 2843 O O . ALA A 1 362 ? -0.843 21.346 1.890 1.00 80.81 362 ALA A O 1
ATOM 2844 N N . SER A 1 363 ? -0.845 19.988 0.105 1.00 83.06 363 SER A N 1
ATOM 2845 C CA . SER A 1 363 ? -2.196 19.459 0.326 1.00 83.06 363 SER A CA 1
ATOM 2846 C C . SER A 1 363 ? -2.257 18.369 1.407 1.00 83.06 363 SER A C 1
ATOM 2848 O O . SER A 1 363 ? -3.329 17.842 1.685 1.00 83.06 363 SER A O 1
ATOM 2850 N N . ARG A 1 364 ? -1.137 17.973 2.019 1.00 83.19 364 ARG A N 1
ATOM 2851 C CA . ARG A 1 364 ? -1.110 16.843 2.955 1.00 83.19 364 ARG A CA 1
ATOM 2852 C C . ARG A 1 364 ? -2.009 17.053 4.182 1.00 83.19 364 ARG A C 1
ATOM 2854 O O . ARG A 1 364 ? -1.960 18.088 4.851 1.00 83.19 364 ARG A O 1
ATOM 2861 N N . VAL A 1 365 ? -2.753 16.008 4.533 1.00 83.06 365 VAL A N 1
ATOM 2862 C CA . VAL A 1 365 ? -3.581 15.933 5.744 1.00 83.06 365 VAL A CA 1
ATOM 2863 C C . VAL A 1 365 ? -3.265 14.676 6.554 1.00 83.06 365 VAL A C 1
ATOM 2865 O O . VAL A 1 365 ? -2.847 13.669 5.987 1.00 83.06 365 VAL A O 1
ATOM 2868 N N . ASN A 1 366 ? -3.465 14.725 7.872 1.00 86.12 366 ASN A N 1
ATOM 2869 C CA . ASN A 1 366 ? -3.524 13.533 8.730 1.00 86.12 366 ASN A CA 1
ATOM 2870 C C . ASN A 1 366 ? -4.978 13.093 8.849 1.00 86.12 366 ASN A C 1
ATOM 2872 O O . ASN A 1 366 ? -5.848 13.931 9.095 1.00 86.12 366 ASN A O 1
ATOM 2876 N N . ILE A 1 367 ? -5.236 11.802 8.688 1.00 90.00 367 ILE A N 1
ATOM 2877 C CA . ILE A 1 367 ? -6.586 11.259 8.751 1.00 90.00 367 ILE A CA 1
ATOM 2878 C C . ILE A 1 367 ? -6.981 11.037 10.202 1.00 90.00 367 ILE A C 1
ATOM 2880 O O . ILE A 1 367 ? -6.374 10.234 10.912 1.00 90.00 367 ILE A O 1
ATOM 2884 N N . VAL A 1 368 ? -8.036 11.739 10.610 1.00 91.31 368 VAL A N 1
ATOM 2885 C CA . VAL A 1 368 ? -8.467 11.806 12.011 1.00 91.31 368 VAL A CA 1
ATOM 2886 C C . VAL A 1 368 ? -9.606 10.853 12.343 1.00 91.31 368 VAL A C 1
ATOM 2888 O O . VAL A 1 368 ? -9.885 10.603 13.508 1.00 91.31 368 VAL A O 1
ATOM 2891 N N . VAL A 1 369 ? -10.288 10.326 11.329 1.00 94.62 369 VAL A N 1
ATOM 2892 C CA . VAL A 1 369 ? -11.458 9.463 11.506 1.00 94.62 369 VAL A CA 1
ATOM 2893 C C . VAL A 1 369 ? -10.990 8.016 11.675 1.00 94.62 369 VAL A C 1
ATOM 2895 O O . VAL A 1 369 ? -10.304 7.516 10.785 1.00 94.62 369 VAL A O 1
ATOM 2898 N N . PRO A 1 370 ? -11.323 7.311 12.767 1.00 97.06 370 PRO A N 1
ATOM 2899 C CA . PRO A 1 370 ? -11.164 5.863 12.854 1.00 97.06 370 PRO A CA 1
ATOM 2900 C C . PRO A 1 370 ? -12.130 5.138 11.922 1.00 97.06 370 PRO A C 1
ATOM 2902 O O . PRO A 1 370 ? -13.256 5.588 11.704 1.00 97.06 370 PRO A O 1
ATOM 2905 N N . GLU A 1 371 ? -11.729 3.979 11.414 1.00 97.81 371 GLU A N 1
ATOM 2906 C CA . GLU A 1 371 ? -12.604 3.150 10.582 1.00 97.81 371 GLU A CA 1
ATOM 2907 C C . GLU A 1 371 ? -12.576 1.695 11.032 1.00 97.81 371 GLU A C 1
ATOM 2909 O O . GLU A 1 371 ? -11.526 1.166 11.395 1.00 97.81 371 GLU A O 1
ATOM 2914 N N . VAL A 1 372 ? -13.740 1.050 11.007 1.00 98.12 372 VAL A N 1
ATOM 2915 C CA . VAL A 1 372 ? -13.901 -0.365 11.332 1.00 98.12 372 VAL A CA 1
ATOM 2916 C C . VAL A 1 372 ? -14.242 -1.129 10.061 1.00 98.12 372 VAL A C 1
ATOM 2918 O O . VAL A 1 372 ? -15.257 -0.863 9.418 1.00 98.12 372 VAL 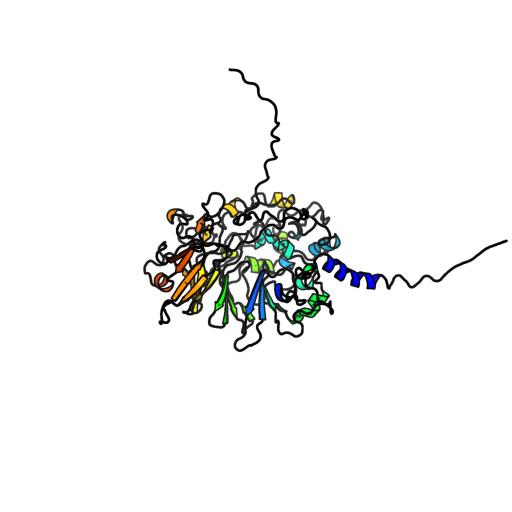A O 1
ATOM 2921 N N . TYR A 1 373 ? -13.410 -2.103 9.717 1.00 98.12 373 TYR A N 1
ATOM 2922 C CA . TYR A 1 373 ? -13.661 -3.045 8.636 1.00 98.12 373 TYR A CA 1
ATOM 2923 C C . TYR A 1 373 ? -14.263 -4.337 9.190 1.00 98.12 373 TYR A C 1
ATOM 2925 O O . TYR A 1 373 ? -13.739 -4.917 10.142 1.00 98.12 373 TYR A O 1
ATOM 2933 N N . ASP A 1 374 ? -15.346 -4.799 8.570 1.00 96.94 374 ASP A N 1
ATOM 2934 C CA . ASP A 1 374 ? -15.982 -6.083 8.843 1.00 96.94 374 ASP A CA 1
ATOM 2935 C C . ASP A 1 374 ? -15.592 -7.110 7.761 1.00 96.94 374 ASP A C 1
ATOM 2937 O O . ASP A 1 374 ? -16.105 -7.056 6.634 1.00 96.94 374 ASP A O 1
ATOM 2941 N N . PRO A 1 375 ? -14.728 -8.092 8.084 1.00 95.50 375 PRO A N 1
ATOM 2942 C CA . PRO A 1 375 ? -14.328 -9.130 7.141 1.00 95.50 375 PRO A CA 1
ATOM 2943 C C . PRO A 1 375 ? -15.465 -10.051 6.691 1.00 95.50 375 PRO A C 1
ATOM 2945 O O . PRO A 1 375 ? -15.332 -10.682 5.639 1.00 95.50 375 PRO A O 1
ATOM 2948 N N . LYS A 1 376 ? -16.556 -10.162 7.465 1.00 94.44 376 LYS A N 1
ATOM 2949 C CA . LYS A 1 376 ? -17.693 -11.042 7.144 1.00 94.44 376 LYS A CA 1
ATOM 2950 C C . LYS A 1 376 ? -18.531 -10.456 6.018 1.00 94.44 376 LYS A C 1
ATOM 2952 O O . LYS A 1 376 ? -18.941 -11.184 5.118 1.00 94.44 376 LYS A O 1
ATOM 2957 N N . THR A 1 377 ? -18.758 -9.145 6.050 1.00 95.44 377 THR A N 1
ATOM 2958 C CA . THR A 1 377 ? -19.541 -8.439 5.026 1.00 95.44 377 THR A CA 1
ATOM 2959 C C . THR A 1 377 ? -18.682 -7.777 3.948 1.00 95.44 377 THR A C 1
ATOM 2961 O O . THR A 1 377 ? -19.230 -7.360 2.928 1.00 95.44 377 THR A O 1
ATOM 2964 N N . ASP A 1 378 ? -17.354 -7.722 4.129 1.00 95.62 378 ASP A N 1
ATOM 2965 C CA . ASP A 1 378 ? -16.409 -7.005 3.257 1.00 95.62 378 ASP A CA 1
ATOM 2966 C C . ASP A 1 378 ? -16.794 -5.526 3.114 1.00 95.62 378 ASP A C 1
ATOM 2968 O O . ASP A 1 378 ? -16.829 -4.970 2.015 1.00 95.62 378 ASP A O 1
ATOM 2972 N N . ARG A 1 379 ? -17.144 -4.904 4.246 1.00 95.75 379 ARG A N 1
ATOM 2973 C CA . ARG A 1 379 ? -17.590 -3.511 4.338 1.00 95.75 379 ARG A CA 1
ATOM 2974 C C . ARG A 1 379 ? -16.788 -2.752 5.372 1.00 95.75 379 ARG A C 1
ATOM 2976 O O . ARG A 1 379 ? -16.327 -3.310 6.362 1.00 95.75 379 ARG A O 1
ATOM 2983 N N . ASN A 1 380 ? -16.685 -1.454 5.147 1.00 95.75 380 ASN A N 1
ATOM 2984 C CA . ASN A 1 380 ? -16.034 -0.536 6.056 1.00 95.75 380 ASN A CA 1
ATOM 2985 C C . ASN A 1 380 ? -17.031 0.485 6.624 1.00 95.75 380 ASN A C 1
ATOM 2987 O O . ASN A 1 380 ? -17.973 0.899 5.946 1.00 95.75 380 ASN A O 1
ATOM 2991 N N . ILE A 1 381 ? -16.810 0.883 7.875 1.00 96.12 381 ILE A N 1
ATOM 2992 C CA . ILE A 1 381 ? -17.658 1.793 8.638 1.00 96.12 381 ILE A CA 1
ATOM 2993 C C . ILE A 1 381 ? -16.772 2.887 9.235 1.00 96.12 381 ILE A C 1
ATOM 2995 O O . ILE A 1 381 ? -15.924 2.611 10.080 1.00 96.12 381 ILE A O 1
ATOM 2999 N N . ALA A 1 382 ? -16.995 4.134 8.827 1.00 95.88 382 ALA A N 1
ATOM 3000 C CA . ALA A 1 382 ? -16.324 5.282 9.426 1.00 95.88 382 ALA A CA 1
ATOM 3001 C C . ALA A 1 382 ? -16.962 5.672 10.765 1.00 95.88 382 ALA A C 1
ATOM 3003 O O . ALA A 1 382 ? -18.190 5.699 10.895 1.00 95.88 382 ALA A O 1
ATOM 3004 N N . LEU A 1 383 ? -16.115 5.981 11.748 1.00 97.19 383 LEU A N 1
ATOM 3005 C CA . LEU A 1 383 ? -16.500 6.466 13.071 1.00 97.19 383 LEU A CA 1
ATOM 3006 C C . LEU A 1 383 ? -16.287 7.983 13.131 1.00 97.19 383 LEU A C 1
ATOM 3008 O O . LEU A 1 383 ? -15.360 8.474 13.776 1.00 97.19 383 LEU A O 1
ATOM 3012 N N . GLU A 1 384 ? -17.127 8.738 12.417 1.00 93.81 384 GLU A N 1
ATOM 3013 C CA . GLU A 1 384 ? -17.025 10.207 12.351 1.00 93.81 384 GLU A CA 1
ATOM 3014 C C . GLU A 1 384 ? -17.154 10.860 13.729 1.00 93.81 384 GLU A C 1
ATOM 3016 O O . GLU A 1 384 ? -16.604 11.933 13.952 1.00 93.81 384 GLU A O 1
ATOM 3021 N N . ASN A 1 385 ? -17.834 10.187 14.655 1.00 94.94 385 ASN A N 1
ATOM 3022 C CA . ASN A 1 385 ? -18.042 10.605 16.036 1.00 94.94 385 ASN A CA 1
ATOM 3023 C C . ASN A 1 385 ? -16.851 10.337 16.979 1.00 94.94 385 ASN A C 1
ATOM 3025 O O . ASN A 1 385 ? -16.949 10.615 18.179 1.00 94.94 385 ASN A O 1
ATOM 3029 N N . ALA A 1 386 ? -15.754 9.770 16.471 1.00 96.06 386 ALA A N 1
ATOM 3030 C CA . ALA A 1 386 ? -14.589 9.357 17.248 1.00 96.06 386 ALA A CA 1
ATOM 3031 C C . ALA A 1 386 ? -13.274 9.928 16.691 1.00 96.06 386 ALA A C 1
ATOM 3033 O O . ALA A 1 386 ? -12.257 9.240 16.644 1.00 96.06 386 ALA A O 1
ATOM 3034 N N . ARG A 1 387 ? -13.264 11.184 16.255 1.00 93.12 387 ARG A N 1
ATOM 3035 C CA . ARG A 1 387 ? -12.098 11.801 15.612 1.00 93.12 387 ARG A CA 1
ATOM 3036 C C . ARG A 1 387 ? -10.936 12.051 16.576 1.00 93.12 387 ARG A C 1
ATOM 3038 O O . ARG A 1 387 ? -11.145 12.449 17.718 1.00 93.12 387 ARG A O 1
ATOM 3045 N N . MET A 1 388 ? -9.711 11.838 16.100 1.00 91.31 388 MET A N 1
ATOM 3046 C CA . MET A 1 388 ? -8.454 12.130 16.801 1.00 91.31 388 MET A CA 1
ATOM 3047 C C . MET A 1 388 ? -7.291 12.132 15.802 1.00 91.31 388 MET A C 1
ATOM 3049 O O . MET A 1 388 ? -7.266 11.310 14.891 1.00 91.31 388 MET A O 1
ATOM 3053 N N . ALA A 1 389 ? -6.306 13.014 15.968 1.00 89.38 389 ALA A N 1
ATOM 3054 C CA . ALA A 1 389 ? -5.092 12.982 15.156 1.00 89.38 389 ALA A CA 1
ATOM 3055 C C . ALA A 1 389 ? -4.056 12.006 15.722 1.00 89.38 389 ALA A C 1
ATOM 3057 O O . ALA A 1 389 ? -3.906 11.871 16.938 1.00 89.38 389 ALA A O 1
ATOM 3058 N N . PHE A 1 390 ? -3.284 11.374 14.836 1.00 87.75 390 PHE A N 1
ATOM 3059 C CA . PHE A 1 390 ? -2.346 10.314 15.206 1.00 87.75 390 PHE A CA 1
ATOM 3060 C C . PHE A 1 390 ? -0.953 10.508 14.597 1.00 87.75 390 PHE A C 1
ATOM 3062 O O . PHE A 1 390 ? -0.840 10.998 13.467 1.00 87.75 390 PHE A O 1
ATOM 3069 N N . PRO A 1 391 ? 0.115 10.060 15.288 1.00 85.31 391 PRO A N 1
ATOM 3070 C CA . PRO A 1 391 ? 1.433 9.936 14.676 1.00 85.31 391 PRO A CA 1
ATOM 3071 C C . PRO A 1 391 ? 1.425 8.885 13.550 1.00 85.31 391 PRO A C 1
ATOM 3073 O O . PRO A 1 391 ? 0.452 8.156 13.355 1.00 85.31 391 PRO A O 1
ATOM 3076 N N . LEU A 1 392 ? 2.532 8.787 12.808 1.00 84.56 392 LEU A N 1
ATOM 3077 C CA . LEU A 1 392 ? 2.756 7.697 11.850 1.00 84.56 392 LEU A CA 1
ATOM 3078 C C . LEU A 1 392 ? 2.711 6.346 12.576 1.00 84.56 392 LEU A C 1
ATOM 3080 O O . LEU A 1 392 ? 3.353 6.212 13.618 1.00 84.56 392 LEU A O 1
ATOM 3084 N N . TYR A 1 393 ? 2.000 5.361 12.015 1.00 88.81 393 TYR A N 1
ATOM 3085 C CA . TYR A 1 393 ? 1.801 4.042 12.626 1.00 88.81 393 TYR A CA 1
ATOM 3086 C C . TYR A 1 393 ? 1.435 4.111 14.120 1.00 88.81 393 TYR A C 1
ATOM 3088 O O . TYR A 1 393 ? 2.222 3.673 14.968 1.00 88.81 393 TYR A O 1
ATOM 3096 N N . PRO A 1 394 ? 0.255 4.655 14.480 1.00 89.75 394 PRO A N 1
ATOM 3097 C CA . PRO A 1 394 ? -0.153 4.697 15.877 1.00 89.75 394 PRO A CA 1
ATOM 3098 C C . PRO A 1 394 ? -0.191 3.281 16.458 1.00 89.75 394 PRO A C 1
ATOM 3100 O O . PRO A 1 394 ? -0.715 2.352 15.840 1.00 89.75 394 PRO A O 1
ATOM 3103 N N . GLN A 1 395 ? 0.394 3.107 17.638 1.00 89.31 395 GLN A N 1
ATOM 3104 C CA . GLN A 1 395 ? 0.313 1.849 18.372 1.00 89.31 395 GLN A CA 1
ATOM 3105 C C . GLN A 1 395 ? -1.047 1.757 19.043 1.00 89.31 395 GLN A C 1
ATOM 3107 O O . GLN A 1 395 ? -1.478 2.730 19.664 1.00 89.31 395 GLN A O 1
ATOM 3112 N N . MET A 1 396 ? -1.698 0.602 18.938 1.00 92.19 396 MET A N 1
ATOM 3113 C CA . MET A 1 396 ? -2.995 0.376 19.557 1.00 92.19 396 MET A CA 1
ATOM 3114 C C . MET A 1 396 ? -3.137 -1.067 20.036 1.00 92.19 396 MET A C 1
ATOM 3116 O O . MET A 1 396 ? -2.664 -1.982 19.369 1.00 92.19 396 MET A O 1
ATOM 3120 N N . GLU A 1 397 ? -3.817 -1.251 21.163 1.00 94.06 397 GLU A N 1
ATOM 3121 C CA . GLU A 1 397 ? -4.027 -2.552 21.796 1.00 94.06 397 GLU A CA 1
ATOM 3122 C C . GLU A 1 397 ? -5.476 -2.699 22.262 1.00 94.06 397 GLU A C 1
ATOM 3124 O O . GLU A 1 397 ? -6.067 -1.766 22.815 1.00 94.06 397 GLU A O 1
ATOM 3129 N N . SER A 1 398 ? -6.045 -3.888 22.063 1.00 95.12 398 SER A N 1
ATOM 3130 C CA . SER A 1 398 ? -7.353 -4.249 22.613 1.00 95.12 398 SER A CA 1
ATOM 3131 C C . SER A 1 398 ? -7.203 -4.580 24.099 1.00 95.12 398 SER A C 1
ATOM 3133 O O . SER A 1 398 ? -6.467 -5.494 24.468 1.00 95.12 398 SER A O 1
ATOM 3135 N N . VAL A 1 399 ? -7.911 -3.850 24.959 1.00 96.19 399 VAL A N 1
ATOM 3136 C CA . VAL A 1 399 ? -7.844 -3.980 26.419 1.00 96.19 399 VAL A CA 1
ATOM 3137 C C . VAL A 1 399 ? -9.191 -4.450 26.946 1.00 96.19 399 VAL A C 1
ATOM 3139 O O . VAL A 1 399 ? -10.210 -3.793 26.733 1.00 96.19 399 VAL A O 1
ATOM 3142 N N . GLN A 1 400 ? -9.192 -5.576 27.658 1.00 96.44 400 GLN A N 1
ATOM 3143 C CA . GLN A 1 400 ? -10.368 -6.072 28.366 1.00 96.44 400 GLN A CA 1
ATOM 3144 C C . GLN A 1 400 ? -10.691 -5.152 29.553 1.00 96.44 400 GLN A C 1
ATOM 3146 O O . GLN A 1 400 ? -9.835 -4.884 30.393 1.00 96.44 400 GLN A O 1
ATOM 3151 N N . THR A 1 401 ? -11.932 -4.677 29.631 1.00 96.25 401 THR A N 1
ATOM 3152 C CA . THR A 1 401 ? -12.416 -3.762 30.678 1.00 96.25 401 THR A CA 1
ATOM 3153 C C . THR A 1 401 ? -13.394 -4.421 31.650 1.00 96.25 401 THR A C 1
ATOM 3155 O O . THR A 1 401 ? -13.813 -3.786 32.614 1.00 96.25 401 THR A O 1
ATOM 3158 N N . GLY A 1 402 ? -13.765 -5.681 31.412 1.00 96.31 402 GLY A N 1
ATOM 3159 C CA . GLY A 1 402 ? -14.726 -6.425 32.223 1.00 96.31 402 GLY A CA 1
ATOM 3160 C C . GLY A 1 402 ? -14.836 -7.901 31.816 1.00 96.31 402 GLY A C 1
ATOM 3161 O O . GLY A 1 402 ? -14.127 -8.355 30.916 1.00 96.31 402 GLY A O 1
ATOM 3162 N N . PRO A 1 403 ? -15.678 -8.686 32.507 1.00 95.69 403 PRO A N 1
ATOM 3163 C CA . PRO A 1 403 ? -15.781 -10.131 32.298 1.00 95.69 403 PRO A CA 1
ATOM 3164 C C . PRO A 1 403 ? -16.581 -10.530 31.045 1.00 95.69 403 PRO A C 1
ATOM 3166 O O . PRO A 1 403 ? -16.500 -11.680 30.614 1.00 95.69 403 PRO A O 1
ATOM 3169 N N . GLY A 1 404 ? -17.384 -9.627 30.483 1.00 95.94 404 GLY A N 1
ATOM 3170 C CA . GLY A 1 404 ? -18.211 -9.866 29.307 1.00 95.94 404 GLY A CA 1
ATOM 3171 C C . GLY A 1 404 ? -17.421 -9.855 27.998 1.00 95.94 404 GLY A C 1
ATOM 3172 O O . GLY A 1 404 ? -16.374 -9.226 27.873 1.00 95.94 404 GLY A O 1
ATOM 3173 N N . ARG A 1 405 ? -17.964 -10.524 26.973 1.00 93.44 405 ARG A N 1
ATOM 3174 C CA . ARG A 1 405 ? -17.360 -10.587 25.627 1.00 93.44 405 ARG A CA 1
ATOM 3175 C C . ARG A 1 405 ? -17.245 -9.216 24.947 1.00 93.44 405 ARG A C 1
ATOM 3177 O O . ARG A 1 405 ? -16.350 -9.018 24.131 1.00 93.44 405 ARG A O 1
ATOM 3184 N N . ASP A 1 406 ? -18.139 -8.297 25.295 1.00 96.31 406 ASP A N 1
ATOM 3185 C CA . ASP A 1 406 ? -18.188 -6.933 24.762 1.00 96.31 406 ASP A CA 1
ATOM 3186 C C . ASP A 1 406 ? -17.494 -5.917 25.689 1.00 96.31 406 ASP A C 1
ATOM 3188 O O . ASP A 1 406 ? -17.459 -4.728 25.379 1.00 96.31 406 ASP A O 1
ATOM 3192 N N . ASP A 1 407 ? -16.912 -6.368 26.807 1.00 96.88 407 ASP A N 1
ATOM 3193 C CA . ASP A 1 407 ? -16.243 -5.497 27.772 1.00 96.88 407 ASP A CA 1
ATOM 3194 C C . ASP A 1 407 ? -14.781 -5.287 27.368 1.00 96.88 407 ASP A C 1
ATOM 3196 O O . ASP A 1 407 ? -13.851 -5.823 27.979 1.00 96.88 407 ASP A O 1
ATOM 3200 N N . TRP A 1 408 ? -14.571 -4.513 26.309 1.00 97.81 408 TRP A N 1
ATOM 3201 C CA . TRP A 1 408 ? -13.245 -4.141 25.836 1.00 97.81 408 TRP A CA 1
ATOM 3202 C C . TRP A 1 408 ? -13.231 -2.745 25.211 1.00 97.81 408 TRP A C 1
ATOM 3204 O O . TRP A 1 408 ? -14.242 -2.232 24.735 1.00 97.81 408 TRP A O 1
ATOM 3214 N N . LYS A 1 409 ? -12.047 -2.135 25.194 1.00 98.25 409 LYS A N 1
ATOM 3215 C CA . LYS A 1 409 ? -11.746 -0.874 24.503 1.00 98.25 409 LYS A CA 1
ATOM 3216 C C . LYS A 1 409 ? -10.467 -1.026 23.692 1.00 98.25 409 LYS A C 1
ATOM 3218 O O . LYS A 1 409 ? -9.708 -1.964 23.919 1.00 98.25 409 LYS A O 1
ATOM 3223 N N . VAL A 1 410 ? -10.201 -0.097 22.777 1.00 98.25 410 VAL A N 1
ATOM 3224 C CA . VAL A 1 410 ? -8.899 -0.033 22.095 1.00 98.25 410 VAL A CA 1
ATOM 3225 C C . VAL A 1 410 ? -8.121 1.163 22.601 1.00 98.25 410 VAL A C 1
ATOM 3227 O O . VAL A 1 410 ? -8.553 2.299 22.424 1.00 98.25 410 VAL A O 1
ATOM 3230 N N . CYS A 1 411 ? -6.978 0.911 23.224 1.00 96.88 411 CYS A N 1
ATOM 3231 C CA . CYS A 1 411 ? -6.123 1.951 23.767 1.00 96.88 411 CYS A CA 1
ATOM 3232 C C . CYS A 1 411 ? -4.968 2.246 22.816 1.00 96.88 411 CYS A C 1
ATOM 3234 O O . CYS A 1 411 ? -4.321 1.331 22.322 1.00 96.88 411 CYS A O 1
ATOM 3236 N N . THR A 1 412 ? -4.716 3.524 22.558 1.00 93.56 412 THR A N 1
ATOM 3237 C CA . THR A 1 412 ? -3.691 4.033 21.647 1.00 93.56 412 THR A CA 1
ATOM 3238 C C . THR A 1 412 ? -2.798 5.028 22.362 1.00 93.56 412 THR A C 1
ATOM 3240 O O . THR A 1 412 ? -3.232 5.749 23.264 1.00 93.56 412 THR A O 1
ATOM 3243 N N . MET A 1 413 ? -1.547 5.098 21.922 1.00 89.06 413 MET A N 1
ATOM 3244 C CA . MET A 1 413 ? -0.570 6.034 22.465 1.00 89.06 413 MET A CA 1
ATOM 3245 C C . MET A 1 413 ? -0.413 7.258 21.566 1.00 89.06 413 MET A C 1
ATOM 3247 O O . MET A 1 413 ? -0.432 7.169 20.339 1.00 89.06 413 MET A O 1
ATOM 3251 N N . ASN A 1 414 ? -0.184 8.397 22.211 1.00 88.00 414 ASN A N 1
ATOM 3252 C CA . ASN A 1 414 ? 0.228 9.668 21.640 1.00 88.00 414 ASN A CA 1
ATOM 3253 C C . ASN A 1 414 ? -0.760 10.288 20.636 1.00 88.00 414 ASN A C 1
ATOM 3255 O O . ASN A 1 414 ? -0.351 11.045 19.757 1.00 88.00 414 ASN A O 1
ATOM 3259 N N . GLY A 1 415 ? -2.046 9.954 20.759 1.00 89.06 415 GLY A N 1
ATOM 3260 C CA . GLY A 1 415 ? -3.121 10.605 20.013 1.00 89.06 415 GLY A CA 1
ATOM 3261 C C . GLY A 1 415 ? -3.389 12.024 20.525 1.00 89.06 415 GLY A C 1
ATOM 3262 O O . GLY A 1 415 ? -3.316 12.288 21.732 1.00 89.06 415 GLY A O 1
ATOM 3263 N N . GLU A 1 416 ? -3.700 12.936 19.606 1.00 88.75 416 GLU A N 1
ATOM 3264 C CA . GLU A 1 416 ? -4.034 14.330 19.897 1.00 88.75 416 GLU A CA 1
ATOM 3265 C C . GLU A 1 416 ? -5.502 14.594 19.564 1.00 88.75 416 GLU A C 1
ATOM 3267 O O . GLU A 1 416 ? -5.897 14.551 18.398 1.00 88.75 416 GLU A O 1
ATOM 3272 N N . ILE A 1 417 ? -6.302 14.869 20.593 1.00 88.50 417 ILE A N 1
ATOM 3273 C CA . ILE A 1 417 ? -7.725 15.193 20.447 1.00 88.50 417 ILE A CA 1
ATOM 3274 C C . ILE A 1 417 ? -7.919 16.675 20.076 1.00 88.50 417 ILE A C 1
ATOM 3276 O O . ILE A 1 417 ? -8.771 17.004 19.254 1.00 88.50 417 ILE A O 1
ATOM 3280 N N . ASP A 1 418 ? -7.033 17.557 20.556 1.00 85.00 418 ASP A N 1
ATOM 3281 C CA . ASP A 1 418 ? -7.075 19.006 20.324 1.00 85.00 418 ASP A CA 1
ATOM 3282 C C . ASP A 1 418 ? -6.322 19.405 19.039 1.00 85.00 418 ASP A C 1
ATOM 3284 O O . ASP A 1 418 ? -5.492 20.317 19.023 1.00 85.00 418 ASP A O 1
ATOM 3288 N N . TYR A 1 419 ? -6.570 18.693 17.939 1.00 81.25 419 TYR A N 1
ATOM 3289 C CA . TYR A 1 419 ? -5.843 18.882 16.676 1.00 81.25 419 TYR A CA 1
ATOM 3290 C C . TYR A 1 419 ? -6.339 20.074 15.831 1.00 81.25 419 TYR A C 1
ATOM 3292 O O . TYR A 1 419 ? -5.759 20.374 14.786 1.00 81.25 419 TYR A O 1
ATOM 3300 N N . GLY A 1 420 ? -7.409 20.748 16.260 1.00 74.81 420 GLY A N 1
ATOM 3301 C CA . GLY A 1 420 ? -8.049 21.865 15.560 1.00 74.81 420 GLY A CA 1
ATOM 3302 C C . GLY A 1 420 ? -9.572 21.717 15.487 1.00 74.81 420 GLY A C 1
ATOM 3303 O O . GLY A 1 420 ? -10.120 20.677 15.837 1.00 74.81 420 GLY A O 1
ATOM 3304 N N . ALA A 1 421 ? -10.265 22.770 15.043 1.00 67.44 421 ALA A N 1
ATOM 3305 C CA . ALA A 1 421 ? -11.716 22.729 14.853 1.00 67.44 421 ALA A CA 1
ATOM 3306 C C . ALA A 1 421 ? -12.094 21.902 13.612 1.00 67.44 421 ALA A C 1
ATOM 3308 O O . ALA A 1 421 ? -11.451 22.022 12.571 1.00 67.44 421 ALA A O 1
ATOM 3309 N N . GLU A 1 422 ? -13.190 21.147 13.688 1.00 66.69 422 GLU A N 1
ATOM 3310 C CA . GLU A 1 422 ? -13.720 20.345 12.570 1.00 66.69 422 GLU A CA 1
ATOM 3311 C C . GLU A 1 422 ? -14.040 21.201 11.336 1.00 66.69 422 GLU A C 1
ATOM 3313 O O . GLU A 1 422 ? -13.840 20.781 10.202 1.00 66.69 422 GLU A O 1
ATOM 3318 N N . THR A 1 423 ? -14.477 22.445 11.551 1.00 63.81 423 THR A N 1
ATOM 3319 C CA . THR A 1 423 ? -14.754 23.421 10.486 1.00 63.81 423 THR A CA 1
ATOM 3320 C C . THR A 1 423 ? -13.501 23.897 9.752 1.00 63.81 423 THR A C 1
ATOM 3322 O O . THR A 1 423 ? -13.614 24.470 8.671 1.00 63.81 423 THR A O 1
ATOM 3325 N N . ALA A 1 424 ? -12.317 23.683 10.334 1.00 61.28 424 ALA A N 1
ATOM 3326 C CA . ALA A 1 424 ? -11.026 23.991 9.727 1.00 61.28 424 ALA A CA 1
ATOM 3327 C C . ALA A 1 424 ? -10.416 22.788 8.987 1.00 61.28 424 ALA A C 1
ATOM 3329 O O . ALA A 1 424 ? -9.360 22.930 8.362 1.00 61.28 424 ALA A O 1
ATOM 3330 N N . GLU A 1 425 ? -11.057 21.615 9.042 1.00 73.00 425 GLU A N 1
ATOM 3331 C CA . GLU A 1 425 ? -10.731 20.522 8.132 1.00 73.00 425 GLU A CA 1
ATOM 3332 C C . GLU A 1 425 ? -11.028 20.947 6.686 1.00 73.00 425 GLU A C 1
ATOM 3334 O O . GLU A 1 425 ? -11.883 21.797 6.430 1.00 73.00 425 GLU A O 1
ATOM 3339 N N . ASP A 1 426 ? -10.251 20.414 5.744 1.00 61.34 426 ASP A N 1
ATOM 3340 C CA . ASP A 1 426 ? -10.157 20.909 4.365 1.00 61.34 426 ASP A CA 1
ATOM 3341 C C . ASP A 1 426 ? -11.491 20.778 3.606 1.00 61.34 426 ASP A C 1
ATOM 3343 O O . ASP A 1 426 ? -11.731 19.744 2.999 1.00 61.34 426 ASP A O 1
ATOM 3347 N N . THR A 1 427 ? -12.343 21.812 3.663 1.00 52.47 427 THR A N 1
ATOM 3348 C CA . THR A 1 427 ? -13.747 21.831 3.204 1.00 52.47 427 THR A CA 1
ATOM 3349 C C . THR A 1 427 ? -13.932 22.453 1.817 1.00 52.47 427 THR A C 1
ATOM 3351 O O . THR A 1 427 ? -13.899 23.675 1.665 1.00 52.47 427 THR A O 1
ATOM 3354 N N . PRO A 1 428 ? -14.192 21.643 0.779 1.00 50.47 428 PRO A N 1
ATOM 3355 C CA . PRO A 1 428 ? -15.019 22.100 -0.348 1.00 50.47 428 PRO A CA 1
ATOM 3356 C C . PRO A 1 428 ? -16.459 21.554 -0.355 1.00 50.47 428 PRO A C 1
ATOM 3358 O O . PRO A 1 428 ? -16.796 20.559 0.278 1.00 50.47 428 PRO A O 1
ATOM 3361 N N . ALA A 1 429 ? -17.310 22.224 -1.141 1.00 49.75 429 ALA A N 1
ATOM 3362 C CA . ALA A 1 429 ? -18.776 22.121 -1.223 1.00 49.75 429 ALA A CA 1
ATOM 3363 C C . ALA A 1 429 ? -19.374 20.783 -1.733 1.00 49.75 429 ALA A C 1
ATOM 3365 O O . ALA A 1 429 ? -20.517 20.764 -2.192 1.00 49.75 429 ALA A O 1
ATOM 3366 N N . THR A 1 430 ? -18.633 19.671 -1.696 1.00 52.72 430 THR A N 1
ATOM 3367 C CA . THR A 1 430 ? -19.052 18.385 -2.289 1.00 52.72 430 THR A CA 1
ATOM 3368 C C . THR A 1 430 ? -19.327 17.340 -1.195 1.00 52.72 430 THR A C 1
ATOM 3370 O O . THR A 1 430 ? -18.599 17.298 -0.208 1.00 52.72 430 THR A O 1
ATOM 3373 N N . PRO A 1 431 ? -20.350 16.474 -1.316 1.00 57.69 431 PRO A N 1
ATOM 3374 C CA . PRO A 1 431 ? -20.554 15.370 -0.373 1.00 57.69 431 PRO A CA 1
ATOM 3375 C C . PRO A 1 431 ? -19.541 14.223 -0.589 1.00 57.69 431 PRO A C 1
ATOM 3377 O O . PRO A 1 431 ? -19.396 13.731 -1.705 1.00 57.69 431 PRO A O 1
ATOM 3380 N N . GLY A 1 432 ? -18.898 13.750 0.490 1.00 67.94 432 GLY A N 1
ATOM 3381 C CA . GLY A 1 432 ? -18.024 12.556 0.509 1.00 67.94 432 GLY A CA 1
ATOM 3382 C C . GLY A 1 432 ? -16.519 12.859 0.558 1.00 67.94 432 GLY A C 1
ATOM 3383 O O . GLY A 1 432 ? -16.100 13.896 0.067 1.00 67.94 432 GLY A O 1
ATOM 3384 N N . TYR A 1 433 ? -15.705 11.970 1.157 1.00 80.50 433 TYR A N 1
ATOM 3385 C CA . TYR A 1 433 ? -14.282 12.252 1.430 1.00 80.50 433 TYR A CA 1
ATOM 3386 C C . TYR A 1 433 ? -13.475 12.532 0.174 1.00 80.50 433 TYR A C 1
ATOM 3388 O O . TYR A 1 433 ? -12.744 13.507 0.187 1.00 80.50 433 TYR A O 1
ATOM 3396 N N . ARG A 1 434 ? -13.606 11.697 -0.863 1.00 83.12 434 ARG A N 1
ATOM 3397 C CA . ARG A 1 434 ? -12.995 11.869 -2.184 1.00 83.12 434 ARG A CA 1
ATOM 3398 C C . ARG A 1 434 ? -14.058 11.705 -3.266 1.00 83.12 434 ARG A C 1
ATOM 3400 O O . ARG A 1 434 ? -14.912 10.825 -3.153 1.00 83.12 434 ARG A O 1
ATOM 3407 N N . ASN A 1 435 ? -14.015 12.532 -4.309 1.00 80.75 435 ASN A N 1
ATOM 3408 C CA . ASN A 1 435 ? -14.806 12.295 -5.521 1.00 80.75 435 ASN A CA 1
ATOM 3409 C C . ASN A 1 435 ? -14.041 11.400 -6.517 1.00 80.75 435 ASN A C 1
ATOM 3411 O O . ASN A 1 435 ? -12.912 10.993 -6.259 1.00 80.75 435 ASN A O 1
ATOM 3415 N N . ALA A 1 436 ? -14.638 11.095 -7.675 1.00 80.75 436 ALA A N 1
ATOM 3416 C CA . ALA A 1 436 ? -13.989 10.264 -8.694 1.00 80.75 436 ALA A CA 1
ATOM 3417 C C . ALA A 1 436 ? -12.637 10.837 -9.161 1.00 80.75 436 ALA A C 1
ATOM 3419 O O . ALA A 1 436 ? -11.725 10.084 -9.472 1.00 80.75 436 ALA A O 1
ATOM 3420 N N . GLN A 1 437 ? -12.486 12.161 -9.156 1.00 80.69 437 GLN A N 1
ATOM 3421 C CA . GLN A 1 437 ? -11.261 12.871 -9.522 1.00 80.69 437 GLN A CA 1
ATOM 3422 C C . GLN A 1 437 ? -10.248 12.952 -8.367 1.00 80.69 437 GLN A C 1
ATOM 3424 O O . GLN A 1 437 ? -9.146 13.441 -8.566 1.00 80.69 437 GLN A O 1
ATOM 3429 N N . GLY A 1 438 ? -10.596 12.476 -7.170 1.00 82.38 438 GLY A N 1
ATOM 3430 C CA . GLY A 1 438 ? -9.741 12.517 -5.989 1.00 82.38 438 GLY A CA 1
ATOM 3431 C C . GLY A 1 438 ? -9.767 13.828 -5.197 1.00 82.38 438 GLY A C 1
ATOM 3432 O O . GLY A 1 438 ? -8.988 13.928 -4.250 1.00 82.38 438 GLY A O 1
ATOM 3433 N N . VAL A 1 439 ? -10.665 14.777 -5.519 1.00 79.88 439 VAL A N 1
ATOM 3434 C CA . VAL A 1 439 ? -10.883 16.013 -4.729 1.00 79.88 439 VAL A CA 1
ATOM 3435 C C . VAL A 1 439 ? -11.372 15.630 -3.345 1.00 79.88 439 VAL A C 1
ATOM 3437 O O . VAL A 1 439 ? -12.326 14.852 -3.256 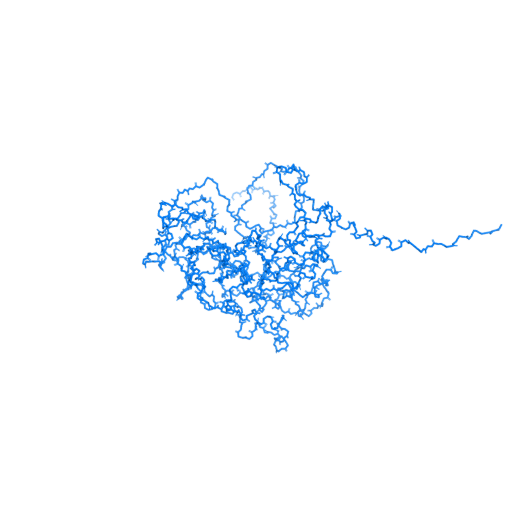1.00 79.88 439 VAL A O 1
ATOM 3440 N N . ARG A 1 440 ? -10.786 16.205 -2.289 1.00 80.06 440 ARG A N 1
ATOM 3441 C CA . ARG A 1 440 ? -11.165 15.876 -0.907 1.00 80.06 440 ARG A CA 1
ATOM 3442 C C . ARG A 1 440 ? -12.123 16.874 -0.265 1.00 80.06 440 ARG A C 1
ATOM 3444 O O . ARG A 1 440 ? -12.151 18.012 -0.709 1.00 80.06 440 ARG A O 1
ATOM 3451 N N . THR A 1 441 ? -12.873 16.472 0.774 1.00 70.12 441 THR A N 1
ATOM 3452 C CA . THR A 1 441 ? -13.877 17.356 1.422 1.00 70.12 441 THR A CA 1
ATOM 3453 C C . THR A 1 441 ? -13.861 17.462 2.954 1.00 70.12 441 THR A C 1
ATOM 3455 O O . THR A 1 441 ? -14.058 18.555 3.453 1.00 70.12 441 THR A O 1
ATOM 3458 N N . LEU A 1 442 ? -13.698 16.382 3.733 1.00 69.25 442 LEU A N 1
ATOM 3459 C CA . LEU A 1 442 ? -13.716 16.423 5.213 1.00 69.25 442 LEU A CA 1
ATOM 3460 C C . LEU A 1 442 ? -13.144 15.142 5.823 1.00 69.25 442 LEU A C 1
ATOM 3462 O O . LEU A 1 442 ? -13.432 14.061 5.316 1.00 69.25 442 LEU A O 1
ATOM 3466 N N . GLY A 1 443 ? -12.461 15.240 6.970 1.00 65.94 443 GLY A N 1
ATOM 3467 C CA . GLY A 1 443 ? -11.908 14.112 7.739 1.00 65.94 443 GLY A CA 1
ATOM 3468 C C . GLY A 1 443 ? -10.383 14.010 7.727 1.00 65.94 443 GLY A C 1
ATOM 3469 O O . GLY A 1 443 ? -9.819 12.959 8.041 1.00 65.94 443 GLY A O 1
ATOM 3470 N N . GLY A 1 444 ? -9.712 15.113 7.397 1.00 71.88 444 GLY A N 1
ATOM 3471 C CA . GLY A 1 444 ? -8.286 15.265 7.620 1.00 71.88 444 GLY A CA 1
ATOM 3472 C C . GLY A 1 444 ? -7.957 16.642 8.178 1.00 71.88 444 GLY A C 1
ATOM 3473 O O . GLY A 1 444 ? -8.420 17.660 7.662 1.00 71.88 444 GLY A O 1
ATOM 3474 N N . ALA A 1 445 ? -7.132 16.678 9.218 1.00 71.06 445 ALA A N 1
ATOM 3475 C CA . ALA A 1 445 ? -6.548 17.925 9.691 1.00 71.06 445 ALA A CA 1
ATOM 3476 C C . ALA A 1 445 ? -5.346 18.287 8.807 1.00 71.06 445 ALA A C 1
ATOM 3478 O O . ALA A 1 445 ? -4.671 17.395 8.293 1.00 71.06 445 ALA A O 1
ATOM 3479 N N . ARG A 1 446 ? -5.086 19.580 8.570 1.00 66.69 446 ARG A N 1
ATOM 3480 C CA . ARG A 1 446 ? -3.961 20.036 7.726 1.00 66.69 446 ARG A CA 1
ATOM 3481 C C . ARG A 1 446 ? -2.625 19.912 8.472 1.00 66.69 446 ARG A C 1
ATOM 3483 O O . ARG A 1 446 ? -2.479 20.465 9.559 1.00 66.69 446 ARG A O 1
ATOM 3490 N N . PHE A 1 447 ? -1.641 19.227 7.874 1.00 57.50 447 PHE A N 1
ATOM 3491 C CA . PHE A 1 447 ? -0.323 18.944 8.480 1.00 57.50 447 PHE A CA 1
ATOM 3492 C C . PHE A 1 447 ? 0.832 19.426 7.592 1.00 57.50 447 PHE A C 1
ATOM 3494 O O . PHE A 1 447 ? 0.966 18.987 6.450 1.00 57.50 447 PHE A O 1
ATOM 3501 N N . GLY A 1 448 ? 1.753 20.233 8.133 1.00 50.25 448 GLY A N 1
ATOM 3502 C CA . GLY A 1 448 ? 2.963 20.693 7.433 1.00 50.25 448 GLY A CA 1
ATOM 3503 C C . GLY A 1 448 ? 3.081 22.215 7.318 1.00 50.25 448 GLY A C 1
ATOM 3504 O O . GLY A 1 448 ? 2.688 22.938 8.227 1.00 50.25 448 GLY A O 1
ATOM 3505 N N . VAL A 1 449 ? 3.669 22.715 6.223 1.00 35.53 449 VAL A N 1
ATOM 3506 C CA . VAL A 1 449 ? 3.919 24.156 6.019 1.00 35.53 449 VAL A CA 1
ATOM 3507 C C . VAL A 1 449 ? 2.597 24.929 6.085 1.00 35.53 449 VAL A C 1
ATOM 3509 O O . VAL A 1 449 ? 1.746 24.787 5.214 1.00 35.53 449 VAL A O 1
ATOM 3512 N N . GLY A 1 450 ? 2.426 25.731 7.140 1.00 42.88 450 GLY A N 1
ATOM 3513 C CA . GLY A 1 450 ? 1.199 26.490 7.409 1.00 42.88 450 GLY A CA 1
ATOM 3514 C C . GLY A 1 450 ? 0.092 25.728 8.158 1.00 42.88 450 GLY A C 1
ATOM 3515 O O . GLY A 1 450 ? -0.923 26.337 8.480 1.00 42.88 450 GLY A O 1
ATOM 3516 N N . GLY A 1 451 ? 0.275 24.438 8.471 1.00 49.00 451 GLY A N 1
ATOM 3517 C CA . GLY A 1 451 ? -0.636 23.630 9.292 1.00 49.00 451 GLY A CA 1
ATOM 3518 C C . GLY A 1 451 ? -0.062 23.389 10.692 1.00 49.00 451 GLY A C 1
ATOM 3519 O O . GLY A 1 451 ? 1.057 22.889 10.822 1.00 49.00 451 GLY A O 1
ATOM 3520 N N . GLY A 1 452 ? -0.817 23.748 11.736 1.00 52.28 452 GLY A N 1
ATOM 3521 C CA . GLY A 1 452 ? -0.446 23.649 13.158 1.00 52.28 452 GLY A CA 1
ATOM 3522 C C . GLY A 1 452 ? -0.330 22.212 13.673 1.00 52.28 452 GLY A C 1
ATOM 3523 O O . GLY A 1 452 ? -1.076 21.802 14.552 1.00 52.28 452 GLY A O 1
ATOM 3524 N N . THR A 1 453 ? 0.601 21.450 13.103 1.00 57.59 453 THR A N 1
ATOM 3525 C CA . THR A 1 453 ? 0.836 20.030 13.389 1.00 57.59 453 THR A CA 1
ATOM 3526 C C . THR A 1 453 ? 1.057 19.816 14.889 1.00 57.59 453 THR A C 1
ATOM 3528 O O . THR A 1 453 ? 1.982 20.417 15.445 1.00 57.59 453 THR A O 1
ATOM 3531 N N . PRO A 1 454 ? 0.278 18.941 15.552 1.00 64.06 454 PRO A N 1
ATOM 3532 C CA . PRO A 1 454 ? 0.622 18.474 16.882 1.00 64.06 454 PRO A CA 1
ATOM 3533 C C . PRO A 1 454 ? 1.996 17.814 16.846 1.00 64.06 454 PRO A C 1
ATOM 3535 O O . PRO A 1 454 ? 2.257 16.947 16.016 1.00 64.06 454 PRO A O 1
ATOM 3538 N N . ASN A 1 455 ? 2.886 18.193 17.760 1.00 68.88 455 ASN A N 1
ATOM 3539 C CA . ASN A 1 455 ? 4.232 17.614 17.797 1.00 68.88 455 ASN A CA 1
ATOM 3540 C C . ASN A 1 455 ? 4.232 16.129 18.206 1.00 68.88 455 ASN A C 1
ATOM 3542 O O . ASN A 1 455 ? 5.291 15.511 18.195 1.00 68.88 455 ASN A O 1
ATOM 3546 N N . PHE A 1 456 ? 3.074 15.568 18.589 1.00 82.44 456 PHE A N 1
ATOM 3547 C CA . PHE A 1 456 ? 2.936 14.216 19.133 1.00 82.44 456 PHE A CA 1
ATOM 3548 C C . PHE A 1 456 ? 4.018 13.944 20.193 1.00 82.44 456 PHE A C 1
ATOM 3550 O O . PHE A 1 456 ? 4.773 12.976 20.131 1.00 82.44 456 PHE A O 1
ATOM 3557 N N . THR A 1 457 ? 4.156 14.870 21.142 1.00 80.75 457 THR A N 1
ATOM 3558 C CA . THR A 1 457 ? 5.147 14.799 22.229 1.00 80.75 457 THR A CA 1
ATOM 3559 C C . THR A 1 457 ? 4.506 14.588 23.590 1.00 80.75 457 THR A C 1
ATOM 3561 O O . THR A 1 457 ? 5.222 14.532 24.584 1.00 80.75 457 THR A O 1
ATOM 3564 N N . LYS A 1 458 ? 3.171 14.537 23.664 1.00 84.19 458 LYS A N 1
ATOM 3565 C CA . LYS A 1 458 ? 2.468 14.496 24.948 1.00 84.19 458 LYS A CA 1
ATOM 3566 C C . LYS A 1 458 ? 2.571 13.123 25.610 1.00 84.19 458 LYS A C 1
ATOM 3568 O O . LYS A 1 458 ? 2.583 13.071 26.826 1.00 84.19 458 LYS A O 1
ATOM 3573 N N . GLY A 1 459 ? 2.649 12.031 24.843 1.00 86.75 459 GLY A N 1
ATOM 3574 C CA . GLY A 1 459 ? 2.669 10.681 25.423 1.00 86.75 459 GLY A CA 1
ATOM 3575 C C . GLY A 1 459 ? 1.337 10.269 26.057 1.00 86.75 459 GLY A C 1
ATOM 3576 O O . GLY A 1 459 ? 1.306 9.423 26.944 1.00 86.75 459 GLY A O 1
ATOM 3577 N N . THR A 1 460 ? 0.235 10.873 25.619 1.00 91.94 460 THR A N 1
ATOM 3578 C CA . THR A 1 460 ? -1.130 10.576 26.069 1.00 91.94 460 THR A CA 1
ATOM 3579 C C . THR A 1 460 ? -1.533 9.145 25.728 1.00 91.94 460 THR A C 1
ATOM 3581 O O . THR A 1 460 ? -1.304 8.681 24.618 1.00 91.94 460 THR A O 1
ATOM 3584 N N . THR A 1 461 ? -2.182 8.445 26.648 1.00 94.69 461 THR A N 1
ATOM 3585 C CA . THR A 1 461 ? -2.833 7.159 26.380 1.00 94.69 461 THR A CA 1
ATOM 3586 C C . THR A 1 461 ? -4.334 7.375 26.370 1.00 94.69 461 THR A C 1
ATOM 3588 O O . THR A 1 461 ? -4.918 7.742 27.388 1.00 94.69 461 THR A O 1
ATOM 3591 N N . TRP A 1 462 ? -4.958 7.147 25.221 1.00 96.88 462 TRP A N 1
ATOM 3592 C CA . TRP A 1 462 ? -6.398 7.288 25.025 1.00 96.88 462 TRP A CA 1
ATOM 3593 C C . TRP A 1 462 ? -7.019 5.928 24.759 1.00 96.88 462 TRP A C 1
ATOM 3595 O O . TRP A 1 462 ? -6.425 5.135 24.040 1.00 96.88 462 TRP A O 1
ATOM 3605 N N . CYS A 1 463 ? -8.220 5.669 25.265 1.00 98.06 463 CYS A N 1
ATOM 3606 C CA . CYS A 1 463 ? -8.972 4.463 24.928 1.00 98.06 463 CYS A CA 1
ATOM 3607 C C . CYS A 1 463 ? -10.283 4.807 24.223 1.00 98.06 463 CYS A C 1
ATOM 3609 O O . CYS A 1 463 ? -11.067 5.612 24.727 1.00 98.06 463 CYS A O 1
ATOM 3611 N N . LEU A 1 464 ? -10.502 4.174 23.073 1.00 98.56 464 LEU A N 1
ATOM 3612 C CA . LEU A 1 464 ? -11.707 4.256 22.260 1.00 98.56 464 LEU A CA 1
ATOM 3613 C C . LEU A 1 464 ? -12.730 3.222 22.719 1.00 98.56 464 LEU A C 1
ATOM 3615 O O . LEU A 1 464 ? -12.444 2.020 22.729 1.00 98.56 464 LEU A O 1
ATOM 3619 N N . ASP A 1 465 ? -13.940 3.683 23.021 1.00 98.38 465 ASP A N 1
ATOM 3620 C CA . ASP A 1 465 ? -15.123 2.826 23.073 1.00 98.38 465 ASP A CA 1
ATOM 3621 C C . ASP A 1 465 ? -15.633 2.553 21.647 1.00 98.38 465 ASP A C 1
ATOM 3623 O O . ASP A 1 465 ? -16.474 3.269 21.102 1.00 98.38 465 ASP A O 1
ATOM 3627 N N . VAL A 1 466 ? -15.078 1.515 21.013 1.00 98.44 466 VAL A N 1
ATOM 3628 C CA . VAL A 1 466 ? -15.398 1.159 19.621 1.00 98.44 466 VAL A CA 1
ATOM 3629 C C . VAL A 1 466 ? -16.866 0.746 19.475 1.00 98.44 466 VAL A C 1
ATOM 3631 O O . VAL A 1 466 ? -17.526 1.128 18.507 1.00 98.44 466 VAL A O 1
ATOM 3634 N N . LEU A 1 467 ? -17.397 -0.031 20.424 1.00 98.12 467 LEU A N 1
ATOM 3635 C CA . LEU A 1 467 ? -18.777 -0.517 20.365 1.00 98.12 467 LEU A CA 1
ATOM 3636 C C . LEU A 1 467 ? -19.781 0.610 20.624 1.00 98.12 467 LEU A C 1
ATOM 3638 O O . LEU A 1 467 ? -20.812 0.658 19.948 1.00 98.12 467 LEU A O 1
ATOM 3642 N N . GLY A 1 468 ? -19.476 1.519 21.554 1.00 98.12 468 GLY A N 1
ATOM 3643 C CA . GLY A 1 468 ? -20.233 2.749 21.774 1.00 98.12 468 GLY A CA 1
ATOM 3644 C C . GLY A 1 468 ? -20.274 3.616 20.518 1.00 98.12 468 GLY A C 1
ATOM 3645 O O . GLY A 1 468 ? -21.362 3.955 20.047 1.00 98.12 468 GLY A O 1
ATOM 3646 N N . ALA A 1 469 ? -19.115 3.865 19.900 1.00 98.44 469 ALA A N 1
ATOM 3647 C CA . ALA A 1 469 ? -19.016 4.647 18.669 1.00 98.44 469 ALA A CA 1
ATOM 3648 C C . ALA A 1 469 ? -19.825 4.039 17.510 1.00 98.44 469 ALA A C 1
ATOM 3650 O O . ALA A 1 469 ? -20.505 4.764 16.785 1.00 98.44 469 ALA A O 1
ATOM 3651 N N . LEU A 1 470 ? -19.798 2.709 17.351 1.00 97.88 470 LEU A N 1
ATOM 3652 C CA . LEU A 1 470 ? -20.551 1.997 16.311 1.00 97.88 470 LEU A CA 1
ATOM 3653 C C . LEU A 1 470 ? -22.076 2.091 16.492 1.00 97.88 470 LEU A C 1
ATOM 3655 O O . LEU A 1 470 ? -22.798 2.225 15.496 1.00 97.88 470 LEU A O 1
ATOM 3659 N N . LYS A 1 471 ? -22.554 1.989 17.741 1.00 97.69 471 LYS A N 1
ATOM 3660 C CA . LYS A 1 471 ? -23.983 1.969 18.111 1.00 97.69 471 LYS A CA 1
ATOM 3661 C C . LYS A 1 471 ? -24.612 3.363 18.191 1.00 97.69 471 LYS A C 1
ATOM 3663 O O . LYS A 1 471 ? -25.836 3.470 18.173 1.00 97.69 471 LYS A O 1
ATOM 3668 N N . ASP A 1 472 ? -23.798 4.408 18.283 1.00 98.31 472 ASP A N 1
ATOM 3669 C CA . ASP A 1 472 ? -24.248 5.794 18.370 1.00 98.31 472 ASP A CA 1
ATOM 3670 C C . ASP A 1 472 ? -25.085 6.194 17.132 1.00 98.31 472 ASP A C 1
ATOM 3672 O O . ASP A 1 472 ? -24.598 6.094 15.999 1.00 98.31 472 ASP A O 1
ATOM 3676 N N . PRO A 1 473 ? -26.336 6.673 17.297 1.00 97.38 473 PRO A N 1
ATOM 3677 C CA . PRO A 1 473 ? -27.148 7.146 16.174 1.00 97.38 473 PRO A CA 1
ATOM 3678 C C . PRO A 1 473 ? -26.504 8.323 15.423 1.00 97.38 473 PRO A C 1
ATOM 3680 O O . PRO A 1 473 ? -26.784 8.518 14.241 1.00 97.38 473 PRO A O 1
ATOM 3683 N N . ASN A 1 474 ? -25.604 9.066 16.074 1.00 96.38 474 ASN A N 1
ATOM 3684 C CA . ASN A 1 474 ? -24.843 10.164 15.488 1.00 96.38 474 ASN A CA 1
ATOM 3685 C C . ASN A 1 474 ? -23.464 9.726 14.962 1.00 96.38 474 ASN A C 1
ATOM 3687 O O . ASN A 1 474 ? -22.624 10.582 14.707 1.00 96.38 474 ASN A O 1
ATOM 3691 N N . ARG A 1 475 ? -23.211 8.424 14.743 1.00 95.88 475 ARG A N 1
ATOM 3692 C CA . ARG A 1 475 ? -21.910 7.906 14.264 1.00 95.88 475 ARG A CA 1
ATOM 3693 C C . ARG A 1 475 ? -21.353 8.606 13.026 1.00 95.88 475 ARG A C 1
ATOM 3695 O O . ARG A 1 475 ? -20.142 8.704 12.881 1.00 95.88 475 ARG A O 1
ATOM 3702 N N . ASN A 1 476 ? -22.224 9.066 12.128 1.00 92.00 476 ASN A N 1
ATOM 3703 C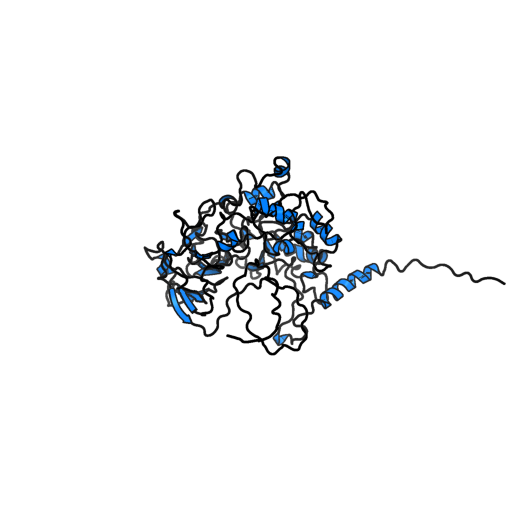 CA . ASN A 1 476 ? -21.825 9.728 10.883 1.00 92.00 476 ASN A CA 1
ATOM 3704 C C . ASN A 1 476 ? -21.640 11.252 11.030 1.00 92.00 476 ASN A C 1
ATOM 3706 O O . ASN A 1 476 ? -21.357 11.922 10.037 1.00 92.00 476 ASN A O 1
ATOM 3710 N N . MET A 1 477 ? -21.827 11.801 12.232 1.00 90.12 477 MET A N 1
ATOM 3711 C CA . MET A 1 477 ? -21.606 13.212 12.535 1.00 90.12 477 MET A CA 1
ATOM 3712 C C . MET A 1 477 ? -20.191 13.396 13.094 1.00 90.12 477 MET A C 1
ATOM 3714 O O . MET A 1 477 ? -19.809 12.627 13.979 1.00 90.12 477 MET A O 1
ATOM 3718 N N . PRO A 1 478 ? -19.422 14.391 12.616 1.00 88.81 478 PRO A N 1
ATOM 3719 C CA . PRO A 1 478 ? -18.146 14.759 13.220 1.00 88.81 478 PRO A CA 1
ATOM 3720 C C . PRO A 1 478 ? -18.277 14.994 14.734 1.00 88.81 478 PRO A C 1
ATOM 3722 O O . PRO A 1 478 ? -19.132 15.770 15.163 1.00 88.81 478 PRO A O 1
ATOM 3725 N N . ALA A 1 479 ? -17.506 14.244 15.526 1.00 90.31 479 ALA A N 1
ATOM 3726 C CA . ALA A 1 479 ? -17.327 14.453 16.961 1.00 90.31 479 ALA A CA 1
ATOM 3727 C C . ALA A 1 479 ? -16.079 13.712 17.480 1.00 90.31 479 ALA A C 1
ATOM 3729 O O . ALA A 1 479 ? -15.427 12.960 16.753 1.00 90.31 479 ALA A O 1
ATOM 3730 N N . GLN A 1 480 ? -15.783 13.874 18.772 1.00 91.56 480 GLN A N 1
ATOM 3731 C CA . GLN A 1 480 ? -14.646 13.250 19.469 1.00 91.56 480 GLN A CA 1
ATOM 3732 C C . GLN A 1 480 ? -15.093 12.474 20.731 1.00 91.56 480 GLN A C 1
ATOM 3734 O O . GLN A 1 480 ? -14.310 12.228 21.645 1.00 91.56 480 GLN A O 1
ATOM 3739 N N . ASN A 1 481 ? -16.372 12.088 20.801 1.00 92.81 481 ASN A N 1
ATOM 3740 C CA . ASN A 1 481 ? -17.073 11.769 22.055 1.00 92.81 481 ASN A CA 1
ATOM 3741 C C . ASN A 1 481 ? -16.742 10.398 22.664 1.00 92.81 481 ASN A C 1
ATOM 3743 O O . ASN A 1 481 ? -17.110 10.132 23.805 1.00 92.81 481 ASN A O 1
ATOM 3747 N N . HIS A 1 482 ? -16.082 9.517 21.912 1.00 97.62 482 HIS A N 1
ATOM 3748 C CA . HIS A 1 482 ? -15.879 8.114 22.305 1.00 97.62 482 HIS A CA 1
ATOM 3749 C C . HIS A 1 482 ? -14.470 7.812 22.827 1.00 97.62 482 HIS A C 1
ATOM 3751 O O . HIS A 1 482 ? -14.109 6.650 23.012 1.00 97.62 482 HIS A O 1
ATOM 3757 N N . TRP A 1 483 ? -13.675 8.851 23.092 1.00 97.75 483 TRP A N 1
ATOM 3758 C CA . TRP A 1 483 ? -12.325 8.737 23.637 1.00 97.75 483 TRP A CA 1
ATOM 3759 C C . TRP A 1 483 ? -12.282 9.052 25.131 1.00 97.75 483 TRP A C 1
ATOM 3761 O O . TRP A 1 483 ? -12.862 10.025 25.604 1.00 97.75 483 TRP A O 1
ATOM 3771 N N . THR A 1 484 ? -11.542 8.247 25.890 1.00 97.56 484 THR A N 1
ATOM 3772 C CA . THR A 1 484 ? -11.236 8.509 27.302 1.00 97.56 484 THR A CA 1
ATOM 3773 C C . THR A 1 484 ? -9.728 8.615 27.482 1.00 97.56 484 THR A C 1
ATOM 3775 O O . THR A 1 484 ? -9.011 7.678 27.132 1.00 97.56 484 THR A O 1
ATOM 3778 N N . LEU A 1 485 ? -9.241 9.732 28.030 1.00 97.12 485 LEU A N 1
ATOM 3779 C CA . LEU A 1 485 ? -7.841 9.850 28.435 1.00 97.12 485 LEU A CA 1
ATOM 3780 C C . LEU A 1 485 ? -7.623 8.969 29.665 1.00 97.12 485 LEU A C 1
ATOM 3782 O O . LEU A 1 485 ? -8.328 9.118 30.661 1.00 97.12 485 LEU A O 1
ATOM 3786 N N . VAL A 1 486 ? -6.661 8.056 29.585 1.00 95.69 486 VAL A N 1
ATOM 3787 C CA . VAL A 1 486 ? -6.322 7.140 30.679 1.00 95.69 486 VAL A CA 1
ATOM 3788 C C . VAL A 1 486 ? -5.134 7.651 31.472 1.00 95.69 486 VAL A C 1
ATOM 3790 O O . VAL A 1 486 ? -5.202 7.701 32.695 1.00 95.69 486 VAL A O 1
ATOM 3793 N N . ASP A 1 487 ? -4.057 8.028 30.786 1.00 94.50 487 ASP A N 1
ATOM 3794 C CA . ASP A 1 487 ? -2.835 8.507 31.431 1.00 94.50 487 ASP A CA 1
ATOM 3795 C C . ASP A 1 487 ? -1.959 9.297 30.447 1.00 94.50 487 ASP A C 1
ATOM 3797 O O . ASP A 1 487 ? -2.250 9.372 29.252 1.00 94.50 487 ASP A O 1
ATOM 3801 N N . THR A 1 488 ? -0.878 9.895 30.936 1.00 93.81 488 THR A N 1
ATOM 3802 C CA . THR A 1 488 ? 0.136 10.586 30.135 1.00 93.81 488 THR A CA 1
ATOM 3803 C C . THR A 1 488 ? 1.529 10.122 30.551 1.00 93.81 488 THR A C 1
ATOM 3805 O O . THR A 1 488 ? 1.965 10.360 31.675 1.00 93.81 488 THR A O 1
ATOM 3808 N N . ALA A 1 489 ? 2.242 9.466 29.635 1.00 88.88 489 ALA A N 1
ATOM 3809 C CA . ALA A 1 489 ? 3.592 8.976 29.878 1.00 88.88 489 ALA A CA 1
ATOM 3810 C C . ALA A 1 489 ? 4.587 10.130 30.093 1.00 88.88 489 ALA A C 1
ATOM 3812 O O . ALA A 1 489 ? 4.492 11.184 29.466 1.00 88.88 489 ALA A O 1
ATOM 3813 N N . SER A 1 490 ? 5.597 9.904 30.938 1.00 86.12 490 SER A N 1
ATOM 3814 C CA . SER A 1 490 ? 6.672 10.875 31.196 1.00 86.12 490 SER A CA 1
ATOM 3815 C C . SER A 1 490 ? 7.621 11.071 30.007 1.00 86.12 490 SER A C 1
ATOM 3817 O O . SER A 1 490 ? 8.288 12.102 29.913 1.00 86.12 490 SER A O 1
ATOM 3819 N N . GLU A 1 491 ? 7.683 10.097 29.096 1.00 81.38 491 GLU A N 1
ATOM 3820 C CA . GLU A 1 491 ? 8.458 10.145 27.860 1.00 81.38 491 GLU A CA 1
ATOM 3821 C C . GLU A 1 491 ? 7.688 9.441 26.737 1.00 81.38 491 GLU A C 1
ATOM 3823 O O . GLU A 1 491 ? 7.078 8.393 26.947 1.00 81.38 491 GLU A O 1
ATOM 3828 N N . VAL A 1 492 ? 7.756 9.992 25.522 1.00 79.12 492 VAL A N 1
ATOM 3829 C CA . VAL A 1 492 ? 7.235 9.345 24.316 1.00 79.12 492 VAL A CA 1
ATOM 3830 C C . VAL A 1 492 ? 8.274 9.354 23.206 1.00 79.12 492 VAL A C 1
ATOM 3832 O O . VAL A 1 492 ? 8.973 10.344 22.984 1.00 79.12 492 VAL A O 1
ATOM 3835 N N . ARG A 1 493 ? 8.366 8.232 22.490 1.00 76.56 493 ARG A N 1
ATOM 3836 C CA . ARG A 1 493 ? 9.235 8.060 21.323 1.00 76.56 493 ARG A CA 1
ATOM 3837 C C . ARG A 1 493 ? 8.380 7.647 20.131 1.00 76.56 493 ARG A C 1
ATOM 3839 O O . ARG A 1 493 ? 8.264 6.452 19.863 1.00 76.56 493 ARG A O 1
ATOM 3846 N N . PRO A 1 494 ? 7.722 8.606 19.456 1.00 66.69 494 PRO A N 1
ATOM 3847 C CA . PRO A 1 494 ? 6.894 8.280 18.308 1.00 66.69 494 PRO A CA 1
ATOM 3848 C C . PRO A 1 494 ? 7.742 7.657 17.199 1.00 66.69 494 PRO A C 1
ATOM 3850 O O . PRO A 1 494 ? 8.929 7.968 17.044 1.00 66.69 494 PRO A O 1
ATOM 3853 N N . TYR A 1 495 ? 7.115 6.789 16.407 1.00 66.12 495 TYR A N 1
ATOM 3854 C CA . TYR A 1 495 ? 7.746 6.242 15.216 1.00 66.12 495 TYR A CA 1
ATOM 3855 C C . TYR A 1 495 ? 8.188 7.380 14.284 1.00 66.12 495 TYR A C 1
ATOM 3857 O O . TYR A 1 495 ? 7.405 8.267 13.944 1.00 66.12 495 TYR A O 1
ATOM 3865 N N . CYS A 1 496 ? 9.456 7.343 13.871 1.00 53.66 496 CYS A N 1
ATOM 3866 C CA . CYS A 1 496 ? 10.052 8.309 12.957 1.00 53.66 496 CYS A CA 1
ATOM 3867 C C . CYS A 1 496 ? 10.685 7.569 11.779 1.00 53.66 496 CYS A C 1
ATOM 3869 O O . CYS A 1 496 ? 11.541 6.704 11.972 1.00 53.66 496 CYS A O 1
ATOM 3871 N N . VAL A 1 497 ? 10.320 7.948 10.554 1.00 46.97 497 VAL A N 1
ATOM 3872 C CA . VAL A 1 497 ? 11.054 7.518 9.360 1.00 46.97 497 VAL A CA 1
ATOM 3873 C C . VAL A 1 497 ? 12.255 8.441 9.194 1.00 46.97 497 VAL A C 1
ATOM 3875 O O . VAL A 1 497 ? 12.101 9.637 8.953 1.00 46.97 497 VAL A O 1
ATOM 3878 N N . VAL A 1 498 ? 13.466 7.898 9.320 1.00 29.17 498 VAL A N 1
ATOM 3879 C CA . VAL A 1 498 ? 14.699 8.649 9.052 1.00 29.17 498 VAL A CA 1
ATOM 3880 C C . VAL A 1 498 ? 14.879 8.763 7.538 1.00 29.17 498 VAL A C 1
ATOM 3882 O O . VAL A 1 498 ? 15.522 7.927 6.905 1.00 29.17 498 VAL A O 1
ATOM 3885 N N . HIS A 1 499 ? 14.298 9.796 6.934 1.00 30.67 499 HIS A N 1
ATOM 3886 C CA . HIS A 1 499 ? 14.698 10.221 5.599 1.00 30.67 499 HIS A CA 1
ATOM 3887 C C . HIS A 1 499 ? 15.929 11.123 5.736 1.00 30.67 499 HIS A C 1
ATOM 3889 O O . HIS A 1 499 ? 15.800 12.269 6.142 1.00 30.67 499 HIS A O 1
ATOM 3895 N N . ASP A 1 500 ? 17.101 10.549 5.441 1.00 27.00 500 ASP A N 1
ATOM 3896 C CA . ASP A 1 500 ? 18.326 11.181 4.915 1.00 27.00 500 ASP A CA 1
ATOM 3897 C C . ASP A 1 500 ? 19.615 10.718 5.629 1.00 27.00 500 ASP A C 1
ATOM 3899 O O . ASP A 1 500 ? 20.145 11.350 6.544 1.00 27.00 500 ASP A O 1
ATOM 3903 N N . LEU A 1 501 ? 20.166 9.588 5.170 1.00 24.06 501 LEU A N 1
ATOM 3904 C CA . LEU A 1 501 ? 21.580 9.255 5.361 1.00 24.06 501 LEU A CA 1
ATOM 3905 C C . LEU A 1 501 ? 22.407 9.968 4.276 1.00 24.06 501 LEU A C 1
ATOM 3907 O O . LEU A 1 501 ? 22.997 9.334 3.398 1.00 24.06 501 LEU A O 1
ATOM 3911 N N . ARG A 1 502 ? 22.499 11.300 4.331 1.00 24.59 502 ARG A N 1
ATOM 3912 C CA . ARG A 1 502 ? 23.560 12.017 3.612 1.00 24.59 502 ARG A CA 1
ATOM 3913 C C . ARG A 1 502 ? 24.900 11.700 4.272 1.00 24.59 502 ARG A C 1
ATOM 3915 O O . ARG A 1 502 ? 25.228 12.216 5.333 1.00 24.59 502 ARG A O 1
ATOM 3922 N N . HIS A 1 503 ? 25.638 10.808 3.615 1.00 27.00 503 HIS A N 1
ATOM 3923 C CA . HIS A 1 503 ? 27.092 10.617 3.644 1.00 27.00 503 HIS A CA 1
ATOM 3924 C C . HIS A 1 503 ? 27.782 10.996 4.963 1.00 27.00 503 HIS A C 1
ATOM 3926 O O . HIS A 1 503 ? 28.161 12.148 5.192 1.00 27.00 503 HIS A O 1
ATOM 3932 N N . GLY A 1 504 ? 28.048 9.984 5.789 1.00 23.22 504 GLY A N 1
ATOM 3933 C CA . GLY A 1 504 ? 28.986 10.105 6.894 1.00 23.22 504 GLY A CA 1
ATOM 3934 C C . GLY A 1 504 ? 30.370 10.509 6.385 1.00 23.22 504 GLY A C 1
ATOM 3935 O O . GLY A 1 504 ? 31.161 9.668 5.974 1.00 23.22 504 GLY A O 1
ATOM 3936 N N . ARG A 1 505 ? 30.710 11.799 6.474 1.00 24.11 505 ARG A N 1
ATOM 3937 C CA . ARG A 1 505 ? 32.098 12.152 6.772 1.00 24.11 505 ARG A CA 1
ATOM 3938 C C . ARG A 1 505 ? 32.333 11.711 8.207 1.00 24.11 505 ARG A C 1
ATOM 3940 O O . ARG A 1 505 ? 31.719 12.267 9.116 1.00 24.11 505 ARG A O 1
ATOM 3947 N N . GLN A 1 506 ? 33.206 10.722 8.392 1.00 27.66 506 GLN A N 1
ATOM 3948 C CA . GLN A 1 506 ? 33.824 10.430 9.682 1.00 27.66 506 GLN A CA 1
ATOM 3949 C C . GLN A 1 506 ? 34.289 11.756 10.300 1.00 27.66 506 GLN A C 1
ATOM 3951 O O . GLN A 1 506 ? 35.244 12.373 9.829 1.00 27.66 506 GLN A O 1
ATOM 3956 N N . ARG A 1 507 ? 33.586 12.230 11.330 1.00 24.84 507 ARG A N 1
ATOM 3957 C CA . ARG A 1 507 ? 34.144 13.204 12.265 1.00 24.84 507 ARG A CA 1
ATOM 3958 C C . ARG A 1 507 ? 34.714 12.405 13.427 1.00 24.84 507 ARG A C 1
ATOM 3960 O O . ARG A 1 507 ? 34.047 11.531 13.970 1.00 24.84 507 ARG A O 1
ATOM 3967 N N . SER A 1 508 ? 35.981 12.675 13.715 1.00 28.31 508 SER A N 1
ATOM 3968 C CA . SER A 1 508 ? 36.826 11.987 14.688 1.00 28.31 508 SER A CA 1
ATOM 3969 C C . SER A 1 508 ? 36.217 11.907 16.091 1.00 28.31 508 SER A C 1
ATOM 3971 O O . SER A 1 508 ? 35.504 12.813 16.515 1.00 28.31 508 SER A O 1
ATOM 3973 N N . ASP A 1 509 ? 36.626 10.867 16.817 1.00 29.81 509 ASP A N 1
ATOM 3974 C CA . ASP A 1 509 ? 36.202 10.344 18.129 1.00 29.81 509 ASP A CA 1
ATOM 3975 C C . ASP A 1 509 ? 36.212 11.298 19.357 1.00 29.81 509 ASP A C 1
ATOM 3977 O O . ASP A 1 509 ? 36.253 10.841 20.499 1.00 29.81 509 ASP A O 1
ATOM 3981 N N . ARG A 1 510 ? 36.163 12.626 19.186 1.00 27.50 510 ARG A N 1
ATOM 3982 C CA . ARG A 1 510 ? 36.232 13.598 20.300 1.00 27.50 510 ARG A CA 1
ATOM 3983 C C . ARG A 1 510 ? 34.902 14.197 20.780 1.00 27.50 510 ARG A C 1
ATOM 3985 O O . ARG A 1 510 ? 34.919 14.858 21.811 1.00 27.50 510 ARG A O 1
ATOM 3992 N N . ASP A 1 511 ? 33.762 13.889 20.157 1.00 29.31 511 ASP A N 1
ATOM 3993 C CA . ASP A 1 511 ? 32.447 14.473 20.516 1.00 29.31 511 ASP A CA 1
ATOM 3994 C C . ASP A 1 511 ? 31.450 13.492 21.186 1.00 29.31 511 ASP A C 1
ATOM 3996 O O . ASP A 1 511 ? 30.234 13.675 21.129 1.00 29.31 511 ASP A O 1
ATOM 4000 N N . ARG A 1 512 ? 31.921 12.454 21.896 1.00 31.28 512 ARG A N 1
ATOM 4001 C CA . ARG A 1 512 ? 31.045 11.465 22.579 1.00 31.28 512 ARG A CA 1
ATOM 4002 C C . ARG A 1 512 ? 30.308 11.969 23.841 1.00 31.28 512 ARG A C 1
ATOM 4004 O O . ARG A 1 512 ? 29.740 11.157 24.564 1.00 31.28 512 ARG A O 1
ATOM 4011 N N . ARG A 1 513 ? 30.282 13.274 24.152 1.00 26.67 513 ARG A N 1
ATOM 4012 C CA . ARG A 1 513 ? 29.628 13.802 25.382 1.00 26.67 513 ARG A CA 1
ATOM 4013 C C . ARG A 1 513 ? 28.549 14.865 25.168 1.00 26.67 513 ARG A C 1
ATOM 4015 O O . ARG A 1 513 ? 28.218 15.593 26.097 1.00 26.67 513 ARG A O 1
ATOM 4022 N N . ALA A 1 514 ? 27.938 14.920 23.990 1.00 26.64 514 ALA A N 1
ATOM 4023 C CA . ALA A 1 514 ? 26.743 15.734 23.783 1.00 26.64 514 ALA A CA 1
ATOM 4024 C C . ALA A 1 514 ? 25.738 15.020 22.871 1.00 26.64 514 ALA A C 1
ATOM 4026 O O . ALA A 1 514 ? 25.537 15.403 21.721 1.00 26.64 514 ALA A O 1
ATOM 4027 N N . HIS A 1 515 ? 25.053 13.999 23.394 1.00 26.98 515 HIS A N 1
ATOM 4028 C CA . HIS A 1 515 ? 23.780 13.554 22.820 1.00 26.98 515 HIS A CA 1
ATOM 4029 C C . HIS A 1 515 ? 22.715 14.635 23.075 1.00 26.98 515 HIS A C 1
ATOM 4031 O O . HIS A 1 515 ? 21.838 14.491 23.921 1.00 26.98 515 HIS A O 1
ATOM 4037 N N . ARG A 1 516 ? 22.796 15.762 22.353 1.00 26.77 516 ARG A N 1
ATOM 4038 C CA . ARG A 1 516 ? 21.632 16.630 22.167 1.00 26.77 516 ARG A CA 1
ATOM 4039 C C . ARG A 1 516 ? 20.692 15.922 21.197 1.00 26.77 516 ARG A C 1
ATOM 4041 O O . ARG A 1 516 ? 21.035 15.694 20.039 1.00 26.77 516 ARG A O 1
ATOM 4048 N N . LEU A 1 517 ? 19.537 15.557 21.744 1.00 31.97 517 LEU A N 1
ATOM 4049 C CA . LEU A 1 517 ? 18.312 15.108 21.093 1.00 31.97 517 LEU A CA 1
ATOM 4050 C C . LEU A 1 517 ? 18.164 15.734 19.699 1.00 31.97 517 LEU A C 1
ATOM 4052 O O . LEU A 1 517 ? 17.986 16.947 19.568 1.00 31.97 517 LEU A O 1
ATOM 4056 N N . ARG A 1 518 ? 18.262 14.913 18.649 1.00 27.39 518 ARG A N 1
ATOM 4057 C CA . ARG A 1 518 ? 17.860 15.339 17.305 1.00 27.39 518 ARG A CA 1
ATOM 4058 C C . ARG A 1 518 ? 16.334 15.439 17.308 1.00 27.39 518 ARG A C 1
ATOM 4060 O O . ARG A 1 518 ? 15.670 14.509 17.758 1.00 27.39 518 ARG A O 1
ATOM 4067 N N . ARG A 1 519 ? 15.800 16.583 16.870 1.00 28.45 519 ARG A N 1
ATOM 4068 C CA . ARG A 1 519 ? 14.355 16.823 16.738 1.00 28.45 519 ARG A CA 1
ATOM 4069 C C . ARG A 1 519 ? 13.719 15.716 15.897 1.00 28.45 519 ARG A C 1
ATOM 4071 O O . ARG A 1 519 ? 14.228 15.400 14.824 1.00 28.45 519 ARG A O 1
ATOM 4078 N N . CYS A 1 520 ? 12.595 15.185 16.369 1.00 33.78 520 CYS A N 1
ATOM 4079 C CA . CYS A 1 520 ? 11.635 14.495 15.518 1.00 33.78 520 CYS A CA 1
ATOM 4080 C C . CYS A 1 520 ? 10.977 15.568 14.644 1.00 33.78 520 CYS A C 1
ATOM 4082 O O . CYS A 1 520 ? 10.016 16.204 15.065 1.00 33.78 520 CYS A O 1
ATOM 4084 N N . GLU A 1 521 ? 11.555 15.864 13.483 1.00 31.84 521 GLU A N 1
ATOM 4085 C CA . GLU A 1 521 ? 10.839 16.632 12.467 1.00 31.84 521 GLU A CA 1
ATOM 4086 C C . GLU A 1 521 ? 10.005 15.640 11.644 1.00 31.84 521 GLU A C 1
ATOM 4088 O O . GLU A 1 521 ? 10.559 14.646 11.163 1.00 31.84 521 GLU A O 1
ATOM 4093 N N . PRO A 1 522 ? 8.684 15.850 11.491 1.00 30.94 522 PRO A N 1
ATOM 4094 C CA . PRO A 1 522 ? 7.907 15.087 10.522 1.00 30.94 522 PRO A CA 1
ATOM 4095 C C . PRO A 1 522 ? 8.545 15.306 9.151 1.00 30.94 522 PRO A C 1
ATOM 4097 O O . PRO A 1 522 ? 8.916 16.439 8.855 1.00 30.94 522 PRO A O 1
ATOM 4100 N N . ALA A 1 523 ? 8.694 14.236 8.359 1.00 32.03 523 ALA A N 1
ATOM 4101 C CA . ALA A 1 523 ? 9.382 14.211 7.064 1.00 32.03 523 ALA A CA 1
ATOM 4102 C C . ALA A 1 523 ? 9.346 15.578 6.352 1.00 32.03 523 ALA A C 1
ATOM 4104 O O . ALA A 1 523 ? 8.336 15.969 5.759 1.00 32.03 523 ALA A O 1
ATOM 4105 N N . MET A 1 524 ? 10.436 16.336 6.491 1.00 29.66 524 MET A N 1
ATOM 4106 C CA . MET A 1 524 ? 10.583 17.644 5.873 1.00 29.66 524 MET A CA 1
ATOM 4107 C C . MET A 1 524 ? 10.773 17.408 4.381 1.00 29.66 524 MET A C 1
ATOM 4109 O O . MET A 1 524 ? 11.720 16.749 3.947 1.00 29.66 524 MET A O 1
ATOM 4113 N N . GLY A 1 525 ? 9.852 17.935 3.577 1.00 30.77 525 GLY A N 1
ATOM 4114 C CA . GLY A 1 525 ? 10.048 18.016 2.142 1.00 30.77 525 GLY A CA 1
ATOM 4115 C C . GLY A 1 525 ? 11.280 18.872 1.864 1.00 30.77 525 GLY A C 1
ATOM 4116 O O . GLY A 1 525 ? 11.257 20.076 2.091 1.00 30.77 525 GLY A O 1
ATOM 4117 N N . GLU A 1 526 ? 12.365 18.269 1.374 1.00 27.17 526 GLU A N 1
ATOM 4118 C CA . GLU A 1 526 ? 13.485 19.056 0.858 1.00 27.17 526 GLU A CA 1
ATOM 4119 C C . GLU A 1 526 ? 12.994 19.965 -0.273 1.00 27.17 526 GLU A C 1
ATOM 4121 O O . GLU A 1 526 ? 12.496 19.500 -1.302 1.00 27.17 526 GLU A O 1
ATOM 4126 N N . GLY A 1 527 ? 13.090 21.266 -0.029 1.00 28.52 527 GLY A N 1
ATOM 4127 C CA . GLY A 1 527 ? 12.603 22.331 -0.894 1.00 28.52 527 GLY A CA 1
ATOM 4128 C C . GLY A 1 527 ? 13.037 23.689 -0.355 1.00 28.52 527 GLY A C 1
ATOM 4129 O O . GLY A 1 527 ? 12.229 24.599 -0.241 1.00 28.52 527 GLY A O 1
ATOM 4130 N N . GLY A 1 528 ? 14.306 23.814 0.033 1.00 23.42 528 GLY A N 1
ATOM 4131 C CA . GLY A 1 528 ? 14.898 25.076 0.456 1.00 23.42 528 GLY A CA 1
ATOM 4132 C C . GLY A 1 528 ? 16.373 25.095 0.097 1.00 23.42 528 GLY A C 1
ATOM 4133 O O . GLY A 1 528 ? 17.193 24.500 0.790 1.00 23.42 528 GLY A O 1
ATOM 4134 N N . GLN A 1 529 ? 16.722 25.774 -0.995 1.00 24.09 529 GLN A N 1
ATOM 4135 C CA . GLN A 1 529 ? 18.081 26.280 -1.149 1.00 24.09 529 GLN A CA 1
ATOM 4136 C C . GLN A 1 529 ? 18.379 27.155 0.075 1.00 24.09 529 GLN A C 1
ATOM 4138 O O . GLN A 1 529 ? 17.629 28.086 0.367 1.00 24.09 529 GLN A O 1
ATOM 4143 N N . HIS A 1 530 ? 19.456 26.857 0.801 1.00 22.73 530 HIS A N 1
ATOM 4144 C CA . HIS A 1 530 ? 19.982 27.786 1.794 1.00 22.73 530 HIS A CA 1
ATOM 4145 C C . HIS A 1 530 ? 20.242 29.141 1.114 1.00 22.73 530 HIS A C 1
ATOM 4147 O O . HIS A 1 530 ? 20.932 29.160 0.088 1.00 22.73 530 HIS A O 1
ATOM 4153 N N . PRO A 1 531 ? 19.769 30.275 1.663 1.00 23.39 531 PRO A N 1
ATOM 4154 C CA . PRO A 1 531 ? 20.318 31.559 1.267 1.00 23.39 531 PRO A CA 1
ATOM 4155 C C . PRO A 1 531 ? 21.808 31.539 1.612 1.00 23.39 531 PRO A C 1
ATOM 4157 O O . PRO A 1 531 ? 22.205 31.121 2.704 1.00 23.39 531 PRO A O 1
ATOM 4160 N N . ALA A 1 532 ? 22.635 31.935 0.645 1.00 24.52 532 ALA A N 1
ATOM 4161 C CA . ALA A 1 532 ? 24.063 32.109 0.835 1.00 24.52 532 ALA A CA 1
ATOM 4162 C C . ALA A 1 532 ? 24.311 32.895 2.129 1.00 24.52 532 ALA A C 1
ATOM 4164 O O . ALA A 1 532 ? 23.689 33.932 2.360 1.00 24.52 532 ALA A O 1
ATOM 4165 N N . ALA A 1 533 ? 25.205 32.379 2.972 1.00 25.06 533 ALA A N 1
ATOM 4166 C CA . ALA A 1 533 ? 25.645 33.056 4.177 1.00 25.06 533 ALA A CA 1
ATOM 4167 C C . ALA A 1 533 ? 26.099 34.477 3.817 1.00 25.06 533 ALA A C 1
ATOM 4169 O O . ALA A 1 533 ? 27.147 34.668 3.194 1.00 25.06 533 ALA A O 1
ATOM 4170 N N . ALA A 1 534 ? 25.302 35.472 4.206 1.00 24.53 534 ALA A N 1
ATOM 4171 C CA . ALA A 1 534 ? 25.753 36.845 4.262 1.00 24.53 534 ALA A CA 1
ATOM 4172 C C . ALA A 1 534 ? 26.934 36.870 5.236 1.00 24.53 534 ALA A C 1
ATOM 4174 O O . ALA A 1 534 ? 26.785 36.602 6.431 1.00 24.53 534 ALA A O 1
ATOM 4175 N N . ARG A 1 535 ? 28.133 37.123 4.705 1.00 25.66 535 ARG A N 1
ATOM 4176 C CA . ARG A 1 535 ? 29.301 37.440 5.518 1.00 25.66 535 ARG A CA 1
ATOM 4177 C C . ARG A 1 535 ? 28.962 38.716 6.280 1.00 25.66 535 ARG A C 1
ATOM 4179 O O . ARG A 1 535 ? 28.907 39.788 5.689 1.00 25.66 535 ARG A O 1
ATOM 4186 N N . HIS A 1 536 ? 28.705 38.583 7.576 1.00 25.52 536 HIS A N 1
ATOM 4187 C CA . HIS A 1 536 ? 28.741 39.717 8.482 1.00 25.52 536 HIS A CA 1
ATOM 4188 C C . HIS A 1 536 ? 30.196 40.162 8.592 1.00 25.52 536 HIS A C 1
ATOM 4190 O O . HIS A 1 536 ? 31.015 39.516 9.245 1.00 25.52 536 HIS A O 1
ATOM 4196 N N . ASP A 1 537 ? 30.497 41.246 7.890 1.00 26.02 537 ASP A N 1
ATOM 4197 C CA . ASP A 1 537 ? 31.716 42.013 8.053 1.00 26.02 537 ASP A CA 1
ATOM 4198 C C . ASP A 1 537 ? 31.657 42.684 9.434 1.00 26.02 537 ASP A C 1
ATOM 4200 O O . ASP A 1 537 ? 30.748 43.465 9.733 1.00 26.02 537 ASP A O 1
ATOM 4204 N N . GLN A 1 538 ? 32.583 42.322 10.320 1.00 26.06 538 GLN A N 1
ATOM 4205 C CA . GLN A 1 538 ? 32.809 43.067 11.552 1.00 26.06 538 GLN A CA 1
ATOM 4206 C C . GLN A 1 538 ? 33.626 44.309 11.199 1.00 26.06 538 GLN A C 1
ATOM 4208 O O . GLN A 1 538 ? 34.804 44.206 10.866 1.00 26.06 538 GLN A O 1
ATOM 4213 N N . GLY A 1 539 ? 33.019 45.491 11.307 1.00 24.75 539 GLY A N 1
ATOM 4214 C CA . GLY A 1 539 ? 33.700 46.732 10.957 1.00 24.75 539 GLY A CA 1
ATOM 4215 C C . GLY A 1 539 ? 33.089 47.989 11.566 1.00 24.75 539 GLY A C 1
ATOM 4216 O O . GLY A 1 539 ? 32.361 48.704 10.898 1.00 24.75 539 GLY A O 1
ATOM 4217 N N . ARG A 1 540 ? 33.523 48.288 12.796 1.00 26.81 540 ARG A N 1
ATOM 4218 C CA . ARG A 1 540 ? 33.640 49.618 13.432 1.00 26.81 540 ARG A CA 1
ATOM 4219 C C . ARG A 1 540 ? 32.385 50.379 13.883 1.00 26.81 540 ARG A C 1
ATOM 4221 O O . ARG A 1 540 ? 31.596 50.913 13.116 1.00 26.81 540 ARG A O 1
ATOM 4228 N N . ALA A 1 541 ? 32.376 50.581 15.198 1.00 26.08 541 ALA A N 1
ATOM 4229 C CA . ALA A 1 541 ? 31.747 51.687 15.894 1.00 26.08 541 ALA A CA 1
ATOM 4230 C C . ALA A 1 541 ? 32.246 53.061 15.403 1.00 26.08 541 ALA A C 1
ATOM 4232 O O . ALA A 1 541 ? 33.451 53.260 15.249 1.00 26.08 541 ALA A O 1
ATOM 4233 N N . ALA A 1 542 ? 31.328 54.024 15.295 1.00 27.30 542 ALA A N 1
ATOM 4234 C CA . ALA A 1 542 ? 31.561 55.425 15.642 1.00 27.30 542 ALA A CA 1
ATOM 4235 C C . ALA A 1 542 ? 30.214 56.135 15.844 1.00 27.30 542 ALA A C 1
ATOM 4237 O O . ALA A 1 542 ? 29.405 56.255 14.930 1.00 27.30 542 ALA A O 1
ATOM 4238 N N . ALA A 1 543 ? 29.991 56.602 17.070 1.00 27.94 543 ALA A N 1
ATOM 4239 C CA . ALA A 1 543 ? 28.922 57.516 17.429 1.00 27.94 543 ALA A CA 1
ATOM 4240 C C . ALA A 1 543 ? 29.109 58.884 16.756 1.00 27.94 543 ALA A C 1
ATOM 4242 O O . ALA A 1 543 ? 30.243 59.359 16.665 1.00 27.94 543 ALA A O 1
ATOM 4243 N N . ARG A 1 544 ? 28.000 59.558 16.422 1.00 29.11 544 ARG A N 1
ATOM 4244 C CA . ARG A 1 544 ? 27.755 60.983 16.718 1.00 29.11 544 ARG A CA 1
ATOM 4245 C C . ARG A 1 544 ? 26.361 61.406 16.235 1.00 29.11 544 ARG A C 1
ATOM 4247 O O . ARG A 1 544 ? 26.128 61.395 15.039 1.00 29.11 544 ARG A O 1
ATOM 4254 N N . ARG A 1 545 ? 25.571 61.825 17.233 1.00 32.28 545 ARG A N 1
ATOM 4255 C CA . ARG A 1 545 ? 24.447 62.781 17.258 1.00 32.28 545 ARG A CA 1
ATOM 4256 C C . ARG A 1 545 ? 23.289 62.597 16.289 1.00 32.28 545 ARG A C 1
ATOM 4258 O O . ARG A 1 545 ? 23.502 62.730 15.071 1.00 32.28 545 ARG A O 1
#

pLDDT: mean 75.34, std 22.79, range [22.73, 98.56]